Protein AF-0000000078809642 (afdb_homodimer)

Sequence (638 aa):
MITNKLNEGLIEAIKEKIPANSNIANVLMDNLFIGREAVYRRLRGEVPFTLTEAAIISRKLGVSLDKMIGVSFKENAVFDMNVVHHSNPFETYYDIINKYTELLKSIEDDPISELATSSNTIPQTLYLKHDILSKFRLFKWMYQNENIGCKHFDDLEIPAKLQDIQKDFVNAAEQIHSTSFIWDSNIFSHIVNDLEYFSSIQLISDKARQEIKEELLLLLDELENLARKGKFESDNEVNIYISNINFEATYSYVESSNVHLSMIRVYAINSITTQDIEMCKSLKEWIQSLKKFSTLISVSGEMQRIQFFQKQREIIDTLMITNKLNEGLIEAIKEKIPANSNIANVLMDNLFIGREAVYRRLRGEVPFTLTEAAIISRKLGVSLDKMIGVSFKENAVFDMNVVHHSNPFETYYDIINKYTELLKSIEDDPISELATSSNTIPQTLYLKHDILSKFRLFKWMYQNENIGCKHFDDLEIPAKLQDIQKDFVNAAEQIHSTSFIWDSNIFSHIVNDLEYFSSIQLISDKARQEIKEELLLLLDELENLARKGKFESDNEVNIYISNINFEATYSYVESSNVHLSMIRVYAINSITTQDIEMCKSLKEWIQSLKKFSTLISVSGEMQRIQFFQKQREIIDTL

Radius of gyration: 25.79 Å; Cα contacts (8 Å, |Δi|>4): 1119; chains: 2; bounding box: 73×69×57 Å

pLDDT: mean 87.75, std 11.97, range [34.59, 98.25]

Solvent-accessible surface area (backbone atoms only — not comparable to full-atom values): 32731 Å² total; per-residue (Å²): 115,71,53,50,48,41,39,47,34,48,52,50,49,48,55,72,62,40,65,87,88,56,58,64,63,56,54,47,30,70,70,65,70,49,54,71,68,60,46,49,33,37,74,71,52,77,37,70,48,34,36,47,54,48,38,48,44,17,60,75,58,66,42,55,50,35,65,50,52,51,39,45,42,91,46,35,46,66,27,36,46,47,65,63,38,73,90,44,43,68,62,41,40,37,51,52,47,47,51,52,27,53,55,37,54,74,40,35,84,36,84,70,14,35,36,40,35,36,26,57,48,76,52,63,66,69,44,35,60,38,65,62,56,37,48,48,5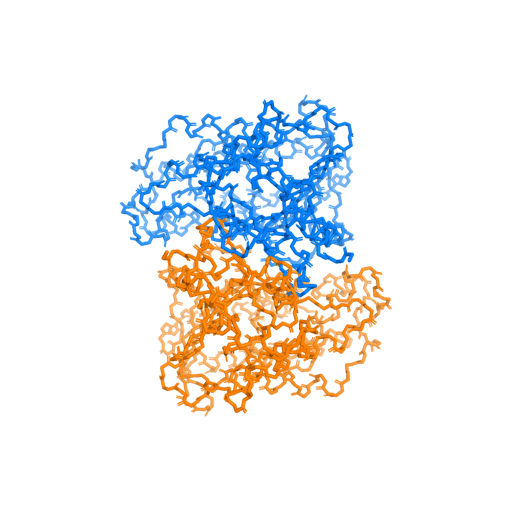6,51,45,54,49,37,48,49,34,82,77,34,88,59,75,39,58,85,73,62,79,77,57,66,69,46,54,50,46,32,34,49,28,24,55,28,57,44,41,28,34,35,34,37,39,35,31,34,81,51,27,61,53,44,55,48,42,36,50,52,46,41,38,72,72,64,31,36,50,71,68,55,50,50,53,41,48,52,50,50,52,50,50,50,52,51,50,51,52,35,27,57,64,22,34,42,98,76,68,21,39,37,43,37,25,41,32,58,47,74,68,58,40,30,40,35,38,40,38,41,98,86,46,50,38,28,37,38,48,38,84,76,90,20,32,37,31,28,59,50,62,69,56,32,50,51,50,50,52,49,51,53,30,50,52,72,50,30,46,60,30,26,70,37,44,64,66,60,35,53,52,50,54,50,52,48,50,54,53,57,67,70,109,116,68,52,49,49,44,42,46,36,49,52,51,50,48,55,71,60,42,66,88,88,56,59,64,64,58,54,46,30,70,69,64,69,48,55,72,69,59,46,50,34,38,76,70,54,76,38,70,47,33,38,48,54,47,38,49,43,19,56,74,58,67,42,55,50,33,61,57,58,54,35,56,41,84,45,43,47,66,28,36,48,48,65,64,39,73,91,44,43,69,62,41,43,38,51,52,48,47,53,51,29,52,55,38,54,73,40,35,84,36,83,71,14,36,36,40,35,36,26,55,48,76,52,63,68,70,45,33,60,38,66,62,57,38,48,47,55,51,44,54,48,38,48,49,35,80,78,34,85,59,76,40,58,85,73,62,78,78,57,65,68,47,53,49,46,33,35,49,29,23,55,29,56,45,40,29,35,36,35,37,40,35,32,34,80,52,27,61,54,43,56,46,42,36,49,52,46,40,38,73,72,65,31,35,51,70,68,54,50,51,52,42,48,52,51,50,50,50,50,50,51,51,50,51,51,36,26,57,64,22,35,42,97,77,68,21,39,38,42,39,26,40,31,58,46,75,71,59,42,29,39,36,39,39,40,41,97,85,44,50,38,25,38,36,48,39,86,76,88,22,33,36,30,30,59,49,63,69,56,33,51,52,52,49,52,49,51,53,30,50,51,72,50,28,45,60,30,26,70,38,44,62,68,61,36,52,52,49,53,50,52,48,49,54,52,56,68,70,108

Nearest PDB structures (foldseek):
  4ia8-assembly1_B  TM=6.775E-01  e=4.189E-01  Enterobacter sp. RFL1396
  3f52-assembly1_A  TM=6.999E-01  e=1.065E+00  Corynebacterium glutamicum
  3clc-assembly1_D  TM=6.562E-01  e=1.181E+00  unclassified
  4i6u-assembly1_A  TM=6.973E-01  e=1.612E+00  Enterobacter sp. RFL1396
  5d50-assembly1_C  TM=5.757E-01  e=1.983E+00  Salmonella phage SPC32H

Structure (mmCIF, N/CA/C/O backbone):
data_AF-0000000078809642-model_v1
#
loop_
_entity.id
_entity.type
_entity.pdbx_description
1 polymer 'Transcription regulator BetR N-terminal domain-containing protein'
#
loop_
_atom_site.group_PDB
_atom_site.id
_atom_site.type_symbol
_atom_site.label_atom_id
_atom_site.label_alt_id
_atom_site.label_comp_id
_atom_site.label_asym_id
_atom_site.label_entity_id
_atom_site.label_seq_id
_atom_site.pdbx_PDB_ins_code
_atom_site.Cartn_x
_atom_site.Cartn_y
_atom_site.Cartn_z
_atom_site.occupancy
_atom_site.B_iso_or_equiv
_atom_site.auth_seq_id
_atom_site.auth_comp_id
_atom_site.auth_asym_id
_atom_site.auth_atom_id
_atom_site.pdbx_PDB_model_num
ATOM 1 N N . MET A 1 1 ? 23.828 26.516 -18.953 1 35.5 1 MET A N 1
ATOM 2 C CA . MET A 1 1 ? 22.375 26.703 -18.875 1 35.5 1 MET A CA 1
ATOM 3 C C . MET A 1 1 ? 21.766 25.75 -17.859 1 35.5 1 MET A C 1
ATOM 5 O O . MET A 1 1 ? 20.797 26.094 -17.188 1 35.5 1 MET A O 1
ATOM 9 N N . ILE A 1 2 ? 22.266 24.547 -17.75 1 42.91 2 ILE A N 1
ATOM 10 C CA . ILE A 1 2 ? 21.766 23.531 -16.844 1 42.91 2 ILE A CA 1
ATOM 11 C C . ILE A 1 2 ? 22.094 23.922 -15.398 1 42.91 2 ILE A C 1
ATOM 13 O O . ILE A 1 2 ? 21.266 23.734 -14.5 1 42.91 2 ILE A O 1
ATOM 17 N N . THR A 1 3 ? 23.281 24.531 -15.203 1 49.72 3 THR A N 1
ATOM 18 C CA . THR A 1 3 ? 23.812 25.016 -13.93 1 49.72 3 THR A CA 1
ATOM 19 C C . THR A 1 3 ? 22.828 25.984 -13.273 1 49.72 3 THR A C 1
ATOM 21 O O . THR A 1 3 ? 22.594 25.922 -12.07 1 49.72 3 THR A O 1
ATOM 24 N N . ASN A 1 4 ? 22.25 26.844 -14.172 1 58.34 4 ASN A N 1
ATOM 25 C CA . ASN A 1 4 ? 21.406 27.922 -13.688 1 58.34 4 ASN A CA 1
ATOM 26 C C . ASN A 1 4 ? 20.031 27.406 -13.266 1 58.34 4 ASN A C 1
ATOM 28 O O . ASN A 1 4 ? 19.453 27.906 -12.305 1 58.34 4 ASN A O 1
ATOM 32 N N . LYS A 1 5 ? 19.734 26.344 -13.797 1 62.53 5 LYS A N 1
ATOM 33 C CA . LYS A 1 5 ? 18.391 25.859 -13.531 1 62.53 5 LYS A CA 1
ATOM 34 C C . LYS A 1 5 ? 18.312 25.203 -12.156 1 62.53 5 LYS A C 1
ATOM 36 O O . LYS A 1 5 ? 17.328 25.375 -11.43 1 62.53 5 LYS A O 1
ATOM 41 N N . LEU A 1 6 ? 19.344 24.516 -11.812 1 74.81 6 LEU A N 1
ATOM 42 C CA . LEU A 1 6 ? 19.359 23.844 -10.516 1 74.81 6 LEU A CA 1
ATOM 43 C C . LEU A 1 6 ? 19.484 24.844 -9.383 1 74.81 6 LEU A C 1
ATOM 45 O O . LEU A 1 6 ? 18.859 24.688 -8.328 1 74.81 6 LEU A O 1
ATOM 49 N N . ASN A 1 7 ? 20.281 25.828 -9.828 1 78.31 7 ASN A N 1
ATOM 50 C CA . ASN A 1 7 ? 20.422 26.891 -8.844 1 78.31 7 ASN A CA 1
ATOM 51 C C . ASN A 1 7 ? 19.094 27.609 -8.594 1 78.31 7 ASN A C 1
ATOM 53 O O . ASN A 1 7 ? 18.703 27.828 -7.441 1 78.31 7 ASN A O 1
ATOM 57 N N . GLU A 1 8 ? 18.547 27.797 -9.656 1 77.38 8 GLU A N 1
ATOM 58 C CA . GLU A 1 8 ? 17.234 28.422 -9.555 1 77.38 8 GLU A CA 1
ATOM 59 C C . GLU A 1 8 ? 16.234 27.5 -8.883 1 77.38 8 GLU A C 1
ATOM 61 O O . GLU A 1 8 ? 15.398 27.953 -8.094 1 77.38 8 GLU A O 1
ATOM 66 N N . GLY A 1 9 ? 16.312 26.266 -9.188 1 76.38 9 GLY A N 1
ATOM 67 C CA . GLY A 1 9 ? 15.43 25.297 -8.57 1 76.38 9 GLY A CA 1
ATOM 68 C C . GLY A 1 9 ? 15.586 25.234 -7.062 1 76.38 9 GLY A C 1
ATOM 69 O O . GLY A 1 9 ? 14.586 25.141 -6.336 1 76.38 9 GLY A O 1
ATOM 70 N N . LEU A 1 10 ? 16.781 25.297 -6.672 1 82.06 10 LEU A N 1
ATOM 71 C CA . LEU A 1 10 ? 17.047 25.266 -5.238 1 82.06 10 LEU A CA 1
ATOM 72 C C . LEU A 1 10 ? 16.484 26.5 -4.555 1 82.06 10 LEU A C 1
ATOM 74 O O . LEU A 1 10 ? 15.859 26.406 -3.492 1 82.06 10 LEU A O 1
ATOM 78 N N . ILE A 1 11 ? 16.703 27.594 -5.25 1 81.75 11 ILE A N 1
ATOM 79 C CA . ILE A 1 11 ? 16.234 28.859 -4.703 1 81.75 11 ILE A CA 1
ATOM 80 C C . ILE A 1 11 ? 14.711 28.828 -4.578 1 81.75 11 ILE A C 1
ATOM 82 O O . ILE A 1 11 ? 14.156 29.234 -3.553 1 81.75 11 ILE A O 1
ATOM 86 N N . GLU A 1 12 ? 14.117 28.25 -5.578 1 79.5 12 GLU A N 1
ATOM 87 C CA . GLU A 1 12 ? 12.664 28.141 -5.559 1 79.5 12 GLU A CA 1
ATOM 88 C C . GLU A 1 12 ? 12.195 27.188 -4.461 1 79.5 12 GLU A C 1
ATOM 90 O O . GLU A 1 12 ? 11.203 27.469 -3.785 1 79.5 12 GLU A O 1
ATOM 95 N N . ALA A 1 13 ? 12.875 26.172 -4.305 1 75.5 13 ALA A N 1
ATOM 96 C CA . ALA A 1 13 ? 12.539 25.203 -3.268 1 75.5 13 ALA A CA 1
ATOM 97 C C . ALA A 1 13 ? 12.664 25.812 -1.878 1 75.5 13 ALA A C 1
ATOM 99 O O . ALA A 1 13 ? 11.852 25.531 -0.994 1 75.5 13 ALA A O 1
ATOM 100 N N . ILE A 1 14 ? 13.609 26.641 -1.695 1 80.12 14 ILE A N 1
ATOM 101 C CA . ILE A 1 14 ? 13.836 27.328 -0.427 1 80.12 14 ILE A CA 1
ATOM 102 C C . ILE A 1 14 ? 12.688 28.297 -0.161 1 80.12 14 ILE A C 1
ATOM 104 O O . ILE A 1 14 ? 12.156 28.359 0.948 1 80.12 14 ILE A O 1
ATOM 108 N N . LYS A 1 15 ? 12.344 28.906 -1.215 1 79.56 15 LYS A N 1
ATOM 109 C CA . LYS A 1 15 ? 11.289 29.906 -1.084 1 79.56 15 LYS A CA 1
ATOM 110 C C . LYS A 1 15 ? 9.977 29.266 -0.645 1 79.56 15 LYS A C 1
ATOM 112 O O . LYS A 1 15 ? 9.195 29.859 0.09 1 79.56 15 LYS A O 1
ATOM 117 N N . GLU A 1 16 ? 9.883 28.047 -1.066 1 72.5 16 GLU A N 1
ATOM 118 C CA . GLU A 1 16 ? 8.672 27.312 -0.725 1 72.5 16 GLU A CA 1
ATOM 119 C C . GLU A 1 16 ? 8.68 26.875 0.74 1 72.5 16 GLU A C 1
ATOM 121 O O . GLU A 1 16 ? 7.621 26.625 1.323 1 72.5 16 GLU A O 1
ATOM 126 N N . LYS A 1 17 ? 9.773 26.828 1.259 1 69 17 LYS A N 1
ATOM 127 C CA . LYS A 1 17 ? 9.914 26.281 2.605 1 69 17 LYS A CA 1
ATOM 128 C C . LYS A 1 17 ? 9.992 27.391 3.646 1 69 17 LYS A C 1
ATOM 130 O O . LYS A 1 17 ? 9.836 27.141 4.844 1 69 17 LYS A O 1
ATOM 135 N N . ILE A 1 18 ? 10.188 28.594 3.176 1 72.38 18 ILE A N 1
ATOM 136 C CA . ILE A 1 18 ? 10.344 29.688 4.129 1 72.38 18 ILE A CA 1
ATOM 137 C C . ILE A 1 18 ? 9.102 30.578 4.094 1 72.38 18 ILE A C 1
ATOM 139 O O . ILE A 1 18 ? 8.398 30.641 3.082 1 72.38 18 ILE A O 1
ATOM 143 N N . PRO A 1 19 ? 8.688 31.141 5.207 1 68.81 19 PRO A N 1
ATOM 144 C CA . PRO A 1 19 ? 7.535 32.062 5.215 1 68.81 19 PRO A CA 1
ATOM 145 C C . PRO A 1 19 ? 7.621 33.125 4.141 1 68.81 19 PRO A C 1
ATOM 147 O O . PRO A 1 19 ? 8.719 33.562 3.779 1 68.81 19 PRO A O 1
ATOM 150 N N . ALA A 1 20 ? 6.52 33.438 3.406 1 66.56 20 ALA A N 1
ATOM 151 C CA . ALA A 1 20 ? 6.422 34.375 2.291 1 66.56 20 ALA A CA 1
ATOM 152 C C . ALA A 1 20 ? 7.121 35.688 2.615 1 66.56 20 ALA A C 1
ATOM 154 O O . ALA A 1 20 ? 7.723 36.312 1.739 1 66.56 20 ALA A O 1
ATOM 155 N N . ASN A 1 21 ? 7.18 36.125 3.842 1 71.69 21 ASN A N 1
ATOM 156 C CA . ASN A 1 21 ? 7.738 37.438 4.184 1 71.69 21 ASN A CA 1
ATOM 157 C C . ASN A 1 21 ? 9.203 37.312 4.594 1 71.69 21 ASN A C 1
ATOM 159 O O . ASN A 1 21 ? 9.812 38.312 5.023 1 71.69 21 ASN A O 1
ATOM 163 N N . SER A 1 22 ? 9.719 36.188 4.359 1 76 22 SER A N 1
ATOM 164 C CA . SER A 1 22 ? 11.109 36 4.766 1 76 22 SER A CA 1
ATOM 165 C C . SER A 1 22 ? 12.062 36.406 3.652 1 76 22 SER A C 1
ATOM 167 O O . SER A 1 22 ? 11.75 36.281 2.469 1 76 22 SER A O 1
ATOM 169 N N . ASN A 1 23 ? 13.078 37.125 4.07 1 84.38 23 ASN A N 1
ATOM 170 C CA . ASN A 1 23 ? 14.164 37.438 3.143 1 84.38 23 ASN A CA 1
ATOM 171 C C . ASN A 1 23 ? 15.055 36.219 2.908 1 84.38 23 ASN A C 1
ATOM 173 O O . ASN A 1 23 ? 15.773 35.781 3.812 1 84.38 23 ASN A O 1
ATOM 177 N N . ILE A 1 24 ? 15.055 35.688 1.751 1 88.44 24 ILE A N 1
ATOM 178 C CA . ILE A 1 24 ? 15.758 34.438 1.4 1 88.44 24 ILE A CA 1
ATOM 179 C C . ILE A 1 24 ? 17.25 34.625 1.646 1 88.44 24 ILE A C 1
ATOM 181 O O . ILE A 1 24 ? 17.938 33.688 2.076 1 88.44 24 ILE A O 1
ATOM 185 N N . ALA A 1 25 ? 17.75 35.875 1.417 1 88.12 25 ALA A N 1
ATOM 186 C CA . ALA A 1 25 ? 19.156 36.125 1.615 1 88.12 25 ALA A CA 1
ATOM 187 C C . ALA A 1 25 ? 19.562 35.969 3.078 1 88.12 25 ALA A C 1
ATOM 189 O O . ALA A 1 25 ? 20.578 35.344 3.381 1 88.12 25 ALA A O 1
ATOM 190 N N . ASN A 1 26 ? 18.719 36.406 3.883 1 87.12 26 ASN A N 1
ATOM 191 C CA . ASN A 1 26 ? 18.969 36.25 5.312 1 87.12 26 ASN A CA 1
ATOM 192 C C . ASN A 1 26 ? 18.922 34.812 5.758 1 87.12 26 ASN A C 1
ATOM 194 O O . ASN A 1 26 ? 19.734 34.375 6.566 1 87.12 26 ASN A O 1
ATOM 198 N N . VAL A 1 27 ? 18 34.125 5.246 1 85.62 27 VAL A N 1
ATOM 199 C CA . VAL A 1 27 ? 17.844 32.719 5.578 1 85.62 27 VAL A CA 1
ATOM 200 C C . VAL A 1 27 ? 19.094 31.953 5.16 1 85.62 27 VAL A C 1
ATOM 202 O O . VAL A 1 27 ? 19.594 31.109 5.914 1 85.62 27 VAL A O 1
ATOM 205 N N . LEU A 1 28 ? 19.578 32.281 4.02 1 88.75 28 LEU A N 1
ATOM 206 C CA . LEU A 1 28 ? 20.75 31.578 3.494 1 88.75 28 LEU A CA 1
ATOM 207 C C . LEU A 1 28 ? 22 31.953 4.273 1 88.75 28 LEU A C 1
ATOM 209 O O . LEU A 1 28 ? 22.844 31.094 4.559 1 88.75 28 LEU A O 1
ATOM 213 N N . MET A 1 29 ? 22.109 33.188 4.625 1 86.44 29 MET A N 1
ATOM 214 C CA . MET A 1 29 ? 23.25 33.656 5.418 1 86.44 29 MET A CA 1
ATOM 215 C C . MET A 1 29 ? 23.297 32.938 6.77 1 86.44 29 MET A C 1
ATOM 217 O O . MET A 1 29 ? 24.344 32.5 7.211 1 86.44 29 MET A O 1
ATOM 221 N N . ASP A 1 30 ? 22.156 32.812 7.293 1 81.62 30 ASP A N 1
ATOM 222 C CA . ASP A 1 30 ? 22.031 32.188 8.617 1 81.62 30 ASP A CA 1
ATOM 223 C C . ASP A 1 30 ? 22.312 30.688 8.555 1 81.62 30 ASP A C 1
ATOM 225 O O . ASP A 1 30 ? 22.859 30.125 9.5 1 81.62 30 ASP A O 1
ATOM 229 N N . ASN A 1 31 ? 21.969 30.094 7.492 1 82.88 31 ASN A N 1
ATOM 230 C CA . ASN A 1 31 ? 22.078 28.641 7.414 1 82.88 31 ASN A CA 1
ATOM 231 C C . ASN A 1 31 ? 23.422 28.203 6.836 1 82.88 31 ASN A C 1
ATOM 233 O O . ASN A 1 31 ? 24 27.203 7.254 1 82.88 31 ASN A O 1
ATOM 237 N N . LEU A 1 32 ? 23.938 28.953 5.945 1 85.5 32 LEU A N 1
ATOM 238 C CA . LEU A 1 32 ? 25.141 28.547 5.238 1 85.5 32 LEU A CA 1
ATOM 239 C C . LEU A 1 32 ? 26.375 29.172 5.867 1 85.5 32 LEU A C 1
ATOM 241 O O . LEU A 1 32 ? 27.516 28.75 5.617 1 85.5 32 LEU A O 1
ATOM 245 N N . PHE A 1 33 ? 26.125 30.281 6.68 1 82.69 33 PHE A N 1
ATOM 246 C CA . PHE A 1 33 ? 27.188 31 7.367 1 82.69 33 PHE A CA 1
ATOM 247 C C . PHE A 1 33 ? 28.188 31.562 6.367 1 82.69 33 PHE A C 1
ATOM 249 O O . PHE A 1 33 ? 29.406 31.406 6.551 1 82.69 33 PHE A O 1
ATOM 256 N N . ILE A 1 34 ? 27.672 32 5.301 1 83.44 34 ILE A N 1
ATOM 257 C CA . ILE A 1 34 ? 28.516 32.688 4.312 1 83.44 34 ILE A CA 1
ATOM 258 C C . ILE A 1 34 ? 28.141 34.156 4.258 1 83.44 34 ILE A C 1
ATOM 260 O O . ILE A 1 34 ? 27.109 34.594 4.777 1 83.44 34 ILE A O 1
ATOM 264 N N . GLY A 1 35 ? 29.062 34.969 3.764 1 83.44 35 GLY A N 1
ATOM 265 C CA . GLY A 1 35 ? 28.875 36.406 3.723 1 83.44 35 GLY A CA 1
ATOM 266 C C . GLY A 1 35 ? 27.734 36.844 2.807 1 83.44 35 GLY A C 1
ATOM 267 O O . GLY A 1 35 ? 27.281 36.062 1.967 1 83.44 35 GLY A O 1
ATOM 268 N N . ARG A 1 36 ? 27.391 38.031 3.008 1 87.69 36 ARG A N 1
ATOM 269 C CA . ARG A 1 36 ? 26.266 38.625 2.275 1 87.69 36 ARG A CA 1
ATOM 270 C C . ARG A 1 36 ? 26.531 38.594 0.772 1 87.69 36 ARG A C 1
ATOM 272 O O . ARG A 1 36 ? 25.656 38.188 -0.006 1 87.69 36 ARG A O 1
ATOM 279 N N . GLU A 1 37 ? 27.656 38.969 0.38 1 87.31 37 GLU A N 1
ATOM 280 C CA . GLU A 1 37 ? 28 39 -1.041 1 87.31 37 GLU A CA 1
ATOM 281 C C . GLU A 1 37 ? 27.969 37.594 -1.649 1 87.31 37 GLU A C 1
ATOM 283 O O . GLU A 1 37 ? 27.5 37.438 -2.773 1 87.31 37 GLU A O 1
ATOM 288 N N . ALA A 1 38 ? 28.391 36.656 -0.92 1 88.12 38 ALA A N 1
ATOM 289 C CA . ALA A 1 38 ? 28.422 35.25 -1.398 1 88.12 38 ALA A CA 1
ATOM 290 C C . ALA A 1 38 ? 27 34.75 -1.622 1 88.12 38 ALA A C 1
ATOM 292 O O . ALA A 1 38 ? 26.734 34.062 -2.611 1 88.12 38 ALA A O 1
ATOM 293 N N . VAL A 1 39 ? 26.125 35.156 -0.749 1 89.81 39 VAL A N 1
ATOM 294 C CA . VAL A 1 39 ? 24.75 34.688 -0.845 1 89.81 39 VAL A CA 1
ATOM 295 C C . VAL A 1 39 ? 24.094 35.312 -2.078 1 89.81 39 VAL A C 1
ATOM 297 O O . VAL A 1 39 ? 23.422 34.625 -2.85 1 89.81 39 VAL A O 1
ATOM 300 N N . TYR A 1 40 ? 24.375 36.562 -2.285 1 88.69 40 TYR A N 1
ATOM 301 C CA . TYR A 1 40 ? 23.734 37.25 -3.41 1 88.69 40 TYR A CA 1
ATOM 302 C C . TYR A 1 40 ? 24.281 36.719 -4.734 1 88.69 40 TYR A C 1
ATOM 304 O O . TYR A 1 40 ? 23.562 36.656 -5.727 1 88.69 40 TYR A O 1
ATOM 312 N N . ARG A 1 41 ? 25.5 36.344 -4.781 1 87.94 41 ARG A N 1
ATOM 313 C CA . ARG A 1 41 ? 26.078 35.75 -5.992 1 87.94 41 ARG A CA 1
ATOM 314 C C . ARG A 1 41 ? 25.406 34.406 -6.32 1 87.94 41 ARG A C 1
ATOM 316 O O . ARG A 1 41 ? 25.25 34.062 -7.492 1 87.94 41 ARG A O 1
ATOM 323 N N . ARG A 1 42 ? 25.047 33.719 -5.324 1 87.19 42 ARG A N 1
ATOM 324 C CA . ARG A 1 42 ? 24.312 32.469 -5.539 1 87.19 42 ARG A CA 1
ATOM 325 C C . ARG A 1 42 ? 22.891 32.719 -5.988 1 87.19 42 ARG A C 1
ATOM 327 O O . ARG A 1 42 ? 22.391 32.062 -6.91 1 87.19 42 ARG A O 1
ATOM 334 N N . LEU A 1 43 ? 22.312 33.75 -5.375 1 87.94 43 LEU A N 1
ATOM 335 C CA . LEU A 1 43 ? 20.922 34.062 -5.672 1 87.94 43 LEU A CA 1
ATOM 336 C C . LEU A 1 43 ? 20.766 34.594 -7.094 1 87.94 43 LEU A C 1
ATOM 338 O O . LEU A 1 43 ? 19.781 34.312 -7.766 1 87.94 43 LEU A O 1
ATOM 342 N N . ARG A 1 44 ? 21.875 35.281 -7.488 1 83.19 44 ARG A N 1
ATOM 343 C CA . ARG A 1 44 ? 21.859 35.844 -8.836 1 83.19 44 ARG A CA 1
ATOM 344 C C . ARG A 1 44 ? 22.344 34.812 -9.852 1 83.19 44 ARG A C 1
ATOM 346 O O . ARG A 1 44 ? 22.328 35.062 -11.062 1 83.19 44 ARG A O 1
ATOM 353 N N . GLY A 1 45 ? 22.766 33.656 -9.359 1 80.5 45 GLY A N 1
ATOM 354 C CA . GLY A 1 45 ? 23.203 32.594 -10.234 1 80.5 45 GLY A CA 1
ATOM 355 C C . GLY A 1 45 ? 24.609 32.781 -10.781 1 80.5 45 GLY A C 1
ATOM 356 O O . GLY A 1 45 ? 25 32.094 -11.734 1 80.5 45 GLY A O 1
ATOM 357 N N . GLU A 1 46 ? 25.359 33.688 -10.266 1 83.62 46 GLU A N 1
ATOM 358 C CA . GLU A 1 46 ? 26.734 33.938 -10.703 1 83.62 46 GLU A CA 1
ATOM 359 C C . GLU A 1 46 ? 27.641 32.781 -10.289 1 83.62 46 GLU A C 1
ATOM 361 O O . GLU A 1 46 ? 28.562 32.406 -11.016 1 83.62 46 GLU A O 1
ATOM 366 N N . VAL A 1 47 ? 27.328 32.312 -9.109 1 83.06 47 VAL A N 1
ATOM 367 C CA . VAL A 1 47 ? 28.047 31.172 -8.562 1 83.06 47 VAL A CA 1
ATOM 368 C C . VAL A 1 47 ? 27.062 30.078 -8.156 1 83.06 47 VAL A C 1
ATOM 370 O O . VAL A 1 47 ? 26.078 30.359 -7.449 1 83.06 47 VAL A O 1
ATOM 373 N N . PRO A 1 48 ? 27.234 28.938 -8.625 1 83.94 48 PRO A N 1
ATOM 374 C CA . PRO A 1 48 ? 26.328 27.859 -8.234 1 83.94 48 PRO A CA 1
ATOM 375 C C . PRO A 1 48 ? 26.5 27.422 -6.781 1 83.94 48 PRO A C 1
ATOM 377 O O . PRO A 1 48 ? 27.594 27.562 -6.223 1 83.94 48 PRO A O 1
ATOM 380 N N . PHE A 1 49 ? 25.406 26.969 -6.184 1 86.38 49 PHE A N 1
ATOM 381 C CA . PHE A 1 49 ? 25.516 26.359 -4.863 1 86.38 49 PHE A CA 1
ATOM 382 C C . PHE A 1 49 ? 26.406 25.125 -4.902 1 86.38 49 PHE A C 1
ATOM 384 O O . PHE A 1 49 ? 26.359 24.359 -5.867 1 86.38 49 PHE A O 1
ATOM 391 N N . THR A 1 50 ? 27.203 25 -3.92 1 82.25 50 THR A N 1
ATOM 392 C CA . THR A 1 50 ? 27.938 23.75 -3.777 1 82.25 50 THR A CA 1
ATOM 393 C C . THR A 1 50 ? 27.031 22.641 -3.248 1 82.25 50 THR A C 1
ATOM 395 O O . THR A 1 50 ? 25.938 22.922 -2.746 1 82.25 50 THR A O 1
ATOM 398 N N . LEU A 1 51 ? 27.406 21.438 -3.371 1 81.12 51 LEU A N 1
ATOM 399 C CA . LEU A 1 51 ? 26.672 20.312 -2.822 1 81.12 51 LEU A CA 1
ATOM 400 C C . LEU A 1 51 ? 26.516 20.438 -1.311 1 81.12 51 LEU A C 1
ATOM 402 O O . LEU A 1 51 ? 25.453 20.156 -0.76 1 81.12 51 LEU A O 1
ATOM 406 N N . THR A 1 52 ? 27.578 20.938 -0.744 1 78.12 52 THR A N 1
ATOM 407 C CA . THR A 1 52 ? 27.562 21.109 0.704 1 78.12 52 THR A CA 1
ATOM 408 C C . THR A 1 52 ? 26.516 22.141 1.109 1 78.12 52 THR A C 1
ATOM 410 O O . THR A 1 52 ? 25.75 21.922 2.059 1 78.12 52 THR A O 1
ATOM 413 N N . GLU A 1 53 ? 26.531 23.172 0.407 1 82.06 53 GLU A N 1
ATOM 414 C CA . GLU A 1 53 ? 25.547 24.203 0.698 1 82.06 53 GLU A CA 1
ATOM 415 C C . GLU A 1 53 ? 24.125 23.703 0.501 1 82.06 53 GLU A C 1
ATOM 417 O O . GLU A 1 53 ? 23.25 23.938 1.337 1 82.06 53 GLU A O 1
ATOM 422 N N . ALA A 1 54 ? 23.969 22.969 -0.604 1 81.56 54 ALA A N 1
ATOM 423 C CA . ALA A 1 54 ? 22.656 22.422 -0.896 1 81.56 54 ALA A CA 1
ATOM 424 C C . ALA A 1 54 ? 22.234 21.406 0.17 1 81.56 54 ALA A C 1
ATOM 426 O O . ALA A 1 54 ? 21.062 21.359 0.556 1 81.56 54 ALA A O 1
ATOM 427 N N . ALA A 1 55 ? 23.172 20.656 0.647 1 77.44 55 ALA A N 1
ATOM 428 C CA . ALA A 1 55 ? 22.906 19.672 1.686 1 77.44 55 ALA A CA 1
ATOM 429 C C . ALA A 1 55 ? 22.469 20.328 2.986 1 77.44 55 ALA A C 1
ATOM 431 O O . ALA A 1 55 ? 21.531 19.875 3.643 1 77.44 55 ALA A O 1
ATOM 432 N N . ILE A 1 56 ? 23.172 21.359 3.299 1 75.38 56 ILE A N 1
ATOM 433 C CA . ILE A 1 56 ? 22.828 22.094 4.508 1 75.38 56 ILE A CA 1
ATOM 434 C C . ILE A 1 56 ? 21.422 22.656 4.398 1 75.38 56 ILE A C 1
ATOM 436 O O . ILE A 1 56 ? 20.625 22.547 5.332 1 75.38 56 ILE A O 1
ATOM 440 N N . ILE A 1 57 ? 21.156 23.188 3.248 1 80.62 57 ILE A N 1
ATOM 441 C CA . ILE A 1 57 ? 19.844 23.734 3.002 1 80.62 57 ILE A CA 1
ATOM 442 C C . ILE A 1 57 ? 18.781 22.641 3.084 1 80.62 57 ILE A C 1
ATOM 444 O O . ILE A 1 57 ? 17.734 22.812 3.699 1 80.62 57 ILE A O 1
ATOM 448 N N . SER A 1 58 ? 19.125 21.609 2.426 1 76.19 58 SER A N 1
ATOM 449 C CA . SER A 1 58 ? 18.219 20.469 2.414 1 76.19 58 SER A CA 1
ATOM 450 C C . SER A 1 58 ? 17.891 20 3.828 1 76.19 58 SER A C 1
ATOM 452 O O . SER A 1 58 ? 16.734 19.781 4.172 1 76.19 58 SER A O 1
ATOM 454 N N . ARG A 1 59 ? 18.844 19.891 4.613 1 69.06 59 ARG A N 1
ATOM 455 C CA . ARG A 1 59 ? 18.703 19.391 5.984 1 69.06 59 ARG A CA 1
ATOM 456 C C . ARG A 1 59 ? 17.969 20.422 6.848 1 69.06 59 ARG A C 1
ATOM 458 O O . ARG A 1 59 ? 17.094 20.047 7.633 1 69.06 59 ARG A O 1
ATOM 465 N N . LYS A 1 60 ? 18.328 21.625 6.66 1 67.06 60 LYS A N 1
ATOM 466 C CA . LYS A 1 60 ? 17.812 22.672 7.539 1 67.06 60 LYS A CA 1
ATOM 467 C C . LYS A 1 60 ? 16.391 23.078 7.129 1 67.06 60 LYS A C 1
ATOM 469 O O . LYS A 1 60 ? 15.562 23.391 7.984 1 67.06 60 LYS A O 1
ATOM 474 N N . LEU A 1 61 ? 16.203 23.062 5.816 1 71 61 LEU A N 1
ATOM 475 C CA . LEU A 1 61 ? 14.938 23.594 5.336 1 71 61 LEU A CA 1
ATOM 476 C C . LEU A 1 61 ? 14.031 22.484 4.824 1 71 61 LEU A C 1
ATOM 478 O O . LEU A 1 61 ? 12.891 22.734 4.434 1 71 61 LEU A O 1
ATOM 482 N N . GLY A 1 62 ? 14.609 21.281 4.781 1 65 62 GLY A N 1
ATOM 483 C CA . GLY A 1 62 ? 13.82 20.141 4.344 1 65 62 GLY A CA 1
ATOM 484 C C . GLY A 1 62 ? 13.594 20.109 2.846 1 65 62 GLY A C 1
ATOM 485 O O . GLY A 1 62 ? 12.5 19.766 2.385 1 65 62 GLY A O 1
ATOM 486 N N . VAL A 1 63 ? 14.539 20.609 2.109 1 67.38 63 VAL A N 1
ATOM 487 C CA . VAL A 1 63 ? 14.477 20.578 0.652 1 67.38 63 VAL A CA 1
ATOM 488 C C . VAL A 1 63 ? 15.086 19.281 0.13 1 67.38 63 VAL A C 1
ATOM 490 O O . VAL A 1 63 ? 16.203 18.906 0.511 1 67.38 63 VAL A O 1
ATOM 493 N N . SER A 1 64 ? 14.305 18.594 -0.602 1 63.12 64 SER A N 1
ATOM 494 C CA . SER A 1 64 ? 14.836 17.391 -1.233 1 63.12 64 SER A CA 1
ATOM 495 C C . SER A 1 64 ? 15.648 17.734 -2.48 1 63.12 64 SER A C 1
ATOM 497 O O . SER A 1 64 ? 15.102 18.266 -3.453 1 63.12 64 SER A O 1
ATOM 499 N N . LEU A 1 65 ? 16.906 17.453 -2.445 1 70.44 65 LEU A N 1
ATOM 500 C CA . LEU A 1 65 ? 17.75 17.734 -3.6 1 70.44 65 LEU A CA 1
ATOM 501 C C . LEU A 1 65 ? 17.391 16.812 -4.77 1 70.44 65 LEU A C 1
ATOM 503 O O . LEU A 1 65 ? 17.453 17.234 -5.926 1 70.44 65 LEU A O 1
ATOM 507 N N . ASP A 1 66 ? 17.062 15.75 -4.371 1 65 66 ASP A N 1
ATOM 508 C CA . ASP A 1 66 ? 16.672 14.82 -5.43 1 65 66 ASP A CA 1
ATOM 509 C C . ASP A 1 66 ? 15.461 15.336 -6.195 1 65 66 ASP A C 1
ATOM 511 O O . ASP A 1 66 ? 15.422 15.281 -7.426 1 65 66 ASP A O 1
ATOM 515 N N . LYS A 1 67 ? 14.555 15.82 -5.473 1 59.91 67 LYS A N 1
ATOM 516 C CA . LYS A 1 67 ? 13.359 16.391 -6.078 1 59.91 67 LYS A CA 1
ATOM 517 C C . LYS A 1 67 ? 13.711 17.578 -6.969 1 59.91 67 LYS A C 1
ATOM 519 O O . LYS A 1 67 ? 13.172 17.719 -8.07 1 59.91 67 LYS A O 1
ATOM 524 N N . MET A 1 68 ? 14.562 18.344 -6.441 1 60.47 68 MET A N 1
ATOM 525 C CA . MET A 1 68 ? 14.914 19.578 -7.125 1 60.47 68 MET A CA 1
ATOM 526 C C . MET A 1 68 ? 15.641 19.297 -8.43 1 60.47 68 MET A C 1
ATOM 528 O O . MET A 1 68 ? 15.469 20.016 -9.414 1 60.47 68 MET A O 1
ATOM 532 N N . ILE A 1 69 ? 16.516 18.406 -8.305 1 56.59 69 ILE A N 1
ATOM 533 C CA . ILE A 1 69 ? 17.312 18.125 -9.492 1 56.59 69 ILE A CA 1
ATOM 534 C C . ILE A 1 69 ? 16.484 17.344 -10.492 1 56.59 69 ILE A C 1
ATOM 536 O O . ILE A 1 69 ? 16.906 17.094 -11.625 1 56.59 69 ILE A O 1
ATOM 540 N N . GLY A 1 70 ? 15.359 17.469 -10.258 1 45.5 70 GLY A N 1
ATOM 541 C CA . GLY A 1 70 ? 14.477 16.766 -11.18 1 45.5 70 GLY A CA 1
ATOM 542 C C . GLY A 1 70 ? 14.836 15.305 -11.352 1 45.5 70 GLY A C 1
ATOM 543 O O . GLY A 1 70 ? 14.578 14.711 -12.406 1 45.5 70 GLY A O 1
ATOM 544 N N . VAL A 1 71 ? 15.914 15.125 -10.891 1 37.91 71 VAL A N 1
ATOM 545 C CA . VAL A 1 71 ? 16.109 13.688 -11.031 1 37.91 71 VAL A CA 1
ATOM 546 C C . VAL A 1 71 ? 14.859 12.945 -10.578 1 37.91 71 VAL A C 1
ATOM 548 O O . VAL A 1 71 ? 14.477 13.023 -9.406 1 37.91 71 VAL A O 1
ATOM 551 N N . SER A 1 72 ? 13.914 13.398 -11.023 1 37.5 72 SER A N 1
ATOM 552 C CA . SER A 1 72 ? 12.82 12.438 -11.117 1 37.5 72 SER A CA 1
ATOM 553 C C . SER A 1 72 ? 13.328 11.062 -11.539 1 37.5 72 SER A C 1
ATOM 555 O O . SER A 1 72 ? 13.836 10.898 -12.648 1 37.5 72 SER A O 1
ATOM 557 N N . PHE A 1 73 ? 14.273 10.664 -11.047 1 34.59 73 PHE A N 1
ATOM 558 C CA . PHE A 1 73 ? 14.477 9.344 -11.633 1 34.59 73 PHE A CA 1
ATOM 559 C C . PHE A 1 73 ? 13.148 8.734 -12.062 1 34.59 73 PHE A C 1
ATOM 561 O O . PHE A 1 73 ? 12.219 8.641 -11.266 1 34.59 73 PHE A O 1
ATOM 568 N N . LYS A 1 74 ? 12.719 9.195 -13.273 1 42.81 74 LYS A N 1
ATOM 569 C CA . LYS A 1 74 ? 11.523 8.602 -13.867 1 42.81 74 LYS A CA 1
ATOM 570 C C . LYS A 1 74 ? 11.086 7.355 -13.102 1 42.81 74 LYS A C 1
ATOM 572 O O . LYS A 1 74 ? 9.891 7.07 -13 1 42.81 74 LYS A O 1
ATOM 577 N N . GLU A 1 75 ? 12.172 6.793 -12.641 1 55.34 75 GLU A N 1
ATOM 578 C CA . GLU A 1 75 ? 11.938 5.48 -12.039 1 55.34 75 GLU A CA 1
ATOM 579 C C . GLU A 1 75 ? 12.016 5.547 -10.523 1 55.34 75 GLU A C 1
ATOM 581 O O . GLU A 1 75 ? 11.992 4.516 -9.844 1 55.34 75 GLU A O 1
ATOM 586 N N . ASN A 1 76 ? 12.203 7 -9.969 1 60.53 76 ASN A N 1
ATOM 587 C CA . ASN A 1 76 ? 12.227 7.113 -8.516 1 60.53 76 ASN A CA 1
ATOM 588 C C . ASN A 1 76 ? 11.305 8.227 -8.031 1 60.53 76 ASN A C 1
ATOM 590 O O . ASN A 1 76 ? 11.055 9.195 -8.75 1 60.53 76 ASN A O 1
ATOM 594 N N . ALA A 1 77 ? 10.594 8.086 -7.012 1 62.97 77 ALA A N 1
ATOM 595 C CA . ALA A 1 77 ? 9.742 9.094 -6.379 1 62.97 77 ALA A CA 1
ATOM 596 C C . ALA A 1 77 ? 10.109 9.266 -4.906 1 62.97 77 ALA A C 1
ATOM 598 O O . ALA A 1 77 ? 10.516 8.312 -4.242 1 62.97 77 ALA A O 1
ATOM 599 N N . VAL A 1 78 ? 10.094 10.5 -4.562 1 67.19 78 VAL A N 1
ATOM 600 C CA . VAL A 1 78 ? 10.328 10.797 -3.154 1 67.19 78 VAL A CA 1
ATOM 601 C C . VAL A 1 78 ? 9 10.812 -2.404 1 67.19 78 VAL A C 1
ATOM 603 O O . VAL A 1 78 ? 8.047 11.469 -2.834 1 67.19 78 VAL A O 1
ATOM 606 N N . PHE A 1 79 ? 9.008 10.086 -1.284 1 78.69 79 PHE A N 1
ATOM 607 C CA . PHE A 1 79 ? 7.805 10.016 -0.47 1 78.69 79 PHE A CA 1
ATOM 608 C C . PHE A 1 79 ? 8.086 10.492 0.951 1 78.69 79 PHE A C 1
ATOM 610 O O . PHE A 1 79 ? 9.148 10.211 1.509 1 78.69 79 PHE A O 1
ATOM 617 N N . ASP A 1 80 ? 7.168 11.25 1.464 1 78.94 80 ASP A N 1
ATOM 618 C CA . ASP A 1 80 ? 7.148 11.523 2.898 1 78.94 80 ASP A CA 1
ATOM 619 C C . ASP A 1 80 ? 6.586 10.336 3.674 1 78.94 80 ASP A C 1
ATOM 621 O O . ASP A 1 80 ? 5.508 9.828 3.354 1 78.94 80 ASP A O 1
ATOM 625 N N . MET A 1 81 ? 7.344 9.969 4.641 1 81.06 81 MET A N 1
ATOM 626 C CA . MET A 1 81 ? 6.863 8.891 5.5 1 81.06 81 MET A CA 1
ATOM 627 C C . MET A 1 81 ? 6.09 9.445 6.688 1 81.06 81 MET A C 1
ATOM 629 O O . MET A 1 81 ? 6.664 10.094 7.562 1 81.06 81 MET A O 1
ATOM 633 N N . ASN A 1 82 ? 4.891 9.227 6.68 1 86.94 82 ASN A N 1
ATOM 634 C CA . ASN A 1 82 ? 4.043 9.617 7.801 1 86.94 82 ASN A CA 1
ATOM 635 C C . ASN A 1 82 ? 3.746 8.438 8.719 1 86.94 82 ASN A C 1
ATOM 637 O O . ASN A 1 82 ? 2.656 7.863 8.664 1 86.94 82 ASN A O 1
ATOM 641 N N . VAL A 1 83 ? 4.758 8.219 9.531 1 82.62 83 VAL A N 1
ATOM 642 C CA . VAL A 1 83 ? 4.699 7.031 10.375 1 82.62 83 VAL A CA 1
ATOM 643 C C . VAL A 1 83 ? 4.703 7.445 11.844 1 82.62 83 VAL A C 1
ATOM 645 O O . VAL A 1 83 ? 5.504 8.289 12.258 1 82.62 83 VAL A O 1
ATOM 648 N N . VAL A 1 84 ? 3.82 6.84 12.57 1 82.56 84 VAL A N 1
ATOM 649 C CA . VAL A 1 84 ? 3.721 7.086 14.008 1 82.56 84 VAL A CA 1
ATOM 650 C C . VAL A 1 84 ? 4.934 6.488 14.719 1 82.56 84 VAL A C 1
ATOM 652 O O . VAL A 1 84 ? 5.316 5.344 14.453 1 82.56 84 VAL A O 1
ATOM 655 N N . HIS A 1 85 ? 5.438 7.281 15.523 1 79.94 85 HIS A N 1
ATOM 656 C CA . HIS A 1 85 ? 6.621 6.82 16.234 1 79.94 85 HIS A CA 1
ATOM 657 C C . HIS A 1 85 ? 6.242 6.082 17.516 1 79.94 85 HIS A C 1
ATOM 659 O O . HIS A 1 85 ? 5.348 6.52 18.25 1 79.94 85 HIS A O 1
ATOM 665 N N . HIS A 1 86 ? 6.992 5.09 17.844 1 78.19 86 HIS A N 1
ATOM 666 C CA . HIS A 1 86 ? 6.66 4.219 18.953 1 78.19 86 HIS A CA 1
ATOM 667 C C . HIS A 1 86 ? 6.934 4.91 20.297 1 78.19 86 HIS A C 1
ATOM 669 O O . HIS A 1 86 ? 6.281 4.609 21.297 1 78.19 86 HIS A O 1
ATOM 675 N N . SER A 1 87 ? 7.836 5.852 20.266 1 79.62 87 SER A N 1
ATOM 676 C CA . SER A 1 87 ? 8.211 6.504 21.516 1 79.62 87 SER A CA 1
ATOM 677 C C . SER A 1 87 ? 7.164 7.531 21.938 1 79.62 87 SER A C 1
ATOM 679 O O . SER A 1 87 ? 6.957 7.758 23.141 1 79.62 87 SER A O 1
ATOM 681 N N . ASN A 1 88 ? 6.523 8.117 21 1 86.25 88 ASN A N 1
ATOM 682 C CA . ASN A 1 88 ? 5.484 9.109 21.266 1 86.25 88 ASN A CA 1
ATOM 683 C C . ASN A 1 88 ? 4.324 8.969 20.281 1 86.25 88 ASN A C 1
ATOM 685 O O . ASN A 1 88 ? 4.07 9.875 19.484 1 86.25 88 ASN A O 1
ATOM 689 N N . PRO A 1 89 ? 3.617 7.938 20.469 1 88.5 89 PRO A N 1
ATOM 690 C CA . PRO A 1 89 ? 2.617 7.605 19.453 1 88.5 89 PRO A CA 1
ATOM 691 C C . PRO A 1 89 ? 1.517 8.656 19.344 1 88.5 89 PRO A C 1
ATOM 693 O O . PRO A 1 89 ? 1.133 9.039 18.234 1 88.5 89 PRO A O 1
ATOM 696 N N . PHE A 1 90 ? 1.069 9.242 20.484 1 92.56 90 PHE A N 1
ATOM 697 C CA . PHE A 1 90 ? -0.041 10.18 20.438 1 92.56 90 PHE A CA 1
ATOM 698 C C . PHE A 1 90 ? 0.397 11.508 19.828 1 92.56 90 PHE A C 1
ATOM 700 O O . PHE A 1 90 ? -0.312 12.078 19 1 92.56 90 PHE A O 1
ATOM 707 N N . GLU A 1 91 ? 1.535 11.906 20.156 1 92.06 91 GLU A N 1
ATOM 708 C CA . GLU A 1 91 ? 2.037 13.188 19.656 1 92.06 91 GLU A CA 1
ATOM 709 C C . GLU A 1 91 ? 2.342 13.125 18.172 1 92.06 91 GLU A C 1
ATOM 711 O O . GLU A 1 91 ? 2.008 14.047 17.422 1 92.06 91 GLU A O 1
ATOM 716 N N . THR A 1 92 ? 2.938 12.094 17.812 1 90.38 92 THR A N 1
ATOM 717 C CA . THR A 1 92 ? 3.307 11.953 16.406 1 90.38 92 THR A CA 1
ATOM 718 C C . THR A 1 92 ? 2.068 11.75 15.547 1 90.38 92 THR A C 1
ATOM 720 O O . THR A 1 92 ? 1.985 12.273 14.43 1 90.38 92 THR A O 1
ATOM 723 N N . TYR A 1 93 ? 1.15 11.008 16.094 1 94.62 93 TYR A N 1
ATOM 724 C CA . TYR A 1 93 ? -0.09 10.812 15.352 1 94.62 93 TYR A CA 1
ATOM 725 C C . TYR A 1 93 ? -0.856 12.125 15.227 1 94.62 93 TYR A C 1
ATOM 727 O O . TYR A 1 93 ? -1.391 12.438 14.156 1 94.62 93 TYR A O 1
ATOM 735 N N . TYR A 1 94 ? -0.869 12.828 16.25 1 95.5 94 TYR A N 1
ATOM 736 C CA . TYR A 1 94 ? -1.474 14.156 16.219 1 95.5 94 TYR A CA 1
ATOM 737 C C . TYR A 1 94 ? -0.842 15.016 15.133 1 95.5 94 TYR A C 1
ATOM 739 O O . TYR A 1 94 ? -1.548 15.672 14.367 1 95.5 94 TYR A O 1
ATOM 747 N N . ASP A 1 95 ? 0.453 15.008 15.07 1 91.19 95 ASP A N 1
ATOM 748 C CA . ASP A 1 95 ? 1.18 15.836 14.109 1 91.19 95 ASP A CA 1
ATOM 749 C C . ASP A 1 95 ? 0.825 15.453 12.672 1 91.19 95 ASP A C 1
ATOM 751 O O . ASP A 1 95 ? 0.661 16.312 11.812 1 91.19 95 ASP A O 1
ATOM 755 N N . ILE A 1 96 ? 0.711 14.219 12.469 1 93.06 96 ILE A N 1
ATOM 756 C CA . ILE A 1 96 ? 0.383 13.719 11.141 1 93.06 96 ILE A CA 1
ATOM 757 C C . ILE A 1 96 ? -1.014 14.188 10.742 1 93.06 96 ILE A C 1
ATOM 759 O O . ILE A 1 96 ? -1.196 14.773 9.672 1 93.06 96 ILE A O 1
ATOM 763 N N . ILE A 1 97 ? -1.968 13.992 11.625 1 96.62 97 ILE A N 1
ATOM 764 C CA . ILE A 1 97 ? -3.35 14.359 11.336 1 96.62 97 ILE A CA 1
ATOM 765 C C . ILE A 1 97 ? -3.461 15.875 11.203 1 96.62 97 ILE A C 1
ATOM 767 O O . ILE A 1 97 ? -4.188 16.375 10.344 1 96.62 97 ILE A O 1
ATOM 771 N N . ASN A 1 98 ? -2.727 16.531 12.016 1 94.5 98 ASN A N 1
ATOM 772 C CA . ASN A 1 98 ? -2.738 17.984 11.961 1 94.5 98 ASN A CA 1
ATOM 773 C C . ASN A 1 98 ? -2.207 18.5 10.625 1 94.5 98 ASN A C 1
ATOM 775 O O . ASN A 1 98 ? -2.77 19.422 10.047 1 94.5 98 ASN A O 1
ATOM 779 N N . LYS A 1 99 ? -1.188 17.922 10.211 1 90.81 99 LYS A N 1
ATOM 780 C CA . LYS A 1 99 ? -0.61 18.281 8.914 1 90.81 99 LYS A CA 1
ATOM 781 C C . LYS A 1 99 ? -1.625 18.094 7.789 1 90.81 99 LYS A C 1
ATOM 783 O O . LYS A 1 99 ? -1.779 18.984 6.941 1 90.81 99 LYS A O 1
ATOM 788 N N . TYR A 1 100 ? -2.322 17.016 7.816 1 94.12 100 TYR A N 1
ATOM 789 C CA . TYR A 1 100 ? -3.332 16.75 6.797 1 94.12 100 TYR A CA 1
ATOM 790 C C . TYR A 1 100 ? -4.5 17.719 6.926 1 94.12 100 TYR A C 1
ATOM 792 O O . TYR A 1 100 ? -5.039 18.188 5.918 1 94.12 100 TYR A O 1
ATOM 800 N N . THR A 1 101 ? -4.855 17.969 8.117 1 96.56 101 THR A N 1
ATOM 801 C CA . THR A 1 101 ? -5.965 18.891 8.367 1 96.56 101 THR A CA 1
ATOM 802 C C . THR A 1 101 ? -5.656 20.281 7.812 1 96.56 101 THR A C 1
ATOM 804 O O . THR A 1 101 ? -6.496 20.875 7.141 1 96.56 101 THR A O 1
ATOM 807 N N . GLU A 1 102 ? -4.473 20.719 8.094 1 92.62 102 GLU A N 1
ATOM 808 C CA . GLU A 1 102 ? -4.059 22.031 7.609 1 92.62 102 GLU A CA 1
ATOM 809 C C . GLU A 1 102 ? -4.047 22.078 6.086 1 92.62 102 GLU A C 1
ATOM 811 O O . GLU A 1 102 ? -4.457 23.078 5.488 1 92.62 102 GLU A O 1
ATOM 816 N N . LEU A 1 103 ? -3.611 21.031 5.531 1 91.31 103 LEU A N 1
ATOM 817 C CA . LEU A 1 103 ? -3.58 20.953 4.074 1 91.31 103 LEU A CA 1
ATOM 818 C C . LEU A 1 103 ? -4.988 21.031 3.494 1 91.31 103 LEU A C 1
ATOM 820 O O . LEU A 1 103 ? -5.242 21.812 2.568 1 91.31 103 LEU A O 1
ATOM 824 N N . LEU A 1 104 ? -5.898 20.328 4.035 1 95.88 104 LEU A N 1
ATOM 825 C CA . LEU A 1 104 ? -7.273 20.297 3.553 1 95.88 104 LEU A CA 1
ATOM 826 C C . LEU A 1 104 ? -7.953 21.641 3.754 1 95.88 104 LEU A C 1
ATOM 828 O O . LEU A 1 104 ? -8.695 22.109 2.883 1 95.88 104 LEU A O 1
ATOM 832 N N . LYS A 1 105 ? -7.66 22.234 4.859 1 94.62 105 LYS A N 1
ATOM 833 C CA . LYS A 1 105 ? -8.242 23.531 5.148 1 94.62 105 LYS A CA 1
ATOM 834 C C . LYS A 1 105 ? -7.746 24.578 4.152 1 94.62 105 LYS A C 1
ATOM 836 O O . LYS A 1 105 ? -8.484 25.516 3.803 1 94.62 105 LYS A O 1
ATOM 841 N N . SER A 1 106 ? -6.613 24.422 3.686 1 91.12 106 SER A N 1
ATOM 842 C CA . SER A 1 106 ? -6.012 25.391 2.781 1 91.12 106 SER A CA 1
ATOM 843 C C . SER A 1 106 ? -6.676 25.359 1.408 1 91.12 106 SER A C 1
ATOM 845 O O . SER A 1 106 ? -6.527 26.297 0.616 1 91.12 106 SER A O 1
ATOM 847 N N . ILE A 1 107 ? -7.469 24.328 1.139 1 91.75 107 ILE A N 1
ATOM 848 C CA . ILE A 1 107 ? -8.031 24.203 -0.205 1 91.75 107 ILE A CA 1
ATOM 849 C C . ILE A 1 107 ? -9.555 24.141 -0.125 1 91.75 107 ILE A C 1
ATOM 851 O O . ILE A 1 107 ? -10.219 23.828 -1.115 1 91.75 107 ILE A O 1
ATOM 855 N N . GLU A 1 108 ? -10.086 24.359 1.004 1 88.94 108 GLU A N 1
ATOM 856 C CA . GLU A 1 108 ? -11.516 24.156 1.247 1 88.94 108 GLU A CA 1
ATOM 857 C C . GLU A 1 108 ? -12.359 25.094 0.394 1 88.94 108 GLU A C 1
ATOM 859 O O . GLU A 1 108 ? -13.477 24.766 0.01 1 88.94 108 GLU A O 1
ATOM 864 N N . ASP A 1 109 ? -11.836 26.266 -0.005 1 87.69 109 ASP A N 1
ATOM 865 C CA . ASP A 1 109 ? -12.594 27.25 -0.751 1 87.69 109 ASP A CA 1
ATOM 866 C C . ASP A 1 109 ? -12.32 27.156 -2.248 1 87.69 109 ASP A C 1
ATOM 868 O O . ASP A 1 109 ? -12.875 27.922 -3.043 1 87.69 109 ASP A O 1
ATOM 872 N N . ASP A 1 110 ? -11.555 26.219 -2.615 1 92.75 110 ASP A N 1
ATOM 873 C CA . ASP A 1 110 ? -11.242 26.047 -4.027 1 92.75 110 ASP A CA 1
ATOM 874 C C . ASP A 1 110 ? -12.32 25.234 -4.734 1 92.75 110 ASP A C 1
ATOM 876 O O . ASP A 1 110 ? -12.523 24.047 -4.426 1 92.75 110 ASP A O 1
ATOM 880 N N . PRO A 1 111 ? -12.984 25.797 -5.703 1 92.25 111 PRO A N 1
ATOM 881 C CA . PRO A 1 111 ? -14.117 25.125 -6.344 1 92.25 111 PRO A CA 1
ATOM 882 C C . PRO A 1 111 ? -13.688 23.922 -7.188 1 92.25 111 PRO A C 1
ATOM 884 O O . PRO A 1 111 ? -14.531 23.109 -7.582 1 92.25 111 PRO A O 1
ATOM 887 N N . ILE A 1 112 ? -12.438 23.797 -7.422 1 93.06 112 ILE A N 1
ATOM 888 C CA . ILE A 1 112 ? -12.016 22.672 -8.258 1 93.06 112 ILE A CA 1
ATOM 889 C C . ILE A 1 112 ? -11.305 21.641 -7.402 1 93.06 112 ILE A C 1
ATOM 891 O O . ILE A 1 112 ? -10.68 20.703 -7.93 1 93.06 112 ILE A O 1
ATOM 895 N N . SER A 1 113 ? -11.344 21.844 -6.074 1 96.12 113 SER A N 1
ATOM 896 C CA . SER A 1 113 ? -10.719 20.875 -5.18 1 96.12 113 SER A CA 1
ATOM 897 C C . SER A 1 113 ? -11.383 19.516 -5.285 1 96.12 113 SER A C 1
ATOM 899 O O . SER A 1 113 ? -12.609 19.422 -5.363 1 96.12 113 SER A O 1
ATOM 901 N N . GLU A 1 114 ? -10.555 18.469 -5.328 1 97.38 114 GLU A N 1
ATOM 902 C CA . GLU A 1 114 ? -11.031 17.094 -5.48 1 97.38 114 GLU A CA 1
ATOM 903 C C . GLU A 1 114 ? -10.289 16.141 -4.539 1 97.38 114 GLU A C 1
ATOM 905 O O . GLU A 1 114 ? -9.078 16.266 -4.355 1 97.38 114 GLU A O 1
ATOM 910 N N . LEU A 1 115 ? -11.039 15.328 -3.883 1 97.94 115 LEU A N 1
ATOM 911 C CA . LEU A 1 115 ? -10.516 14.242 -3.059 1 97.94 115 LEU A CA 1
ATOM 912 C C . LEU A 1 115 ? -11.039 12.891 -3.531 1 97.94 115 LEU A C 1
ATOM 914 O O . LEU A 1 115 ? -12.242 12.734 -3.748 1 97.94 115 LEU A O 1
ATOM 918 N N . ALA A 1 116 ? -10.203 11.969 -3.783 1 98.25 116 ALA A N 1
ATOM 919 C CA . ALA A 1 116 ? -10.617 10.617 -4.156 1 98.25 116 ALA A CA 1
ATOM 920 C C . ALA A 1 116 ? -9.844 9.57 -3.359 1 98.25 116 ALA A C 1
ATOM 922 O O . ALA A 1 116 ? -8.641 9.719 -3.121 1 98.25 116 ALA A O 1
ATOM 923 N N . THR A 1 117 ? -10.555 8.586 -2.891 1 98.19 117 THR A N 1
ATOM 924 C CA . THR A 1 117 ? -9.945 7.512 -2.113 1 98.19 117 THR A CA 1
ATOM 925 C C . THR A 1 117 ? -10.484 6.152 -2.553 1 98.19 117 THR A C 1
ATOM 927 O O . THR A 1 117 ? -11.695 5.934 -2.566 1 98.19 117 THR A O 1
ATOM 930 N N . SER A 1 118 ? -9.648 5.301 -2.973 1 97.38 118 SER A N 1
ATOM 931 C CA . SER A 1 118 ? -9.953 3.879 -3.092 1 97.38 118 SER A CA 1
ATOM 932 C C . SER A 1 118 ? -9.422 3.098 -1.896 1 97.38 118 SER A C 1
ATOM 934 O O . SER A 1 118 ? -8.227 3.125 -1.612 1 97.38 118 SER A O 1
ATOM 936 N N . SER A 1 119 ? -10.32 2.416 -1.248 1 95.5 119 SER A N 1
ATOM 937 C CA . SER A 1 119 ? -9.875 1.891 0.038 1 95.5 119 SER A CA 1
ATOM 938 C C . SER A 1 119 ? -10.406 0.479 0.271 1 95.5 119 SER A C 1
ATOM 940 O O . SER A 1 119 ? -11.547 0.175 -0.066 1 95.5 119 SER A O 1
ATOM 942 N N . ASN A 1 120 ? -9.516 -0.344 0.831 1 92.38 120 ASN A N 1
ATOM 943 C CA . ASN A 1 120 ? -9.922 -1.669 1.292 1 92.38 120 ASN A CA 1
ATOM 944 C C . ASN A 1 120 ? -10.203 -1.678 2.791 1 92.38 120 ASN A C 1
ATOM 946 O O . ASN A 1 120 ? -10.492 -2.729 3.367 1 92.38 120 ASN A O 1
ATOM 950 N N . THR A 1 121 ? -10.102 -0.577 3.414 1 92.44 121 THR A N 1
ATOM 951 C CA . THR A 1 121 ?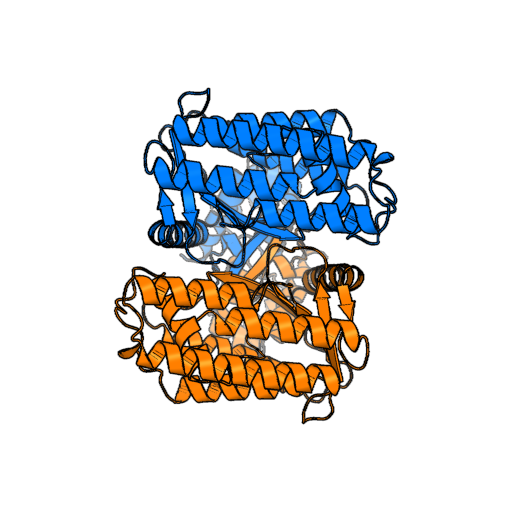 -10.508 -0.308 4.785 1 92.44 121 THR A CA 1
ATOM 952 C C . THR A 1 121 ? -11.344 0.969 4.863 1 92.44 121 THR A C 1
ATOM 954 O O . THR A 1 121 ? -11.336 1.779 3.934 1 92.44 121 THR A O 1
ATOM 957 N N . ILE A 1 122 ? -12.031 1.087 5.953 1 95 122 ILE A N 1
ATOM 958 C CA . ILE A 1 122 ? -12.836 2.293 6.098 1 95 122 ILE A CA 1
ATOM 959 C C . ILE A 1 122 ? -11.93 3.523 6.105 1 95 122 ILE A C 1
ATOM 961 O O . ILE A 1 122 ? -11 3.605 6.902 1 95 122 ILE A O 1
ATOM 965 N N . PRO A 1 123 ? -12.234 4.453 5.258 1 96 123 PRO A N 1
ATOM 966 C CA . PRO A 1 123 ? -11.367 5.629 5.168 1 96 123 PRO A CA 1
ATOM 967 C C . PRO A 1 123 ? -11.336 6.434 6.465 1 96 123 PRO A C 1
ATOM 969 O O . PRO A 1 123 ? -12.359 6.586 7.133 1 96 123 PRO A O 1
ATOM 972 N N . GLN A 1 124 ? -10.203 7.031 6.719 1 96.75 124 GLN A N 1
ATOM 973 C CA . GLN A 1 124 ? -10.016 7.852 7.91 1 96.75 124 GLN A CA 1
ATOM 974 C C . GLN A 1 124 ? -10.906 9.094 7.871 1 96.75 124 GLN A C 1
ATOM 976 O O . GLN A 1 124 ? -11.344 9.586 8.914 1 96.75 124 GLN A O 1
ATOM 981 N N . THR A 1 125 ? -11.172 9.547 6.719 1 97.44 125 THR A N 1
ATOM 982 C CA . THR A 1 125 ? -11.977 10.75 6.539 1 97.44 125 THR A CA 1
ATOM 983 C C . THR A 1 125 ? -13.43 10.484 6.906 1 97.44 125 THR A C 1
ATOM 985 O O . THR A 1 125 ? -14.25 11.406 6.922 1 97.44 125 THR A O 1
ATOM 988 N N . LEU A 1 126 ? -13.742 9.234 7.191 1 97 126 LEU A N 1
ATOM 989 C CA . LEU A 1 126 ? -15.117 8.891 7.52 1 97 126 LEU A CA 1
ATOM 990 C C . LEU A 1 126 ? -15.234 8.461 8.977 1 97 126 LEU A C 1
ATOM 992 O O . LEU A 1 126 ? -16.188 8.852 9.664 1 97 126 LEU A O 1
ATOM 996 N N . TYR A 1 127 ? -14.258 7.746 9.492 1 97.31 127 TYR A N 1
ATOM 997 C CA . TYR A 1 127 ? -14.508 7.105 10.773 1 97.31 127 TYR A CA 1
ATOM 998 C C . TYR A 1 127 ? -13.812 7.859 11.906 1 97.31 127 TYR A C 1
ATOM 1000 O O . TYR A 1 127 ? -14.117 7.645 13.078 1 97.31 127 TYR A O 1
ATOM 1008 N N . LEU A 1 128 ? -12.914 8.766 11.609 1 97.81 128 LEU A N 1
ATOM 1009 C CA . LEU A 1 128 ? -12.078 9.344 12.648 1 97.81 128 LEU A CA 1
ATOM 1010 C C . LEU A 1 128 ? -12.906 10.242 13.57 1 97.81 128 LEU A C 1
ATOM 1012 O O . LEU A 1 128 ? -12.469 10.57 14.68 1 97.81 128 LEU A O 1
ATOM 1016 N N . LYS A 1 129 ? -14.016 10.695 13.172 1 96.81 129 LYS A N 1
ATOM 1017 C CA . LYS A 1 129 ? -14.859 11.531 14.016 1 96.81 129 LYS A CA 1
ATOM 1018 C C . LYS A 1 129 ? -15.547 10.703 15.102 1 96.81 129 LYS A C 1
ATOM 1020 O O . LYS A 1 129 ? -16.125 11.25 16.047 1 96.81 129 LYS A O 1
ATOM 1025 N N . HIS A 1 130 ? -15.547 9.398 14.961 1 97.56 130 HIS A N 1
ATOM 1026 C CA . HIS A 1 130 ? -16.109 8.492 15.953 1 97.56 130 HIS A CA 1
ATOM 1027 C C . HIS A 1 130 ? -15.039 8.055 16.953 1 97.56 130 HIS A C 1
ATOM 1029 O O . HIS A 1 130 ? -14.148 7.277 16.625 1 97.56 130 HIS A O 1
ATOM 1035 N N . ASP A 1 131 ? -15.219 8.344 18.156 1 96.44 131 ASP A N 1
ATOM 1036 C CA . ASP A 1 131 ? -14.164 8.25 19.156 1 96.44 131 ASP A CA 1
ATOM 1037 C C . ASP A 1 131 ? -13.781 6.793 19.406 1 96.44 131 ASP A C 1
ATOM 1039 O O . ASP A 1 131 ? -12.594 6.469 19.484 1 96.44 131 ASP A O 1
ATOM 1043 N N . ILE A 1 132 ? -14.734 5.953 19.516 1 97 132 ILE A N 1
ATOM 1044 C CA . ILE A 1 132 ? -14.453 4.574 19.891 1 97 132 ILE A CA 1
ATOM 1045 C C . ILE A 1 132 ? -13.812 3.832 18.734 1 97 132 ILE A C 1
ATOM 1047 O O . ILE A 1 132 ? -12.883 3.049 18.922 1 97 132 ILE A O 1
ATOM 1051 N N . LEU A 1 133 ? -14.266 4.109 17.531 1 96.75 133 LEU A N 1
ATOM 1052 C CA . LEU A 1 133 ? -13.703 3.473 16.344 1 96.75 133 LEU A CA 1
ATOM 1053 C C . LEU A 1 133 ? -12.273 3.939 16.109 1 96.75 133 LEU A C 1
ATOM 1055 O O . LEU A 1 133 ? -11.391 3.129 15.812 1 96.75 133 LEU A O 1
ATOM 1059 N N . SER A 1 134 ? -12.086 5.227 16.25 1 97.06 134 SER A N 1
ATOM 1060 C CA . SER A 1 134 ? -10.742 5.77 16.109 1 97.06 134 SER A CA 1
ATOM 1061 C C . SER A 1 134 ? -9.797 5.199 17.156 1 97.06 134 SER A C 1
ATOM 1063 O O . SER A 1 134 ? -8.633 4.898 16.859 1 97.06 134 SER A O 1
ATOM 1065 N N . LYS A 1 135 ? -10.273 5.102 18.328 1 96.25 135 LYS A N 1
ATOM 1066 C CA . LYS A 1 135 ? -9.508 4.492 19.422 1 96.25 135 LYS A CA 1
ATOM 1067 C C . LYS A 1 135 ? -9.125 3.055 19.078 1 96.25 135 LYS A C 1
ATOM 1069 O O . LYS A 1 135 ? -7.992 2.637 19.328 1 96.25 135 LYS A O 1
ATOM 1074 N N . PHE A 1 136 ? -10.016 2.326 18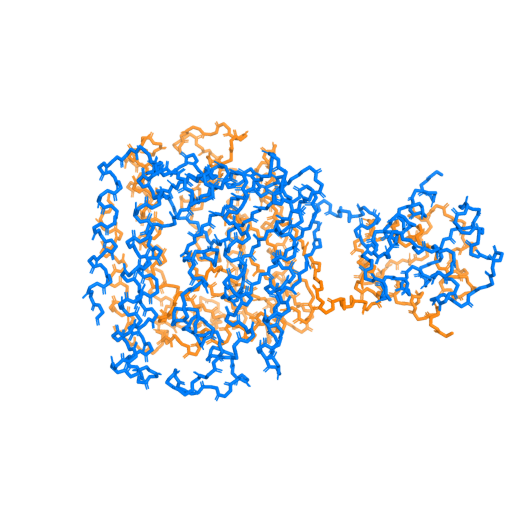.547 1 96.12 136 PHE A N 1
ATOM 1075 C CA . PHE A 1 136 ? -9.758 0.931 18.203 1 96.12 136 PHE A CA 1
ATOM 1076 C C . PHE A 1 136 ? -8.664 0.821 17.156 1 96.12 136 PHE A C 1
ATOM 1078 O O . PHE A 1 136 ? -7.785 -0.035 17.25 1 96.12 136 PHE A O 1
ATOM 1085 N N . ARG A 1 137 ? -8.789 1.646 16.125 1 94.75 137 ARG A N 1
ATOM 1086 C CA . ARG A 1 137 ? -7.789 1.606 15.055 1 94.75 137 ARG A CA 1
ATOM 1087 C C . ARG A 1 137 ? -6.402 1.936 15.586 1 94.75 137 ARG A C 1
ATOM 1089 O O . ARG A 1 137 ? -5.418 1.296 15.211 1 94.75 137 ARG A O 1
ATOM 1096 N N . LEU A 1 138 ? -6.352 2.912 16.422 1 93.81 138 LEU A N 1
ATOM 1097 C CA . LEU A 1 138 ? -5.078 3.277 17.031 1 93.81 138 LEU A CA 1
ATOM 1098 C C . LEU A 1 138 ? -4.574 2.166 17.953 1 93.81 138 LEU A C 1
ATOM 1100 O O . LEU A 1 138 ? -3.381 1.851 17.953 1 93.81 138 LEU A O 1
ATOM 1104 N N . PHE A 1 139 ? -5.434 1.58 18.688 1 93.69 139 PHE A N 1
ATOM 1105 C CA . PHE A 1 139 ? -5.094 0.478 19.578 1 93.69 139 PHE A CA 1
ATOM 1106 C C . PHE A 1 139 ? -4.508 -0.69 18.797 1 93.69 139 PHE A C 1
ATOM 1108 O O . PHE A 1 139 ? -3.486 -1.26 19.188 1 93.69 139 PHE A O 1
ATOM 1115 N N . LYS A 1 140 ? -5.203 -1.05 17.734 1 92 140 LYS A N 1
ATOM 1116 C CA . LYS A 1 140 ? -4.723 -2.137 16.891 1 92 140 LYS A CA 1
ATOM 1117 C C . LYS A 1 140 ? -3.295 -1.876 16.422 1 92 140 LYS A C 1
ATOM 1119 O O . LYS A 1 140 ? -2.445 -2.766 16.484 1 92 140 LYS A O 1
ATOM 1124 N N . TRP A 1 141 ? -3.062 -0.679 16.016 1 91.38 141 TRP A N 1
ATOM 1125 C CA . TRP A 1 141 ? -1.725 -0.316 15.562 1 91.38 141 TRP A CA 1
ATOM 1126 C C . TRP A 1 141 ? -0.717 -0.415 16.703 1 91.38 141 TRP A C 1
ATOM 1128 O O . TRP A 1 141 ? 0.375 -0.962 16.531 1 91.38 141 TRP A O 1
ATOM 1138 N N . MET A 1 142 ? -1.08 0.094 17.844 1 89.25 142 MET A N 1
ATOM 1139 C CA . MET A 1 142 ? -0.19 0.087 19 1 89.25 142 MET A CA 1
ATOM 1140 C C . MET A 1 142 ? 0.13 -1.34 19.438 1 89.25 142 MET A C 1
ATOM 1142 O O . MET A 1 142 ? 1.278 -1.654 19.75 1 89.25 142 MET A O 1
ATOM 1146 N N . TYR A 1 143 ? -0.861 -2.1 19.406 1 86.69 143 TYR A N 1
ATOM 1147 C CA . TYR A 1 143 ? -0.68 -3.482 19.828 1 86.69 143 TYR A CA 1
ATOM 1148 C C . TYR A 1 143 ? 0.238 -4.23 18.875 1 86.69 143 TYR A C 1
ATOM 1150 O O . TYR A 1 143 ? 1.029 -5.078 19.297 1 86.69 143 TYR A O 1
ATOM 1158 N N . GLN A 1 144 ? 0.113 -3.949 17.609 1 83.81 144 GLN A N 1
ATOM 1159 C CA . GLN A 1 144 ? 0.929 -4.605 16.594 1 83.81 144 GLN A CA 1
ATOM 1160 C C . GLN A 1 144 ? 2.385 -4.152 16.688 1 83.81 144 GLN A C 1
ATOM 1162 O O . GLN A 1 144 ? 3.287 -4.859 16.234 1 83.81 144 GLN A O 1
ATOM 1167 N N . ASN A 1 145 ? 2.52 -3.035 17.297 1 79.19 145 ASN A N 1
ATOM 1168 C CA . ASN A 1 145 ? 3.885 -2.545 17.453 1 79.19 145 ASN A CA 1
ATOM 1169 C C . ASN A 1 145 ? 4.48 -2.965 18.797 1 79.19 145 ASN A C 1
ATOM 1171 O O . ASN A 1 145 ? 3.984 -2.566 19.844 1 79.19 145 ASN A O 1
ATOM 1175 N N . GLU A 1 146 ? 5.375 -3.824 18.797 1 66.56 146 GLU A N 1
ATOM 1176 C CA . GLU A 1 146 ? 5.934 -4.5 19.953 1 66.56 146 GLU A CA 1
ATOM 1177 C C . GLU A 1 146 ? 6.488 -3.496 20.969 1 66.56 146 GLU A C 1
ATOM 1179 O O . GLU A 1 146 ? 6.574 -3.789 22.156 1 66.56 146 GLU A O 1
ATOM 1184 N N . ASN A 1 147 ? 6.695 -2.5 20.484 1 65.75 147 ASN A N 1
ATOM 1185 C CA . ASN A 1 147 ? 7.395 -1.559 21.344 1 65.75 147 ASN A CA 1
ATOM 1186 C C . ASN A 1 147 ? 6.422 -0.755 22.203 1 65.75 147 ASN A C 1
ATOM 1188 O O . ASN A 1 147 ? 6.84 0.019 23.062 1 65.75 147 ASN A O 1
ATOM 1192 N N . ILE A 1 148 ? 5.195 -1.075 21.891 1 65.94 148 ILE A N 1
ATOM 1193 C CA . ILE A 1 148 ? 4.223 -0.284 22.641 1 65.94 148 ILE A CA 1
ATOM 1194 C C . ILE A 1 148 ? 3.498 -1.174 23.641 1 65.94 148 ILE A C 1
ATOM 1196 O O . ILE A 1 148 ? 3.021 -2.258 23.297 1 65.94 148 ILE A O 1
ATOM 1200 N N . GLY A 1 149 ? 3.594 -0.964 24.797 1 64.94 149 GLY A N 1
ATOM 1201 C CA . GLY A 1 149 ? 3.094 -1.753 25.906 1 64.94 149 GLY A CA 1
ATOM 1202 C C . GLY A 1 149 ? 1.597 -1.61 26.109 1 64.94 149 GLY A C 1
ATOM 1203 O O . GLY A 1 149 ? 1.131 -1.477 27.25 1 64.94 149 GLY A O 1
ATOM 1204 N N . CYS A 1 150 ? 0.874 -1.445 25.125 1 65.56 150 CYS A N 1
ATOM 1205 C CA . CYS A 1 150 ? -0.562 -1.382 25.375 1 65.56 150 CYS A CA 1
ATOM 1206 C C . CYS A 1 150 ? -1.188 -2.77 25.312 1 65.56 150 CYS A C 1
ATOM 1208 O O . CYS A 1 150 ? -1.205 -3.402 24.25 1 65.56 150 CYS A O 1
ATOM 1210 N N . LYS A 1 151 ? -1.774 -3.072 26.547 1 74.62 151 LYS A N 1
ATOM 1211 C CA . LYS A 1 151 ? -2.17 -4.473 26.641 1 74.62 151 LYS A CA 1
ATOM 1212 C C . LYS A 1 151 ? -3.682 -4.633 26.5 1 74.62 151 LYS A C 1
ATOM 1214 O O . LYS A 1 151 ? -4.16 -5.648 26 1 74.62 151 LYS A O 1
ATOM 1219 N N . HIS A 1 152 ? -4.367 -3.605 26.859 1 88.69 152 HIS A N 1
ATOM 1220 C CA . HIS A 1 152 ? -5.812 -3.775 26.781 1 88.69 152 HIS A CA 1
ATOM 1221 C C . HIS A 1 152 ? -6.488 -2.525 26.234 1 88.69 152 HIS A C 1
ATOM 1223 O O . HIS A 1 152 ? -6.145 -1.406 26.625 1 88.69 152 HIS A O 1
ATOM 1229 N N . PHE A 1 153 ? -7.406 -2.783 25.375 1 94 153 PHE A N 1
ATOM 1230 C CA . PHE A 1 153 ? -8.164 -1.712 24.75 1 94 153 PHE A CA 1
ATOM 1231 C C . PHE A 1 153 ? -8.844 -0.834 25.797 1 94 153 PHE A C 1
ATOM 1233 O O . PHE A 1 153 ? -8.828 0.393 25.688 1 94 153 PHE A O 1
ATOM 1240 N N . ASP A 1 154 ? -9.375 -1.453 26.859 1 92.12 154 ASP A N 1
ATOM 1241 C CA . ASP A 1 154 ? -10.148 -0.762 27.891 1 92.12 154 ASP A CA 1
ATOM 1242 C C . ASP A 1 154 ? -9.273 0.207 28.672 1 92.12 154 ASP A C 1
ATOM 1244 O O . ASP A 1 154 ? -9.773 1.188 29.234 1 92.12 154 ASP A O 1
ATOM 1248 N N . ASP A 1 155 ? -7.996 -0.018 28.625 1 89.81 155 ASP A N 1
ATOM 1249 C CA . ASP A 1 155 ? -7.07 0.783 29.406 1 89.81 155 ASP A CA 1
ATOM 1250 C C . ASP A 1 155 ? -6.52 1.953 28.594 1 89.81 155 ASP A C 1
ATOM 1252 O O . ASP A 1 155 ? -5.902 2.863 29.156 1 89.81 155 ASP A O 1
ATOM 1256 N N . LEU A 1 156 ? -6.758 1.912 27.328 1 91.5 156 LEU A N 1
ATOM 1257 C CA . LEU A 1 156 ? -6.203 2.941 26.453 1 91.5 156 LEU A CA 1
ATOM 1258 C C . LEU A 1 156 ? -7.016 4.227 26.547 1 91.5 156 LEU A C 1
ATOM 1260 O O . LEU A 1 156 ? -8.227 4.219 26.328 1 91.5 156 LEU A O 1
ATOM 1264 N N . GLU A 1 157 ? -6.344 5.27 26.906 1 91.12 157 GLU A N 1
ATOM 1265 C CA . GLU A 1 157 ? -6.973 6.586 26.953 1 91.12 157 GLU A CA 1
ATOM 1266 C C . GLU A 1 157 ? -6.398 7.512 25.875 1 91.12 157 GLU A C 1
ATOM 1268 O O . GLU A 1 157 ? -5.203 7.801 25.875 1 91.12 157 GLU A O 1
ATOM 1273 N N . ILE A 1 158 ? -7.234 7.977 25.062 1 94 158 ILE A N 1
ATOM 1274 C CA . ILE A 1 158 ? -6.816 8.859 23.984 1 94 158 ILE A CA 1
ATOM 1275 C C . ILE A 1 158 ? -6.871 10.312 24.453 1 94 158 ILE A C 1
ATOM 1277 O O . ILE A 1 158 ? -7.895 10.766 24.969 1 94 158 ILE A O 1
ATOM 1281 N N . PRO A 1 159 ? -5.82 11.039 24.281 1 95.44 159 PRO A N 1
ATOM 1282 C CA . PRO A 1 159 ? -5.84 12.453 24.656 1 95.44 159 PRO A CA 1
ATOM 1283 C C . PRO A 1 159 ? -6.914 13.25 23.922 1 95.44 159 PRO A C 1
ATOM 1285 O O . PRO A 1 159 ? -7.16 13.008 22.734 1 95.44 159 PRO A O 1
ATOM 1288 N N . ALA A 1 160 ? -7.484 14.172 24.609 1 95.88 160 ALA A N 1
ATOM 1289 C CA . ALA A 1 160 ? -8.562 14.992 24.047 1 95.88 160 ALA A CA 1
ATOM 1290 C C . ALA A 1 160 ? -8.086 15.742 22.812 1 95.88 160 ALA A C 1
ATOM 1292 O O . ALA A 1 160 ? -8.828 15.883 21.828 1 95.88 160 ALA A O 1
ATOM 1293 N N . LYS A 1 161 ? -6.918 16.203 22.875 1 96.31 161 LYS A N 1
ATOM 1294 C CA . LYS A 1 161 ? -6.359 16.969 21.766 1 96.31 161 LYS A CA 1
ATOM 1295 C C . LYS A 1 161 ? -6.352 16.141 20.484 1 96.31 161 LYS A C 1
ATOM 1297 O O . LYS A 1 161 ? -6.602 16.656 19.391 1 96.31 161 LYS A O 1
ATOM 1302 N N . LEU A 1 162 ? -6.082 14.898 20.625 1 97.19 162 LEU A N 1
ATOM 1303 C CA . LEU A 1 162 ? -6.074 13.992 19.484 1 97.19 162 LEU A CA 1
ATOM 1304 C C . LEU A 1 162 ? -7.488 13.742 18.969 1 97.19 162 LEU A C 1
ATOM 1306 O O . LEU A 1 162 ? -7.727 13.727 17.766 1 97.19 162 LEU A O 1
ATOM 1310 N N . GLN A 1 163 ? -8.391 13.578 19.859 1 97 163 GLN A N 1
ATOM 1311 C CA . GLN A 1 163 ? -9.789 13.406 19.469 1 97 163 GLN A CA 1
ATOM 1312 C C . GLN A 1 163 ? -10.297 14.625 18.688 1 97 163 GLN A C 1
ATOM 1314 O O . GLN A 1 163 ? -10.977 14.484 17.672 1 97 163 GLN A O 1
ATOM 1319 N N . ASP A 1 164 ? -9.922 15.734 19.141 1 97.62 164 ASP A N 1
ATOM 1320 C CA . ASP A 1 164 ? -10.383 16.984 18.547 1 97.62 164 ASP A CA 1
ATOM 1321 C C . ASP A 1 164 ? -9.836 17.141 17.125 1 97.62 164 ASP A C 1
ATOM 1323 O O . ASP A 1 164 ? -10.57 17.484 16.203 1 97.62 164 ASP A O 1
ATOM 1327 N N . ILE A 1 165 ? -8.562 16.875 17 1 97.88 165 ILE A N 1
ATOM 1328 C CA . ILE A 1 165 ? -7.949 17.078 15.688 1 97.88 165 ILE A CA 1
ATOM 1329 C C . ILE A 1 165 ? -8.508 16.078 14.688 1 97.88 165 ILE A C 1
ATOM 1331 O O . ILE A 1 165 ? -8.617 16.375 13.5 1 97.88 165 ILE A O 1
ATOM 1335 N N . GLN A 1 166 ? -8.836 14.906 15.156 1 98.06 166 GLN A N 1
ATOM 1336 C CA . GLN A 1 166 ? -9.445 13.906 14.289 1 98.06 166 GLN A CA 1
ATOM 1337 C C . GLN A 1 166 ? -10.797 14.367 13.773 1 98.06 166 GLN A C 1
ATOM 1339 O O . GLN A 1 166 ? -11.109 14.195 12.586 1 98.06 166 GLN A O 1
ATOM 1344 N N . LYS A 1 167 ? -11.562 14.945 14.609 1 97.94 167 LYS A N 1
ATOM 1345 C CA . LYS A 1 167 ? -12.852 15.5 14.195 1 97.94 167 LYS A CA 1
ATOM 1346 C C . LYS A 1 167 ? -12.656 16.656 13.219 1 97.94 167 LYS A C 1
ATOM 1348 O O . LYS A 1 167 ? -13.391 16.766 12.227 1 97.94 167 LYS A O 1
ATOM 1353 N N . ASP A 1 168 ? -11.656 17.469 13.492 1 97.81 168 ASP A N 1
ATOM 1354 C CA . ASP A 1 168 ? -11.336 18.578 12.602 1 97.81 168 ASP A CA 1
ATOM 1355 C C . ASP A 1 168 ? -10.938 18.078 11.211 1 97.81 168 ASP A C 1
ATOM 1357 O O . ASP A 1 168 ? -11.297 18.672 10.203 1 97.81 168 ASP A O 1
ATOM 1361 N N . PHE A 1 169 ? -10.219 17.062 11.273 1 98.19 169 PHE A N 1
ATOM 1362 C CA . PHE A 1 169 ? -9.758 16.438 10.039 1 98.19 169 PHE A CA 1
ATOM 1363 C C . PHE A 1 169 ? -10.938 15.992 9.18 1 98.19 169 PHE A C 1
ATOM 1365 O O . PHE A 1 169 ? -10.992 16.297 7.984 1 98.19 169 PHE A O 1
ATOM 1372 N N . VAL A 1 170 ? -11.875 15.281 9.766 1 98.06 170 VAL A N 1
ATOM 1373 C CA . VAL A 1 170 ? -13.055 14.797 9.055 1 98.06 170 VAL A CA 1
ATOM 1374 C C . VAL A 1 170 ? -13.875 15.977 8.547 1 98.06 170 VAL A C 1
ATOM 1376 O O . VAL A 1 170 ? -14.305 15.984 7.387 1 98.06 170 VAL A O 1
ATOM 1379 N N . ASN A 1 171 ? -14.023 16.953 9.328 1 97.06 171 ASN A N 1
ATOM 1380 C CA . ASN A 1 171 ? -14.758 18.141 8.93 1 97.06 171 ASN A CA 1
ATOM 1381 C C . ASN A 1 171 ? -14.094 18.859 7.75 1 97.06 171 ASN A C 1
ATOM 1383 O O . ASN A 1 171 ? -14.781 19.312 6.832 1 97.06 171 ASN A O 1
ATOM 1387 N N . ALA A 1 172 ? -12.805 18.938 7.848 1 97.19 172 ALA A N 1
ATOM 1388 C CA . ALA A 1 172 ? -12.062 19.578 6.762 1 97.19 172 ALA A CA 1
ATOM 1389 C C . ALA A 1 172 ? -12.227 18.797 5.457 1 97.19 172 ALA A C 1
ATOM 1391 O O . ALA A 1 172 ? -12.383 19.391 4.387 1 97.19 172 ALA A O 1
ATOM 1392 N N . ALA A 1 173 ? -12.195 17.516 5.551 1 97.31 173 ALA A N 1
ATOM 1393 C CA . ALA A 1 173 ? -12.336 16.656 4.375 1 97.31 173 ALA A CA 1
ATOM 1394 C C . ALA A 1 173 ? -13.703 16.844 3.729 1 97.31 173 ALA A C 1
ATOM 1396 O O . ALA A 1 173 ? -13.828 16.797 2.502 1 97.31 173 ALA A O 1
ATOM 1397 N N . GLU A 1 174 ? -14.719 17.109 4.457 1 96.81 174 GLU A N 1
ATOM 1398 C CA . GLU A 1 174 ? -16.078 17.25 3.973 1 96.81 174 GLU A CA 1
ATOM 1399 C C . GLU A 1 174 ? -16.281 18.578 3.252 1 96.81 174 GLU A C 1
ATOM 1401 O O . GLU A 1 174 ? -17.281 18.781 2.564 1 96.81 174 GLU A O 1
ATOM 1406 N N . GLN A 1 175 ? -15.281 19.469 3.375 1 96.56 175 GLN A N 1
ATOM 1407 C CA . GLN A 1 175 ? -15.391 20.781 2.742 1 96.56 175 GLN A CA 1
ATOM 1408 C C . GLN A 1 175 ? -14.836 20.75 1.32 1 96.56 175 GLN A C 1
ATOM 1410 O O . GLN A 1 175 ? -14.984 21.719 0.572 1 96.56 175 GLN A O 1
ATOM 1415 N N . ILE A 1 176 ? -14.219 19.656 0.97 1 97 176 ILE A N 1
ATOM 1416 C CA . ILE A 1 176 ? -13.688 19.531 -0.385 1 97 176 ILE A CA 1
ATOM 1417 C C . ILE A 1 176 ? -14.844 19.5 -1.386 1 97 176 ILE A C 1
ATOM 1419 O O . ILE A 1 176 ? -15.852 18.828 -1.151 1 97 176 ILE A O 1
ATOM 1423 N N . HIS A 1 177 ? -14.719 20.141 -2.461 1 96.62 177 HIS A N 1
ATOM 1424 C CA . HIS A 1 177 ? -15.812 20.375 -3.395 1 96.62 177 HIS A CA 1
ATOM 1425 C C . HIS A 1 177 ? -16.328 19.062 -3.979 1 96.62 177 HIS A C 1
ATOM 1427 O O . HIS A 1 177 ? -17.547 18.844 -4.078 1 96.62 177 HIS A O 1
ATOM 1433 N N . SER A 1 178 ? -15.445 18.219 -4.41 1 96.88 178 SER A N 1
ATOM 1434 C CA . SER A 1 178 ? -15.828 16.938 -4.984 1 96.88 178 SER A CA 1
ATOM 1435 C C . SER A 1 178 ? -15.047 15.789 -4.344 1 96.88 178 SER A C 1
ATOM 1437 O O . SER A 1 178 ? -13.812 15.789 -4.352 1 96.88 178 SER A O 1
ATOM 1439 N N . THR A 1 179 ? -15.797 14.875 -3.797 1 97.94 179 THR A N 1
ATOM 1440 C CA . THR A 1 179 ? -15.172 13.719 -3.152 1 97.94 179 THR A CA 1
ATOM 1441 C C . THR A 1 179 ? -15.688 12.422 -3.758 1 97.94 179 THR A C 1
ATOM 1443 O O . THR A 1 179 ? -16.891 12.273 -4.012 1 97.94 179 THR A O 1
ATOM 1446 N N . SER A 1 180 ? -14.781 11.508 -4.047 1 98.06 180 SER A N 1
ATOM 1447 C CA . SER A 1 180 ? -15.141 10.18 -4.527 1 98.06 180 SER A CA 1
ATOM 1448 C C . SER A 1 180 ? -14.547 9.094 -3.648 1 98.06 180 SER A C 1
ATOM 1450 O O . SER A 1 180 ? -13.359 9.148 -3.301 1 98.06 180 SER A O 1
ATOM 1452 N N . PHE A 1 181 ? -15.383 8.164 -3.285 1 98.19 181 PHE A N 1
ATOM 1453 C CA . PHE A 1 181 ? -14.938 6.977 -2.572 1 98.19 181 PHE A CA 1
ATOM 1454 C C . PHE A 1 181 ? -15.156 5.727 -3.418 1 98.19 181 PHE A C 1
ATOM 1456 O O . PHE A 1 181 ? -16.219 5.539 -3.998 1 98.19 181 PHE A O 1
ATOM 1463 N N . ILE A 1 182 ? -14.18 4.93 -3.533 1 97.88 182 ILE A N 1
ATOM 1464 C CA . ILE A 1 182 ? -14.297 3.574 -4.059 1 97.88 182 ILE A CA 1
ATOM 1465 C C . ILE A 1 182 ? -14.023 2.564 -2.945 1 97.88 182 ILE A C 1
ATOM 1467 O O . ILE A 1 182 ? -12.883 2.416 -2.502 1 97.88 182 ILE A O 1
ATOM 1471 N N . TRP A 1 183 ? -15.062 1.87 -2.59 1 96.69 183 TRP A N 1
ATOM 1472 C CA . TRP A 1 183 ? -14.938 0.963 -1.453 1 96.69 183 TRP A CA 1
ATOM 1473 C C . TRP A 1 183 ? -14.805 -0.482 -1.922 1 96.69 183 TRP A C 1
ATOM 1475 O O . TRP A 1 183 ? -15.5 -0.909 -2.848 1 96.69 183 TRP A O 1
ATOM 1485 N N . ASP A 1 184 ? -13.867 -1.099 -1.275 1 92.81 184 ASP A N 1
ATOM 1486 C CA . ASP A 1 184 ? -13.906 -2.555 -1.367 1 92.81 184 ASP A CA 1
ATOM 1487 C C . ASP A 1 184 ? -15.203 -3.107 -0.788 1 92.81 184 ASP A C 1
ATOM 1489 O O . ASP A 1 184 ? -15.711 -2.594 0.211 1 92.81 184 ASP A O 1
ATOM 1493 N N . SER A 1 185 ? -15.656 -4.188 -1.325 1 88.62 185 SER A N 1
ATOM 1494 C CA . SER A 1 185 ? -16.938 -4.746 -0.904 1 88.62 185 SER A CA 1
ATOM 1495 C C . SER A 1 185 ? -16.859 -5.328 0.502 1 88.62 185 SER A C 1
ATOM 1497 O O . SER A 1 185 ? -17.875 -5.508 1.169 1 88.62 185 SER A O 1
ATOM 1499 N N . ASN A 1 186 ? -15.656 -5.531 0.962 1 86.94 186 ASN A N 1
ATOM 1500 C CA . ASN A 1 186 ? -15.461 -6.184 2.254 1 86.94 186 ASN A CA 1
ATOM 1501 C C . ASN A 1 186 ? -14.961 -5.199 3.307 1 86.94 186 ASN A C 1
ATOM 1503 O O . ASN A 1 186 ? -14.359 -5.602 4.301 1 86.94 186 ASN A O 1
ATOM 1507 N N . ILE A 1 187 ? -15.18 -4.004 3.172 1 90.31 187 ILE A N 1
ATOM 1508 C CA . ILE A 1 187 ? -14.555 -2.977 3.994 1 90.31 187 ILE A CA 1
ATOM 1509 C C . ILE A 1 187 ? -14.969 -3.152 5.453 1 90.31 187 ILE A C 1
ATOM 1511 O O . ILE A 1 187 ? -14.164 -2.947 6.363 1 90.31 187 ILE A O 1
ATOM 1515 N N . PHE A 1 188 ? -16.219 -3.604 5.777 1 93.75 188 PHE A N 1
ATOM 1516 C CA . PHE A 1 188 ? -16.672 -3.768 7.156 1 93.75 188 PHE A CA 1
ATOM 1517 C C . PHE A 1 188 ? -16.297 -5.145 7.684 1 93.75 188 PHE A C 1
ATOM 1519 O O . PHE A 1 188 ? -16.062 -5.316 8.883 1 93.75 188 PHE A O 1
ATOM 1526 N N . SER A 1 189 ? -16.188 -6.09 6.781 1 92.12 189 SER A N 1
ATOM 1527 C CA . SER A 1 189 ? -15.789 -7.43 7.195 1 92.12 189 SER A CA 1
ATOM 1528 C C . SER A 1 189 ? -14.391 -7.418 7.812 1 92.12 189 SER A C 1
ATOM 1530 O O . SER A 1 189 ? -14.125 -8.156 8.758 1 92.12 189 SER A O 1
ATOM 1532 N N . HIS A 1 190 ? -13.609 -6.578 7.32 1 91.38 190 HIS A N 1
ATOM 1533 C CA . HIS A 1 190 ? -12.234 -6.504 7.797 1 91.38 190 HIS A CA 1
ATOM 1534 C C . HIS A 1 190 ? -12.18 -6.035 9.242 1 91.38 190 HIS A C 1
ATOM 1536 O O . HIS A 1 190 ? -11.469 -6.617 10.07 1 91.38 190 HIS A O 1
ATOM 1542 N N . ILE A 1 191 ? -12.898 -5.016 9.555 1 94.12 191 ILE A N 1
ATOM 1543 C CA . ILE A 1 191 ? -12.859 -4.484 10.914 1 94.12 191 ILE A CA 1
ATOM 1544 C C . ILE A 1 191 ? -13.562 -5.453 11.867 1 94.12 191 ILE A C 1
ATOM 1546 O O . ILE A 1 191 ? -13.141 -5.617 13.016 1 94.12 191 ILE A O 1
ATOM 1550 N N . VAL A 1 192 ? -14.602 -6.059 11.391 1 95.62 192 VAL A N 1
ATOM 1551 C CA . VAL A 1 192 ? -15.312 -7.027 12.219 1 95.62 192 VAL A CA 1
ATOM 1552 C C . VAL A 1 192 ? -14.406 -8.211 12.531 1 95.62 192 VAL A C 1
ATOM 1554 O O . VAL A 1 192 ? -14.352 -8.68 13.672 1 95.62 192 VAL A O 1
ATOM 1557 N N . ASN A 1 193 ? -13.672 -8.625 11.547 1 93.31 193 ASN A N 1
ATOM 1558 C CA . ASN A 1 193 ? -12.711 -9.703 11.75 1 93.31 193 ASN A CA 1
ATOM 1559 C C . ASN A 1 193 ? -11.648 -9.328 12.773 1 93.31 193 ASN A C 1
ATOM 1561 O O . ASN A 1 193 ? -11.281 -10.141 13.625 1 93.31 193 ASN A O 1
ATOM 1565 N N . ASP A 1 194 ? -11.18 -8.148 12.688 1 93.31 194 ASP A N 1
ATOM 1566 C CA . ASP A 1 194 ? -10.203 -7.668 13.656 1 93.31 194 ASP A CA 1
ATOM 1567 C C . ASP A 1 194 ? -10.781 -7.676 15.07 1 93.31 194 ASP A C 1
ATOM 1569 O O . ASP A 1 194 ? -10.125 -8.133 16.016 1 93.31 194 ASP A O 1
ATOM 1573 N N . LEU A 1 195 ? -11.984 -7.215 15.172 1 95 195 LEU A N 1
ATOM 1574 C CA . LEU A 1 195 ? -12.648 -7.133 16.469 1 95 195 LEU A CA 1
ATOM 1575 C C . LEU A 1 195 ? -12.859 -8.523 17.062 1 95 195 LEU A C 1
ATOM 1577 O O . LEU A 1 195 ? -12.648 -8.727 18.25 1 95 195 LEU A O 1
ATOM 1581 N N . GLU A 1 196 ? -13.266 -9.422 16.203 1 94.25 196 GLU A N 1
ATOM 1582 C CA . GLU A 1 196 ? -13.461 -10.797 16.641 1 94.25 196 GLU A CA 1
ATOM 1583 C C . GLU A 1 196 ? -12.156 -11.398 17.156 1 94.25 196 GLU A C 1
ATOM 1585 O O . GLU A 1 196 ? -12.141 -12.062 18.203 1 94.25 196 GLU A O 1
ATOM 1590 N N . TYR A 1 197 ? -11.133 -11.148 16.562 1 92.56 197 TYR A N 1
ATOM 1591 C CA . TYR A 1 197 ? -9.836 -11.68 16.969 1 92.56 197 TYR A CA 1
ATOM 1592 C C . TYR A 1 197 ? -9.391 -11.094 18.297 1 92.56 197 TYR A C 1
ATOM 1594 O O . TYR A 1 197 ? -9.07 -11.828 19.234 1 92.56 197 TYR A O 1
ATOM 1602 N N . PHE A 1 198 ? -9.438 -9.789 18.406 1 92.75 198 PHE A N 1
ATOM 1603 C CA . PHE A 1 198 ? -8.969 -9.125 19.625 1 92.75 198 PHE A CA 1
ATOM 1604 C C . PHE A 1 198 ? -9.859 -9.477 20.812 1 92.75 198 PHE A C 1
ATOM 1606 O O . PHE A 1 198 ? -9.383 -9.57 21.938 1 92.75 198 PHE A O 1
ATOM 1613 N N . SER A 1 199 ? -11.07 -9.656 20.484 1 93.06 199 SER A N 1
ATOM 1614 C CA . SER A 1 199 ? -11.984 -10.094 21.531 1 93.06 199 SER A CA 1
ATOM 1615 C C . SER A 1 199 ? -11.695 -11.531 21.953 1 93.06 199 SER A C 1
ATOM 1617 O O . SER A 1 199 ? -11.742 -11.852 23.156 1 93.06 199 SER A O 1
ATOM 1619 N N . SER A 1 200 ? -11.375 -12.359 21.031 1 92.06 200 SER A N 1
ATOM 1620 C CA . SER A 1 200 ? -11.133 -13.773 21.281 1 92.06 200 SER A CA 1
ATOM 1621 C C . SER A 1 200 ? -9.898 -13.977 22.156 1 92.06 200 SER A C 1
ATOM 1623 O O . SER A 1 200 ? -9.82 -14.953 22.906 1 92.06 200 SER A O 1
ATOM 1625 N N . ILE A 1 201 ? -9.016 -13.102 22.109 1 89.69 201 ILE A N 1
ATOM 1626 C CA . ILE A 1 201 ? -7.812 -13.227 22.938 1 89.69 201 ILE A CA 1
ATOM 1627 C C . ILE A 1 201 ? -7.918 -12.312 24.156 1 89.69 201 ILE A C 1
ATOM 1629 O O . ILE A 1 201 ? -6.91 -11.984 24.781 1 89.69 201 ILE A O 1
ATOM 1633 N N . GLN A 1 202 ? -9.078 -11.672 24.375 1 90.69 202 GLN A N 1
ATOM 1634 C CA . GLN A 1 202 ? -9.477 -10.984 25.594 1 90.69 202 GLN A CA 1
ATOM 1635 C C . GLN A 1 202 ? -8.766 -9.641 25.734 1 90.69 202 GLN A C 1
ATOM 1637 O O . GLN A 1 202 ? -8.422 -9.227 26.844 1 90.69 202 GLN A O 1
ATOM 1642 N N . LEU A 1 203 ? -8.508 -9.062 24.625 1 91.88 203 LEU A N 1
ATOM 1643 C CA . LEU A 1 203 ? -7.906 -7.734 24.641 1 91.88 203 LEU A CA 1
ATOM 1644 C C . LEU A 1 203 ? -8.977 -6.648 24.641 1 91.88 203 LEU A C 1
ATOM 1646 O O . LEU A 1 203 ? -8.688 -5.48 24.891 1 91.88 203 LEU A O 1
ATOM 1650 N N . ILE A 1 204 ? -10.164 -7.055 24.344 1 94.81 204 ILE A N 1
ATOM 1651 C CA . ILE A 1 204 ? -11.328 -6.176 24.328 1 94.81 204 ILE A CA 1
ATOM 1652 C C . ILE A 1 204 ? -12.43 -6.773 25.203 1 94.81 204 ILE A C 1
ATOM 1654 O O . ILE A 1 204 ? -12.797 -7.938 25.031 1 94.81 204 ILE A O 1
ATOM 1658 N N . SER A 1 205 ? -12.891 -6.031 26.125 1 94.38 205 SER A N 1
ATOM 1659 C CA . SER A 1 205 ? -13.977 -6.512 26.984 1 94.38 205 SER A CA 1
ATOM 1660 C C . SER A 1 205 ? -15.281 -6.621 26.203 1 94.38 205 SER A C 1
ATOM 1662 O O . SER A 1 205 ? -15.438 -6.02 25.141 1 94.38 205 SER A O 1
ATOM 1664 N N . ASP A 1 206 ? -16.188 -7.336 26.781 1 94.44 206 ASP A N 1
ATOM 1665 C CA . ASP A 1 206 ? -17.5 -7.48 26.156 1 94.44 206 ASP A CA 1
ATOM 1666 C C . ASP A 1 206 ? -18.219 -6.133 26.078 1 94.44 206 ASP A C 1
ATOM 1668 O O . ASP A 1 206 ? -18.906 -5.855 25.094 1 94.44 206 ASP A O 1
ATOM 1672 N N . LYS A 1 207 ? -18.062 -5.41 27.078 1 95.25 207 LYS A N 1
ATOM 1673 C CA . LYS A 1 207 ? -18.672 -4.086 27.094 1 95.25 207 LYS A CA 1
ATOM 1674 C C . LYS A 1 207 ? -18.109 -3.217 25.969 1 95.25 207 LYS A C 1
ATOM 1676 O O . LYS A 1 207 ? -18.859 -2.582 25.234 1 95.25 207 LYS A O 1
ATOM 1681 N N . ALA A 1 208 ? -16.797 -3.209 25.844 1 95.31 208 ALA A N 1
ATOM 1682 C CA . ALA A 1 208 ? -16.141 -2.428 24.797 1 95.31 208 ALA A CA 1
ATOM 1683 C C . ALA A 1 208 ? -16.531 -2.926 23.406 1 95.31 208 ALA A C 1
ATOM 1685 O O . ALA A 1 208 ? -16.734 -2.127 22.5 1 95.31 208 ALA A O 1
ATOM 1686 N N . ARG A 1 209 ? -16.578 -4.207 23.297 1 96.25 209 ARG A N 1
ATOM 1687 C CA . ARG A 1 209 ? -16.984 -4.82 22.031 1 96.25 209 ARG A CA 1
ATOM 1688 C C . ARG A 1 209 ? -18.375 -4.328 21.609 1 96.25 209 ARG A C 1
ATOM 1690 O O . ARG A 1 209 ? -18.578 -3.99 20.438 1 96.25 209 ARG A O 1
ATOM 1697 N N . GLN A 1 210 ? -19.234 -4.266 22.547 1 96.62 210 GLN A N 1
ATOM 1698 C CA . GLN A 1 210 ? -20.594 -3.805 22.266 1 96.62 210 GLN A CA 1
ATOM 1699 C C . GLN A 1 210 ? -20.609 -2.324 21.891 1 96.62 210 GLN A C 1
ATOM 1701 O O . GLN A 1 210 ? -21.359 -1.904 21.016 1 96.62 210 GLN A O 1
ATOM 1706 N N . GLU A 1 211 ? -19.859 -1.573 22.531 1 97.06 211 GLU A N 1
ATOM 1707 C CA . GLU A 1 211 ? -19.766 -0.148 22.234 1 97.06 211 GLU A CA 1
ATOM 1708 C C . GLU A 1 211 ? -19.219 0.087 20.828 1 97.06 211 GLU A C 1
ATOM 1710 O O . GLU A 1 211 ? -19.703 0.968 20.109 1 97.06 211 GLU A O 1
ATOM 1715 N N . ILE A 1 212 ? -18.203 -0.673 20.453 1 97.62 212 ILE A N 1
ATOM 1716 C CA . ILE A 1 212 ? -17.625 -0.564 19.125 1 97.62 212 ILE A CA 1
ATOM 1717 C C . ILE A 1 212 ? -18.656 -0.953 18.078 1 97.62 212 ILE A C 1
ATOM 1719 O O . ILE A 1 212 ? -18.797 -0.281 17.062 1 97.62 212 ILE A O 1
ATOM 1723 N N . LYS A 1 213 ? -19.375 -2.016 18.391 1 97.5 213 LYS A N 1
ATOM 1724 C CA . LYS A 1 213 ? -20.438 -2.463 17.484 1 97.5 213 LYS A CA 1
ATOM 1725 C C . LYS A 1 213 ? -21.469 -1.361 17.266 1 97.5 213 LYS A C 1
ATOM 1727 O O . LYS A 1 213 ? -21.875 -1.104 16.125 1 97.5 213 LYS A O 1
ATOM 1732 N N . GLU A 1 214 ? -21.859 -0.761 18.297 1 97.44 214 GLU A N 1
ATOM 1733 C CA . GLU A 1 214 ? -22.859 0.304 18.219 1 97.44 214 GLU A CA 1
ATOM 1734 C C . GLU A 1 214 ? -22.344 1.472 17.375 1 97.44 214 GLU A C 1
ATOM 1736 O O . GLU A 1 214 ? -23.078 2.033 16.562 1 97.44 214 GLU A O 1
ATOM 1741 N N . GLU A 1 215 ? -21.172 1.812 17.547 1 97.69 215 GLU A N 1
ATOM 1742 C CA . GLU A 1 215 ? -20.594 2.912 16.781 1 97.69 215 GLU A CA 1
ATOM 1743 C C . GLU A 1 215 ? -20.422 2.529 15.32 1 97.69 215 GLU A C 1
ATOM 1745 O O . GLU A 1 215 ? -20.547 3.373 14.43 1 97.69 215 GLU A O 1
ATOM 1750 N N . LEU A 1 216 ? -20.078 1.264 15.094 1 97.75 216 LEU A N 1
ATOM 1751 C CA . LEU A 1 216 ? -19.984 0.768 13.727 1 97.75 216 LEU A CA 1
ATOM 1752 C C . LEU A 1 216 ? -21.344 0.878 13.023 1 97.75 216 LEU A C 1
ATOM 1754 O O . LEU A 1 216 ? -21.406 1.279 11.859 1 97.75 216 LEU A O 1
ATOM 1758 N N . LEU A 1 217 ? -22.344 0.544 13.758 1 97.94 217 LEU A N 1
ATOM 1759 C CA . LEU A 1 217 ? -23.688 0.64 13.203 1 97.94 217 LEU A CA 1
ATOM 1760 C C . LEU A 1 217 ? -24.078 2.096 12.953 1 97.94 217 LEU A C 1
ATOM 1762 O O . LEU A 1 217 ? -24.719 2.408 11.945 1 97.94 217 LEU A O 1
ATOM 1766 N N . LEU A 1 218 ? -23.688 2.932 13.852 1 98.06 218 LEU A N 1
ATOM 1767 C CA . LEU A 1 218 ? -23.922 4.359 13.664 1 98.06 218 LEU A CA 1
ATOM 1768 C C . LEU A 1 218 ? -23.219 4.863 12.414 1 98.06 218 LEU A C 1
ATOM 1770 O O . LEU A 1 218 ? -23.797 5.594 11.609 1 98.06 218 LEU A O 1
ATOM 1774 N N . LEU A 1 219 ? -21.969 4.465 12.297 1 98 219 LEU A N 1
ATOM 1775 C CA . LEU A 1 219 ? -21.203 4.848 11.109 1 98 219 LEU A CA 1
ATOM 1776 C C . LEU A 1 219 ? -21.875 4.316 9.844 1 98 219 LEU A C 1
ATOM 1778 O O . LEU A 1 219 ? -21.984 5.035 8.844 1 98 219 LEU A O 1
ATOM 1782 N N . LEU A 1 220 ? -22.297 3.111 9.891 1 97.81 220 LEU A N 1
ATOM 1783 C CA . LEU A 1 220 ? -22.969 2.496 8.75 1 97.81 220 LEU A CA 1
ATOM 1784 C C . LEU A 1 220 ? -24.203 3.289 8.352 1 97.81 220 LEU A C 1
ATOM 1786 O O . LEU A 1 220 ? -24.438 3.527 7.16 1 97.81 220 LEU A O 1
ATOM 1790 N N . ASP A 1 221 ? -24.969 3.711 9.273 1 97.56 221 ASP A N 1
ATOM 1791 C CA . ASP A 1 221 ? -26.156 4.516 9.008 1 97.56 221 ASP A CA 1
ATOM 1792 C C . ASP A 1 221 ? -25.781 5.859 8.383 1 97.56 221 ASP A C 1
ATOM 1794 O O . ASP A 1 221 ? -26.453 6.324 7.461 1 97.56 221 ASP A O 1
ATOM 1798 N N . GLU A 1 222 ? -24.797 6.395 8.914 1 97.56 222 GLU A N 1
ATOM 1799 C CA . GLU A 1 222 ? -24.328 7.668 8.375 1 97.56 222 GLU A CA 1
ATOM 1800 C C . GLU A 1 222 ? -23.875 7.523 6.926 1 97.56 222 GLU A C 1
ATOM 1802 O O . GLU A 1 222 ? -24.172 8.383 6.09 1 97.56 222 GLU A O 1
ATOM 1807 N N . LEU A 1 223 ? -23.188 6.48 6.648 1 97.31 223 LEU A N 1
ATOM 1808 C CA . LEU A 1 223 ? -22.688 6.25 5.301 1 97.31 223 LEU A CA 1
ATOM 1809 C C . LEU A 1 223 ? -23.828 5.957 4.336 1 97.31 223 LEU A C 1
ATOM 1811 O O . LEU A 1 223 ? -23.781 6.375 3.176 1 97.31 223 LEU A O 1
ATOM 1815 N N . GLU A 1 224 ? -24.766 5.207 4.789 1 96.75 224 GLU A N 1
ATOM 1816 C CA . GLU A 1 224 ? -25.938 4.941 3.957 1 96.75 224 GLU A CA 1
ATOM 1817 C C . GLU A 1 224 ? -26.672 6.23 3.615 1 96.75 224 GLU A C 1
ATOM 1819 O O . GLU A 1 224 ? -27.062 6.441 2.465 1 96.75 224 GLU A O 1
ATOM 1824 N N . ASN A 1 225 ? -26.859 7.043 4.621 1 96.5 225 ASN A N 1
ATOM 1825 C CA . A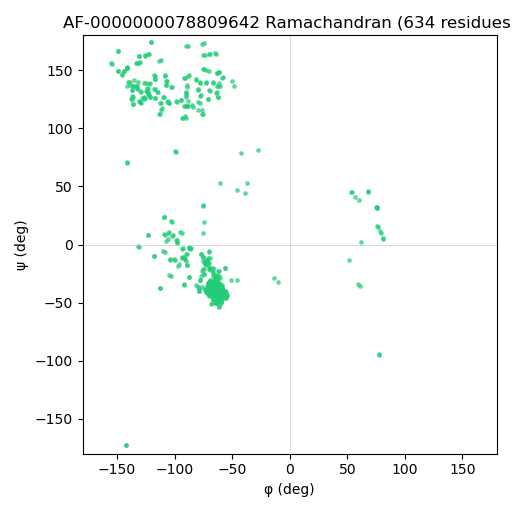SN A 1 225 ? -27.5 8.336 4.395 1 96.5 225 ASN A CA 1
ATOM 1826 C C . ASN A 1 225 ? -26.688 9.195 3.43 1 96.5 225 ASN A C 1
ATOM 1828 O O . ASN A 1 225 ? -27.266 9.883 2.574 1 96.5 225 ASN A O 1
ATOM 1832 N N . LEU A 1 226 ? -25.422 9.172 3.609 1 97 226 LEU A N 1
ATOM 1833 C CA . LEU A 1 226 ? -24.531 9.914 2.727 1 97 226 LEU A CA 1
ATOM 1834 C C . LEU A 1 226 ? -24.656 9.43 1.287 1 97 226 LEU A C 1
ATOM 1836 O O . LEU A 1 226 ? -24.734 10.242 0.359 1 97 226 LEU A O 1
ATOM 1840 N N . ALA A 1 227 ? -24.672 8.117 1.123 1 96.75 227 ALA A N 1
ATOM 1841 C CA . ALA A 1 227 ? -24.812 7.527 -0.205 1 96.75 227 ALA A CA 1
ATOM 1842 C C . ALA A 1 227 ? -26.141 7.898 -0.835 1 96.75 227 ALA A C 1
ATOM 1844 O O . ALA A 1 227 ? -26.219 8.156 -2.041 1 96.75 227 ALA A O 1
ATOM 1845 N N . ARG A 1 228 ? -27.156 7.938 -0.049 1 95.88 228 ARG A N 1
ATOM 1846 C CA . ARG A 1 228 ? -28.484 8.281 -0.537 1 95.88 228 ARG A CA 1
ATOM 1847 C C . ARG A 1 228 ? -28.531 9.734 -1.002 1 95.88 228 ARG A C 1
ATOM 1849 O O . ARG A 1 228 ? -29.078 10.031 -2.072 1 95.88 228 ARG A O 1
ATOM 1856 N N . LYS A 1 229 ? -27.984 10.602 -0.252 1 95.56 229 LYS A N 1
ATOM 1857 C CA . LYS A 1 229 ? -28.047 12.031 -0.534 1 95.56 229 LYS A CA 1
ATOM 1858 C C . LYS A 1 229 ? -27.047 12.414 -1.618 1 95.56 229 LYS A C 1
ATOM 1860 O O . LYS A 1 229 ? -27.312 13.312 -2.428 1 95.56 229 LYS A O 1
ATOM 1865 N N . GLY A 1 230 ? -25.906 11.844 -1.546 1 96.12 230 GLY A N 1
ATOM 1866 C CA . GLY A 1 230 ? -24.844 12.156 -2.482 1 96.12 230 GLY A CA 1
ATOM 1867 C C . GLY A 1 230 ? -24.156 13.477 -2.188 1 96.12 230 GLY A C 1
ATOM 1868 O O . GLY A 1 230 ? -23.516 14.055 -3.064 1 96.12 230 GLY A O 1
ATOM 1869 N N . LYS A 1 231 ? -24.391 13.984 -1 1 96.75 231 LYS A N 1
ATOM 1870 C CA . LYS A 1 231 ? -23.797 15.25 -0.563 1 96.75 231 LYS A CA 1
ATOM 1871 C C . LYS A 1 231 ? -23.5 15.227 0.932 1 96.75 231 LYS A C 1
ATOM 1873 O O . LYS A 1 231 ? -24.219 14.578 1.706 1 96.75 231 LYS A O 1
ATOM 1878 N N . PHE A 1 232 ? -22.438 15.898 1.243 1 96.06 232 PHE A N 1
ATOM 1879 C CA . PHE A 1 232 ? -22.172 16.125 2.658 1 96.06 232 PHE A CA 1
ATOM 1880 C C . PHE A 1 232 ? -23.109 17.188 3.221 1 96.06 232 PHE A C 1
ATOM 1882 O O . PHE A 1 232 ? -23.875 17.812 2.48 1 96.06 232 PHE A O 1
ATOM 1889 N N . GLU A 1 233 ? -23.016 17.359 4.551 1 91.5 233 GLU A N 1
ATOM 1890 C CA . GLU A 1 233 ? -23.812 18.422 5.176 1 91.5 233 GLU A CA 1
ATOM 1891 C C . GLU A 1 233 ? -23.406 19.797 4.648 1 91.5 233 GLU A C 1
ATOM 1893 O O . GLU A 1 233 ? -24.219 20.719 4.609 1 91.5 233 GLU A O 1
ATOM 1898 N N . SER A 1 234 ? -22.203 19.922 4.141 1 91.31 234 SER A N 1
ATOM 1899 C CA . SER A 1 234 ? -21.672 21.156 3.562 1 91.31 234 SER A CA 1
ATOM 1900 C C . SER A 1 234 ? -22.234 21.406 2.166 1 91.31 234 SER A C 1
ATOM 1902 O O . SER A 1 234 ? -21.984 22.438 1.556 1 91.31 234 SER A O 1
ATOM 1904 N N . ASP A 1 235 ? -22.969 20.453 1.577 1 92.81 235 ASP A N 1
ATOM 1905 C CA . ASP A 1 235 ? -23.594 20.484 0.258 1 92.81 235 ASP A CA 1
ATOM 1906 C C . ASP A 1 235 ? -22.578 20.156 -0.836 1 92.81 235 ASP A C 1
ATOM 1908 O O . ASP A 1 235 ? -22.906 20.234 -2.025 1 92.81 235 ASP A O 1
ATOM 1912 N N . ASN A 1 236 ? -21.406 19.812 -0.377 1 95.56 236 ASN A N 1
ATOM 1913 C CA . ASN A 1 236 ? -20.406 19.359 -1.343 1 95.56 236 ASN A CA 1
ATOM 1914 C C . ASN A 1 236 ? -20.703 17.953 -1.825 1 95.56 236 ASN A C 1
ATOM 1916 O O . ASN A 1 236 ? -21.234 17.125 -1.07 1 95.56 236 ASN A O 1
ATOM 1920 N N . GLU A 1 237 ? -20.312 17.656 -2.99 1 95.88 237 GLU A N 1
ATOM 1921 C CA . GLU A 1 237 ? -20.703 16.422 -3.658 1 95.88 237 GLU A CA 1
ATOM 1922 C C . GLU A 1 237 ? -19.844 15.25 -3.199 1 95.88 237 GLU A C 1
ATOM 1924 O O . GLU A 1 237 ? -18.641 15.398 -3.004 1 95.88 237 GLU A O 1
ATOM 1929 N N . VAL A 1 238 ? -20.531 14.141 -3.08 1 97.12 238 VAL A N 1
ATOM 1930 C CA . VAL A 1 238 ? -19.812 12.906 -2.76 1 97.12 238 VAL A CA 1
ATOM 1931 C C . VAL A 1 238 ? -20.344 11.766 -3.631 1 97.12 238 VAL A C 1
ATOM 1933 O O . VAL A 1 238 ? -21.547 11.586 -3.766 1 97.12 238 VAL A O 1
ATOM 1936 N N . ASN A 1 239 ? -19.453 11.094 -4.297 1 97.5 239 ASN A N 1
ATOM 1937 C CA . ASN A 1 239 ? -19.75 9.883 -5.059 1 97.5 239 ASN A CA 1
ATOM 1938 C C . ASN A 1 239 ? -19.156 8.648 -4.398 1 97.5 239 ASN A C 1
ATOM 1940 O O . ASN A 1 239 ? -17.969 8.617 -4.082 1 97.5 239 ASN A O 1
ATOM 1944 N N . ILE A 1 240 ? -20 7.691 -4.191 1 97.56 240 ILE A N 1
ATOM 1945 C CA . ILE A 1 240 ? -19.547 6.457 -3.547 1 97.56 240 ILE A CA 1
ATOM 1946 C C . ILE A 1 240 ? -19.719 5.285 -4.512 1 97.56 240 ILE A C 1
ATOM 1948 O O . ILE A 1 240 ? -20.797 5.059 -5.047 1 97.56 240 ILE A O 1
ATOM 1952 N N . TYR A 1 241 ? -18.641 4.574 -4.715 1 97.62 241 TYR A N 1
ATOM 1953 C CA . TYR A 1 241 ? -18.609 3.408 -5.594 1 97.62 241 TYR A CA 1
ATOM 1954 C C . TYR A 1 241 ? -18.266 2.145 -4.812 1 97.62 241 TYR A C 1
ATOM 1956 O O . TYR A 1 241 ? -17.5 2.197 -3.84 1 97.62 241 TYR A O 1
ATOM 1964 N N . ILE A 1 242 ? -18.859 1.027 -5.234 1 96.25 242 ILE A N 1
ATOM 1965 C CA . ILE A 1 242 ? -18.453 -0.281 -4.73 1 96.25 242 ILE A CA 1
ATOM 1966 C C . ILE A 1 242 ? -17.641 -1.019 -5.793 1 96.25 242 ILE A C 1
ATOM 1968 O O . ILE A 1 242 ? -18.125 -1.234 -6.91 1 96.25 242 ILE A O 1
ATOM 1972 N N . SER A 1 243 ? -16.453 -1.347 -5.398 1 95.25 243 SER A N 1
ATOM 1973 C CA . SER A 1 243 ? -15.57 -2 -6.359 1 95.25 243 SER A CA 1
ATOM 1974 C C . SER A 1 243 ? -16 -3.438 -6.625 1 95.25 243 SER A C 1
ATOM 1976 O O . SER A 1 243 ? -16.344 -4.168 -5.695 1 95.25 243 SER A O 1
ATOM 1978 N N . ASN A 1 244 ? -15.938 -3.822 -7.832 1 92.62 244 ASN A N 1
ATOM 1979 C CA . ASN A 1 244 ? -16.25 -5.195 -8.219 1 92.62 244 ASN A CA 1
ATOM 1980 C C . ASN A 1 244 ? -15 -6.074 -8.219 1 92.62 244 ASN A C 1
ATOM 1982 O O . ASN A 1 244 ? -15.102 -7.301 -8.297 1 92.62 244 ASN A O 1
ATOM 1986 N N . ILE A 1 245 ? -13.914 -5.402 -8.109 1 89.56 245 ILE A N 1
ATOM 1987 C CA . ILE A 1 245 ? -12.648 -6.117 -8.102 1 89.56 245 ILE A CA 1
ATOM 1988 C C . ILE A 1 245 ? -11.852 -5.734 -6.855 1 89.56 245 ILE A C 1
ATOM 1990 O O . ILE A 1 245 ? -12.125 -4.707 -6.227 1 89.56 245 ILE A O 1
ATOM 1994 N N . ASN A 1 246 ? -10.938 -6.559 -6.641 1 86.5 246 ASN A N 1
ATOM 1995 C CA . ASN A 1 246 ? -10.109 -6.305 -5.465 1 86.5 246 ASN A CA 1
ATOM 1996 C C . ASN A 1 246 ? -8.883 -5.465 -5.812 1 86.5 246 ASN A C 1
ATOM 1998 O O . ASN A 1 246 ? -8.359 -5.562 -6.922 1 86.5 246 ASN A O 1
ATOM 2002 N N . PHE A 1 247 ? -8.57 -4.629 -4.883 1 85.75 247 PHE A N 1
ATOM 2003 C CA . PHE A 1 247 ? -7.305 -3.924 -5.035 1 85.75 247 PHE A CA 1
ATOM 2004 C C . PHE A 1 247 ? -6.484 -4.008 -3.752 1 85.75 247 PHE A C 1
ATOM 2006 O O . PHE A 1 247 ? -7.023 -4.273 -2.678 1 85.75 247 PHE A O 1
ATOM 2013 N N . GLU A 1 248 ? -5.211 -3.852 -3.879 1 85.25 248 GLU A N 1
ATOM 2014 C CA . GLU A 1 248 ? -4.23 -4.332 -2.91 1 85.25 248 GLU A CA 1
ATOM 2015 C C . GLU A 1 248 ? -3.951 -3.279 -1.84 1 85.25 248 GLU A C 1
ATOM 2017 O O . GLU A 1 248 ? -3.406 -3.594 -0.78 1 85.25 248 GLU A O 1
ATOM 2022 N N . ALA A 1 249 ? -4.301 -2.09 -2.131 1 91.19 249 ALA A N 1
ATOM 2023 C CA . ALA A 1 249 ? -3.932 -1.043 -1.182 1 91.19 249 ALA A CA 1
ATOM 2024 C C . ALA A 1 249 ? -4.953 0.089 -1.189 1 91.19 249 ALA A C 1
ATOM 2026 O O . ALA A 1 249 ? -5.852 0.117 -2.033 1 91.19 249 ALA A O 1
ATOM 2027 N N . THR A 1 250 ? -4.828 0.896 -0.201 1 95.62 250 THR A N 1
ATOM 2028 C CA . THR A 1 250 ? -5.645 2.104 -0.144 1 95.62 250 THR A CA 1
ATOM 2029 C C . THR A 1 250 ? -4.891 3.293 -0.731 1 95.62 250 THR A C 1
ATOM 2031 O O . THR A 1 250 ? -3.764 3.58 -0.328 1 95.62 250 THR A O 1
ATOM 2034 N N . TYR A 1 251 ? -5.535 3.893 -1.699 1 96.81 251 TYR A N 1
ATOM 2035 C CA . TYR A 1 251 ? -4.965 5.043 -2.393 1 96.81 251 TYR A CA 1
ATOM 2036 C C . TYR A 1 251 ? -5.824 6.285 -2.186 1 96.81 251 TYR A C 1
ATOM 2038 O O . TYR A 1 251 ? -7.055 6.203 -2.184 1 96.81 251 TYR A O 1
ATOM 2046 N N . SER A 1 252 ? -5.156 7.395 -2.049 1 97.5 252 SER A N 1
ATOM 2047 C CA . SER A 1 252 ? -5.871 8.664 -1.992 1 97.5 252 SER A CA 1
ATOM 2048 C C . SER A 1 252 ? -5.086 9.773 -2.688 1 97.5 252 SER A C 1
ATOM 2050 O O . SER A 1 252 ? -3.855 9.734 -2.73 1 97.5 252 SER A O 1
ATOM 2052 N N . TYR A 1 253 ? -5.844 10.695 -3.236 1 96.94 253 TYR A N 1
ATOM 2053 C CA . TYR A 1 253 ? -5.203 11.922 -3.693 1 96.94 253 TYR A CA 1
ATOM 2054 C C . TYR A 1 253 ? -6.082 13.133 -3.404 1 96.94 253 TYR A C 1
ATOM 2056 O O . TYR A 1 253 ? -7.297 13 -3.238 1 96.94 253 TYR A O 1
ATOM 2064 N N . VAL A 1 254 ? -5.445 14.219 -3.225 1 96.5 254 VAL A N 1
ATOM 2065 C CA . VAL A 1 254 ? -6.078 15.531 -3.145 1 96.5 254 VAL A CA 1
ATOM 2066 C C . VAL A 1 254 ? -5.496 16.453 -4.215 1 96.5 254 VAL A C 1
ATOM 2068 O O . VAL A 1 254 ? -4.277 16.516 -4.395 1 96.5 254 VAL A O 1
ATOM 2071 N N . GLU A 1 255 ? -6.375 17.016 -4.918 1 95.06 255 GLU A N 1
ATOM 2072 C CA . GLU A 1 255 ? -5.934 17.922 -5.973 1 95.06 255 GLU A CA 1
ATOM 2073 C C . GLU A 1 255 ? -6.711 19.234 -5.93 1 95.06 255 GLU A C 1
ATOM 2075 O O . GLU A 1 255 ? -7.922 19.25 -5.691 1 95.06 255 GLU A O 1
ATOM 2080 N N . SER A 1 256 ? -6.051 20.266 -6.023 1 93.5 256 SER A N 1
ATOM 2081 C CA . SER A 1 256 ? -6.605 21.609 -6.164 1 93.5 256 SER A CA 1
ATOM 2082 C C . SER A 1 256 ? -5.762 22.453 -7.109 1 93.5 256 SER A C 1
ATOM 2084 O O . SER A 1 256 ? -4.883 21.938 -7.801 1 93.5 256 SER A O 1
ATOM 2086 N N . SER A 1 257 ? -6.062 23.719 -7.211 1 87.69 257 SER A N 1
ATOM 2087 C CA . SER A 1 257 ? -5.332 24.625 -8.094 1 87.69 257 SER A CA 1
ATOM 2088 C C . SER A 1 257 ? -3.861 24.719 -7.695 1 87.69 257 SER A C 1
ATOM 2090 O O . SER A 1 257 ? -2.984 24.812 -8.555 1 87.69 257 SER A O 1
ATOM 2092 N N . ASN A 1 258 ? -3.613 24.484 -6.406 1 82.25 258 ASN A N 1
ATOM 2093 C CA . ASN A 1 258 ? -2.254 24.766 -5.957 1 82.25 258 ASN A CA 1
ATOM 2094 C C . ASN A 1 258 ? -1.685 23.609 -5.145 1 82.25 258 ASN A C 1
ATOM 2096 O O . ASN A 1 258 ? -0.554 23.688 -4.656 1 82.25 258 ASN A O 1
ATOM 2100 N N . VAL A 1 259 ? -2.498 22.641 -4.984 1 85 259 VAL A N 1
ATOM 2101 C CA . VAL A 1 259 ? -2.055 21.547 -4.117 1 85 259 VAL A CA 1
ATOM 2102 C C . VAL A 1 259 ? -2.252 20.203 -4.824 1 85 259 VAL A C 1
ATOM 2104 O O . VAL A 1 259 ? -3.273 19.984 -5.48 1 85 259 VAL A O 1
ATOM 2107 N N . HIS A 1 260 ? -1.215 19.422 -4.773 1 86.75 260 HIS A N 1
ATOM 2108 C CA . HIS A 1 260 ? -1.273 18.031 -5.188 1 86.75 260 HIS A CA 1
ATOM 2109 C C . HIS A 1 260 ? -0.655 17.109 -4.137 1 86.75 260 HIS A C 1
ATOM 2111 O O . HIS A 1 260 ? 0.484 17.328 -3.715 1 86.75 260 HIS A O 1
ATOM 2117 N N . LEU A 1 261 ? -1.464 16.172 -3.705 1 91.5 261 LEU A N 1
ATOM 2118 C CA . LEU A 1 261 ? -0.96 15.219 -2.727 1 91.5 261 LEU A CA 1
ATOM 2119 C C . LEU A 1 261 ? -1.431 13.805 -3.055 1 91.5 261 LEU A C 1
ATOM 2121 O O . LEU A 1 261 ? -2.623 13.578 -3.273 1 91.5 261 LEU A O 1
ATOM 2125 N N . SER A 1 262 ? -0.522 12.93 -3.166 1 93.31 262 SER A N 1
ATOM 2126 C CA . SER A 1 262 ? -0.81 11.508 -3.305 1 93.31 262 SER A CA 1
ATOM 2127 C C . SER A 1 262 ? -0.475 10.75 -2.025 1 93.31 262 SER A C 1
ATOM 2129 O O . SER A 1 262 ? 0.533 11.031 -1.374 1 93.31 262 SER A O 1
ATOM 2131 N N . MET A 1 263 ? -1.349 9.828 -1.744 1 95.19 263 MET A N 1
ATOM 2132 C CA . MET A 1 263 ? -1.172 9.086 -0.499 1 95.19 263 MET A CA 1
ATOM 2133 C C . MET A 1 263 ? -1.403 7.594 -0.716 1 95.19 263 MET A C 1
ATOM 2135 O O . MET A 1 263 ? -2.336 7.199 -1.42 1 95.19 263 MET A O 1
ATOM 2139 N N . ILE A 1 264 ? -0.559 6.805 -0.15 1 94.12 264 ILE A N 1
ATOM 2140 C CA . ILE A 1 264 ? -0.726 5.359 -0.065 1 94.12 264 ILE A CA 1
ATOM 2141 C C . ILE A 1 264 ? -0.684 4.918 1.397 1 94.12 264 ILE A C 1
ATOM 2143 O O . ILE A 1 264 ? 0.25 5.258 2.127 1 94.12 264 ILE A O 1
ATOM 2147 N N . ARG A 1 265 ? -1.645 4.16 1.743 1 94.88 265 ARG A N 1
ATOM 2148 C CA . ARG A 1 265 ? -1.702 3.689 3.123 1 94.88 265 ARG A CA 1
ATOM 2149 C C . ARG A 1 265 ? -0.746 2.523 3.344 1 94.88 265 ARG A C 1
ATOM 2151 O O . ARG A 1 265 ? -0.677 1.605 2.523 1 94.88 265 ARG A O 1
ATOM 2158 N N . VAL A 1 266 ? -0.039 2.719 4.492 1 91.75 266 VAL A N 1
ATOM 2159 C CA . VAL A 1 266 ? 0.903 1.667 4.863 1 91.75 266 VAL A CA 1
ATOM 2160 C C . VAL A 1 266 ? 0.889 1.472 6.379 1 91.75 266 VAL A C 1
ATOM 2162 O O . VAL A 1 266 ? 0.551 2.393 7.125 1 91.75 266 VAL A O 1
ATOM 2165 N N . TYR A 1 267 ? 1.198 0.317 6.875 1 90.12 267 TYR A N 1
ATOM 2166 C CA . TYR A 1 267 ? 1.366 0.033 8.297 1 90.12 267 TYR A CA 1
ATOM 2167 C C . TYR A 1 267 ? 0.143 0.475 9.086 1 90.12 267 TYR A C 1
ATOM 2169 O O . TYR A 1 267 ? 0.266 1.201 10.078 1 90.12 267 TYR A O 1
ATOM 2177 N N . ALA A 1 268 ? -0.992 0.132 8.539 1 90.19 268 ALA A N 1
ATOM 2178 C CA . ALA A 1 268 ? -2.26 0.369 9.227 1 90.19 268 ALA A CA 1
ATOM 2179 C C . ALA A 1 268 ? -2.672 1.835 9.125 1 90.19 268 ALA A C 1
ATOM 2181 O O . ALA A 1 268 ? -3.252 2.256 8.125 1 90.19 268 ALA A O 1
ATOM 2182 N N . ILE A 1 269 ? -2.342 2.65 10.148 1 91.44 269 ILE A N 1
ATOM 2183 C CA . ILE A 1 269 ? -2.863 4.012 10.195 1 91.44 269 ILE A CA 1
ATOM 2184 C C . ILE A 1 269 ? -1.874 4.965 9.531 1 91.44 269 ILE A C 1
ATOM 2186 O O . ILE A 1 269 ? -2.172 6.148 9.344 1 91.44 269 ILE A O 1
ATOM 2190 N N . ASN A 1 270 ? -0.722 4.461 9.086 1 91.69 270 ASN A N 1
ATOM 2191 C CA . ASN A 1 270 ? 0.339 5.277 8.508 1 91.69 270 ASN A CA 1
ATOM 2192 C C . ASN A 1 270 ? 0.17 5.418 6.996 1 91.69 270 ASN A C 1
ATOM 2194 O O . ASN A 1 270 ? -0.728 4.812 6.406 1 91.69 270 ASN A O 1
ATOM 2198 N N . SER A 1 271 ? 0.999 6.301 6.445 1 93.12 271 SER A N 1
ATOM 2199 C CA . SER A 1 271 ? 0.914 6.531 5.008 1 93.12 271 SER A CA 1
ATOM 2200 C C . SER A 1 271 ? 2.236 7.051 4.449 1 93.12 271 SER A C 1
ATOM 2202 O O . SER A 1 271 ? 3.07 7.566 5.195 1 93.12 271 SER A O 1
ATOM 2204 N N . ILE A 1 272 ? 2.412 6.836 3.227 1 89.25 272 ILE A N 1
ATOM 2205 C CA . ILE A 1 272 ? 3.424 7.547 2.453 1 89.25 272 ILE A CA 1
ATOM 2206 C C . ILE A 1 272 ? 2.752 8.555 1.524 1 89.25 272 ILE A C 1
ATOM 2208 O O . ILE A 1 272 ? 1.703 8.266 0.942 1 89.25 272 ILE A O 1
ATOM 2212 N N . THR A 1 273 ? 3.332 9.711 1.461 1 89.81 273 THR A N 1
ATOM 2213 C CA . THR A 1 273 ? 2.725 10.758 0.644 1 89.81 273 THR A CA 1
ATOM 2214 C C . THR A 1 273 ? 3.771 11.438 -0.235 1 89.81 273 THR A C 1
ATOM 2216 O O . THR A 1 273 ? 4.969 11.367 0.05 1 89.81 273 THR A O 1
ATOM 2219 N N . THR A 1 274 ? 3.322 12.008 -1.303 1 83.75 274 THR A N 1
ATOM 2220 C CA . THR A 1 274 ? 4.176 12.805 -2.178 1 83.75 274 THR A CA 1
ATOM 2221 C C . THR A 1 274 ? 3.379 13.922 -2.848 1 83.75 274 THR A C 1
ATOM 2223 O O . THR A 1 274 ? 2.172 13.781 -3.059 1 83.75 274 THR A O 1
ATOM 2226 N N . GLN A 1 275 ? 4.031 14.961 -3.096 1 78.31 275 GLN A N 1
ATOM 2227 C CA . GLN A 1 275 ? 3.418 16.078 -3.797 1 78.31 275 GLN A CA 1
ATOM 2228 C C . GLN A 1 275 ? 3.898 16.156 -5.246 1 78.31 275 GLN A C 1
ATOM 2230 O O . GLN A 1 275 ? 3.641 17.141 -5.941 1 78.31 275 GLN A O 1
ATOM 2235 N N . ASP A 1 276 ? 4.562 15.078 -5.578 1 74.25 276 ASP A N 1
ATOM 2236 C CA . ASP A 1 276 ? 5.023 15.008 -6.961 1 74.25 276 ASP A CA 1
ATOM 2237 C C . ASP A 1 276 ? 3.844 14.961 -7.934 1 74.25 276 ASP A C 1
ATOM 2239 O O . ASP A 1 276 ? 2.965 14.109 -7.812 1 74.25 276 ASP A O 1
ATOM 2243 N N . ILE A 1 277 ? 3.873 15.812 -8.938 1 77.94 277 ILE A N 1
ATOM 2244 C CA . ILE A 1 277 ? 2.736 16 -9.828 1 77.94 277 ILE A CA 1
ATOM 2245 C C . ILE A 1 277 ? 2.561 14.773 -10.719 1 77.94 277 ILE A C 1
ATOM 2247 O O . ILE A 1 277 ? 1.435 14.359 -11 1 77.94 277 ILE A O 1
ATOM 2251 N N . GLU A 1 278 ? 3.664 14.211 -11.141 1 77.5 278 GLU A N 1
ATOM 2252 C CA . GLU A 1 278 ? 3.57 13.047 -12.016 1 77.5 278 GLU A CA 1
ATOM 2253 C C . GLU A 1 278 ? 2.994 11.844 -11.273 1 77.5 278 GLU A C 1
ATOM 2255 O O . GLU A 1 278 ? 2.203 11.086 -11.836 1 77.5 278 GLU A O 1
ATOM 2260 N N . MET A 1 279 ? 3.354 11.75 -10.039 1 82.44 279 MET A N 1
ATOM 2261 C CA . MET A 1 279 ? 2.799 10.68 -9.211 1 82.44 279 MET A CA 1
ATOM 2262 C C . MET A 1 279 ? 1.311 10.898 -8.969 1 82.44 279 MET A C 1
ATOM 2264 O O . MET A 1 279 ? 0.531 9.945 -8.961 1 82.44 279 MET A O 1
ATOM 2268 N N . CYS A 1 280 ? 1.049 12.102 -8.789 1 87.75 280 CYS A N 1
ATOM 2269 C CA . CYS A 1 280 ? -0.354 12.422 -8.555 1 87.75 280 CYS A CA 1
ATOM 2270 C C . CYS A 1 280 ? -1.201 12.086 -9.773 1 87.75 280 CYS A C 1
ATOM 2272 O O . CYS A 1 280 ? -2.293 11.531 -9.648 1 87.75 280 CYS A O 1
ATOM 2274 N N . LYS A 1 281 ? -0.665 12.391 -10.883 1 87.75 281 LYS A N 1
ATOM 2275 C CA . LYS A 1 281 ? -1.374 12.07 -12.117 1 87.75 281 LYS A CA 1
ATOM 2276 C C . LYS A 1 281 ? -1.542 10.562 -12.281 1 87.75 281 LYS A C 1
ATOM 2278 O O . LYS A 1 281 ? -2.623 10.086 -12.641 1 87.75 281 LYS A O 1
ATOM 2283 N N . SER A 1 282 ? -0.535 9.891 -12.008 1 87.12 282 SER A N 1
ATOM 2284 C CA . SER A 1 282 ? -0.563 8.438 -12.133 1 87.12 282 SER A CA 1
ATOM 2285 C C . SER A 1 282 ? -1.558 7.82 -11.156 1 87.12 282 SER A C 1
ATOM 2287 O O . SER A 1 282 ? -2.314 6.918 -11.523 1 87.12 282 SER A O 1
ATOM 2289 N N . LEU A 1 283 ? -1.508 8.273 -9.977 1 92.62 283 LEU A N 1
ATOM 2290 C CA . LEU A 1 283 ? -2.412 7.754 -8.953 1 92.62 283 LEU A CA 1
ATOM 2291 C C . LEU A 1 283 ? -3.861 8.094 -9.289 1 92.62 283 LEU A C 1
ATOM 2293 O O . LEU A 1 283 ? -4.754 7.262 -9.117 1 92.62 283 LEU A O 1
ATOM 2297 N N . LYS A 1 284 ? -4.027 9.289 -9.742 1 94.12 284 LYS A N 1
ATOM 2298 C CA . LYS A 1 284 ? -5.363 9.703 -10.164 1 94.12 284 LYS A CA 1
ATOM 2299 C C . LYS A 1 284 ? -5.883 8.797 -11.281 1 94.12 284 LYS A C 1
ATOM 2301 O O . LYS A 1 284 ? -7.027 8.344 -11.234 1 94.12 284 LYS A O 1
ATOM 2306 N N . GLU A 1 285 ? -5.098 8.547 -12.211 1 91.38 285 GLU A N 1
ATOM 2307 C CA . GLU A 1 285 ? -5.484 7.66 -13.305 1 91.38 285 GLU A CA 1
ATOM 2308 C C . GLU A 1 285 ? -5.82 6.262 -12.789 1 91.38 285 GLU A C 1
ATOM 2310 O O . GLU A 1 285 ? -6.766 5.629 -13.266 1 91.38 285 GLU A O 1
ATOM 2315 N N . TRP A 1 286 ? -5.078 5.828 -11.875 1 92.19 286 TRP A N 1
ATOM 2316 C CA . TRP A 1 286 ? -5.312 4.508 -11.297 1 92.19 286 TRP A CA 1
ATOM 2317 C C . TRP A 1 286 ? -6.66 4.465 -10.586 1 92.19 286 TRP A C 1
ATOM 2319 O O . TRP A 1 286 ? -7.461 3.555 -10.812 1 92.19 286 TRP A O 1
ATOM 2329 N N . ILE A 1 287 ? -6.91 5.43 -9.789 1 95.31 287 ILE A N 1
ATOM 2330 C CA . ILE A 1 287 ? -8.164 5.469 -9.039 1 95.31 287 ILE A CA 1
ATOM 2331 C C . ILE A 1 287 ? -9.336 5.582 -10.008 1 95.31 287 ILE A C 1
ATOM 2333 O O . ILE A 1 287 ? -10.375 4.934 -9.82 1 95.31 287 ILE A O 1
ATOM 2337 N N . GLN A 1 288 ? -9.164 6.348 -11.031 1 92.88 288 GLN A N 1
ATOM 2338 C CA . GLN A 1 288 ? -10.203 6.477 -12.039 1 92.88 288 GLN A CA 1
ATOM 2339 C C . GLN A 1 288 ? -10.461 5.145 -12.742 1 92.88 288 GLN A C 1
ATOM 2341 O O . GLN A 1 288 ? -11.602 4.816 -13.07 1 92.88 288 GLN A O 1
ATOM 2346 N N . SER A 1 289 ? -9.438 4.457 -12.945 1 90.12 289 SER A N 1
ATOM 2347 C CA . SER A 1 289 ? -9.586 3.139 -13.555 1 90.12 289 SER A CA 1
ATOM 2348 C C . SER A 1 289 ? -10.375 2.199 -12.641 1 90.12 289 SER A C 1
ATOM 2350 O O . SER A 1 289 ? -11.188 1.405 -13.117 1 90.12 289 SER A O 1
ATOM 2352 N N . LEU A 1 290 ? -10.086 2.256 -11.375 1 93 290 LEU A N 1
ATOM 2353 C CA . LEU A 1 290 ? -10.82 1.44 -10.414 1 93 290 LEU A CA 1
ATOM 2354 C C . LEU A 1 290 ? -12.305 1.818 -10.398 1 93 290 LEU A C 1
ATOM 2356 O O . LEU A 1 290 ? -13.164 0.951 -10.258 1 93 290 LEU A O 1
ATOM 2360 N N . LYS A 1 291 ? -12.5 3.082 -10.57 1 93.06 291 LYS A N 1
ATOM 2361 C CA . LYS A 1 291 ? -13.867 3.59 -10.625 1 93.06 291 LYS A CA 1
ATOM 2362 C C . LYS A 1 291 ? -14.648 2.959 -11.773 1 93.06 291 LYS A C 1
ATOM 2364 O O . LYS A 1 291 ? -15.828 2.627 -11.625 1 93.06 291 LYS A O 1
ATOM 2369 N N . LYS A 1 292 ? -14.008 2.73 -12.812 1 88.56 292 LYS A N 1
ATOM 2370 C CA . LYS A 1 292 ? -14.633 2.162 -14 1 88.56 292 LYS A CA 1
ATOM 2371 C C . LYS A 1 292 ? -15.102 0.731 -13.75 1 88.56 292 LYS A C 1
ATOM 2373 O O . LYS A 1 292 ? -16.047 0.255 -14.383 1 88.56 292 LYS A O 1
ATOM 2378 N N . PHE A 1 293 ? -14.508 0.101 -12.828 1 89.12 293 PHE A N 1
ATOM 2379 C CA . PHE A 1 293 ? -14.844 -1.279 -12.5 1 89.12 293 PHE A CA 1
ATOM 2380 C C . PHE A 1 293 ? -15.703 -1.346 -11.242 1 89.12 293 PHE A C 1
ATOM 2382 O O . PHE A 1 293 ? -15.711 -2.361 -10.547 1 89.12 293 PHE A O 1
ATOM 2389 N N . SER A 1 294 ? -16.266 -0.253 -10.969 1 94.12 294 SER A N 1
ATOM 2390 C CA . SER A 1 294 ? -17.062 -0.17 -9.75 1 94.12 294 SER A CA 1
ATOM 2391 C C . SER A 1 294 ? -18.5 0.241 -10.055 1 94.12 294 SER A C 1
ATOM 2393 O O . SER A 1 294 ? -18.812 0.644 -11.18 1 94.12 294 SER A O 1
ATOM 2395 N N . THR A 1 295 ? -19.344 0.039 -9.133 1 95.31 295 THR A N 1
ATOM 2396 C CA . THR A 1 295 ? -20.75 0.424 -9.258 1 95.31 295 THR A CA 1
ATOM 2397 C C . THR A 1 295 ? -21.047 1.655 -8.406 1 95.31 295 THR A C 1
ATOM 2399 O O . THR A 1 295 ? -20.781 1.659 -7.195 1 95.31 295 THR A O 1
ATOM 2402 N N . LEU A 1 296 ? -21.547 2.674 -9.07 1 96.38 296 LEU A N 1
ATOM 2403 C CA . LEU A 1 296 ? -21.953 3.877 -8.352 1 96.38 296 LEU A CA 1
ATOM 2404 C C . LEU A 1 296 ? -23.219 3.619 -7.535 1 96.38 296 LEU A C 1
ATOM 2406 O O . LEU A 1 296 ? -24.234 3.186 -8.078 1 96.38 296 LEU A O 1
ATOM 2410 N N . ILE A 1 297 ? -23.109 3.916 -6.227 1 96 297 ILE A N 1
ATOM 2411 C CA . ILE A 1 297 ? -24.266 3.615 -5.391 1 96 297 ILE A CA 1
ATOM 2412 C C . ILE A 1 297 ? -24.812 4.906 -4.781 1 96 297 ILE A C 1
ATOM 2414 O O . ILE A 1 297 ? -25.844 4.891 -4.105 1 96 297 ILE A O 1
ATOM 2418 N N . SER A 1 298 ? -24.094 5.992 -4.918 1 94.5 298 SER A N 1
ATOM 2419 C CA . SER A 1 298 ? -24.625 7.266 -4.445 1 94.5 298 SER A CA 1
ATOM 2420 C C . SER A 1 298 ? -25.641 7.836 -5.426 1 94.5 298 SER A C 1
ATOM 2422 O O . SER A 1 298 ? -25.438 7.785 -6.641 1 94.5 298 SER A O 1
ATOM 2424 N N . VAL A 1 299 ? -26.766 8.406 -4.906 1 87.38 299 VAL A N 1
ATOM 2425 C CA . VAL A 1 299 ? -27.844 9.055 -5.633 1 87.38 299 VAL A CA 1
ATOM 2426 C C . VAL A 1 299 ? -28.5 8.055 -6.586 1 87.38 299 VAL A C 1
ATOM 2428 O O . VAL A 1 299 ? -29.719 8.031 -6.727 1 87.38 299 VAL A O 1
ATOM 2431 N N . SER A 1 300 ? -27.656 7.152 -7.148 1 86.56 300 SER A N 1
ATOM 2432 C CA . SER A 1 300 ? -28.156 6.129 -8.062 1 86.56 300 SER A CA 1
ATOM 2433 C C . SER A 1 300 ? -27.859 4.73 -7.535 1 86.56 300 SER A C 1
ATOM 2435 O O . SER A 1 300 ? -27.297 4.574 -6.449 1 86.56 300 SER A O 1
ATOM 2437 N N . GLY A 1 301 ? -28.391 3.695 -8.25 1 86.5 301 GLY A N 1
ATOM 2438 C CA . GLY A 1 301 ? -28.141 2.322 -7.84 1 86.5 301 GLY A CA 1
ATOM 2439 C C . GLY A 1 301 ? -28.812 1.954 -6.531 1 86.5 301 GLY A C 1
ATOM 2440 O O . GLY A 1 301 ? -28.172 1.42 -5.625 1 86.5 301 GLY A O 1
ATOM 2441 N N . GLU A 1 302 ? -30.016 2.332 -6.43 1 86.94 302 GLU A N 1
ATOM 2442 C CA . GLU A 1 302 ? -30.75 2.166 -5.18 1 86.94 302 GLU A CA 1
ATOM 2443 C C . GLU A 1 302 ? -30.75 0.707 -4.73 1 86.94 302 GLU A C 1
ATOM 2445 O O . GLU A 1 302 ? -30.516 0.411 -3.559 1 86.94 302 GLU A O 1
ATOM 2450 N N . MET A 1 303 ? -30.953 -0.104 -5.613 1 90.19 303 MET A N 1
ATOM 2451 C CA . MET A 1 303 ? -30.984 -1.521 -5.262 1 90.19 303 MET A CA 1
ATOM 2452 C C . MET A 1 303 ? -29.625 -1.989 -4.754 1 90.19 303 MET A C 1
ATOM 2454 O O . MET A 1 303 ? -29.547 -2.662 -3.727 1 90.19 303 MET A O 1
ATOM 2458 N N . GLN A 1 304 ? -28.578 -1.694 -5.496 1 91.88 304 GLN A N 1
ATOM 2459 C CA . GLN A 1 304 ? -27.219 -2.055 -5.102 1 91.88 304 GLN A CA 1
ATOM 2460 C C . GLN A 1 304 ? -26.859 -1.438 -3.756 1 91.88 304 GLN A C 1
ATOM 2462 O O . GLN A 1 304 ? -26.203 -2.076 -2.934 1 91.88 304 GLN A O 1
ATOM 2467 N N . ARG A 1 305 ? -27.312 -0.23 -3.578 1 94.75 305 ARG A N 1
ATOM 2468 C CA . ARG A 1 305 ? -27.047 0.462 -2.32 1 94.75 305 ARG A CA 1
ATOM 2469 C C . ARG A 1 305 ? -27.688 -0.276 -1.146 1 94.75 305 ARG A C 1
ATOM 2471 O O . ARG A 1 305 ? -27.016 -0.551 -0.147 1 94.75 305 ARG A O 1
ATOM 2478 N N . ILE A 1 306 ? -28.922 -0.621 -1.266 1 94.44 306 ILE A N 1
ATOM 2479 C CA . ILE A 1 306 ? -29.656 -1.303 -0.206 1 94.44 306 ILE A CA 1
ATOM 2480 C C . ILE A 1 306 ? -29.016 -2.656 0.08 1 94.44 306 ILE A C 1
ATOM 2482 O O . ILE A 1 306 ? -28.781 -3.01 1.24 1 94.44 306 ILE A O 1
ATOM 2486 N N . GLN A 1 307 ? -28.688 -3.34 -0.969 1 94.44 307 GLN A N 1
ATOM 2487 C CA . GLN A 1 307 ? -28.078 -4.66 -0.82 1 94.44 307 GLN A CA 1
ATOM 2488 C C . GLN A 1 307 ? -26.734 -4.566 -0.116 1 94.44 307 GLN A C 1
ATOM 2490 O O . GLN A 1 307 ? -26.422 -5.383 0.754 1 94.44 307 GLN A O 1
ATOM 2495 N N . PHE A 1 308 ? -26 -3.621 -0.524 1 95.62 308 PHE A N 1
ATOM 2496 C CA . PHE A 1 308 ? -24.688 -3.447 0.075 1 95.62 308 PHE A CA 1
ATOM 2497 C C . PHE A 1 308 ? -24.812 -3.168 1.568 1 95.62 308 PHE A C 1
ATOM 2499 O O . PHE A 1 308 ? -24.188 -3.857 2.385 1 95.62 308 PHE A O 1
ATOM 2506 N N . PHE A 1 309 ? -25.578 -2.199 1.934 1 96.62 309 PHE A N 1
ATOM 2507 C CA . PHE A 1 309 ? -25.641 -1.786 3.33 1 96.62 309 PHE A CA 1
ATOM 2508 C C . PHE A 1 309 ? -26.328 -2.854 4.176 1 96.62 309 PHE A C 1
ATOM 2510 O O . PHE A 1 309 ? -25.984 -3.037 5.348 1 96.62 309 PHE A O 1
ATOM 2517 N N . GLN A 1 310 ? -27.25 -3.566 3.564 1 96.19 310 GLN A N 1
ATOM 2518 C CA . GLN A 1 310 ? -27.859 -4.691 4.277 1 96.19 310 GLN A CA 1
ATOM 2519 C C . GLN A 1 310 ? -26.812 -5.766 4.578 1 96.19 310 GLN A C 1
ATOM 2521 O O . GLN A 1 310 ? -26.766 -6.289 5.695 1 96.19 310 GLN A O 1
ATOM 2526 N N . LYS A 1 311 ? -26.047 -6.066 3.629 1 95.94 311 LYS A N 1
ATOM 2527 C CA . LYS A 1 311 ? -24.984 -7.059 3.811 1 95.94 311 LYS A CA 1
ATOM 2528 C C . LYS A 1 311 ? -24 -6.621 4.883 1 95.94 311 LYS A C 1
ATOM 2530 O O . LYS A 1 311 ? -23.562 -7.426 5.711 1 95.94 311 LYS A O 1
ATOM 2535 N N . GLN A 1 312 ? -23.609 -5.367 4.785 1 96 312 GLN A N 1
ATOM 2536 C CA . GLN A 1 312 ? -22.688 -4.852 5.785 1 96 312 GLN A CA 1
ATOM 2537 C C . GLN A 1 312 ? -23.297 -4.91 7.184 1 96 312 GLN A C 1
ATOM 2539 O O . GLN A 1 312 ? -22.594 -5.219 8.156 1 96 312 GLN A O 1
ATOM 2544 N N . ARG A 1 313 ? -24.578 -4.602 7.285 1 96.75 313 ARG A N 1
ATOM 2545 C CA . ARG A 1 313 ? -25.266 -4.664 8.57 1 96.75 313 ARG A CA 1
ATOM 2546 C C . ARG A 1 313 ? -25.266 -6.086 9.125 1 96.75 313 ARG A C 1
ATOM 2548 O O . ARG A 1 313 ? -25.047 -6.285 10.32 1 96.75 313 ARG A O 1
ATOM 2555 N N . GLU A 1 314 ? -25.469 -7.027 8.297 1 96.56 314 GLU A N 1
ATOM 2556 C CA . GLU A 1 314 ? -25.438 -8.43 8.703 1 96.56 314 GLU A CA 1
ATOM 2557 C C . GLU A 1 314 ? -24.062 -8.828 9.211 1 96.56 314 GLU A C 1
ATOM 2559 O O . GLU A 1 314 ? -23.938 -9.578 10.188 1 96.56 314 GLU A O 1
ATOM 2564 N N . ILE A 1 315 ? -23.094 -8.352 8.57 1 95.94 315 ILE A N 1
ATOM 2565 C CA . ILE A 1 315 ? -21.719 -8.648 8.961 1 95.94 315 ILE A CA 1
ATOM 2566 C C . ILE A 1 315 ? -21.438 -8.078 10.352 1 95.94 315 ILE A C 1
ATOM 2568 O O . ILE A 1 315 ? -20.891 -8.773 11.211 1 95.94 315 ILE A O 1
ATOM 2572 N N . ILE A 1 316 ? -21.844 -6.859 10.57 1 96.5 316 ILE A N 1
ATOM 2573 C CA . ILE A 1 316 ? -21.625 -6.211 11.859 1 96.5 316 ILE A CA 1
ATOM 2574 C C . ILE A 1 316 ? -22.406 -6.945 12.945 1 96.5 316 ILE A C 1
ATOM 2576 O O . ILE A 1 316 ? -21.922 -7.109 14.062 1 96.5 316 ILE A O 1
ATOM 2580 N N . ASP A 1 317 ? -23.516 -7.492 12.578 1 94.56 317 ASP A N 1
ATOM 2581 C CA . ASP A 1 317 ? -24.406 -8.141 13.539 1 94.56 317 ASP A CA 1
ATOM 2582 C C . ASP A 1 317 ? -23.828 -9.469 14.016 1 94.56 317 ASP A C 1
ATOM 2584 O O . ASP A 1 317 ? -24.297 -10.031 15.016 1 94.56 317 ASP A O 1
ATOM 2588 N N . THR A 1 318 ? -22.859 -9.922 13.312 1 91.44 318 THR A N 1
ATOM 2589 C CA . THR A 1 318 ? -22.234 -11.164 13.742 1 91.44 318 THR A CA 1
ATOM 2590 C C . THR A 1 318 ? -21.359 -10.922 14.977 1 91.44 318 THR A C 1
ATOM 2592 O O . THR A 1 318 ? -20.969 -11.867 15.656 1 91.44 318 THR A O 1
ATOM 2595 N N . LEU A 1 319 ? -21.031 -9.742 15.258 1 90.81 319 LEU A N 1
ATOM 2596 C CA . LEU A 1 319 ? -20.203 -9.391 16.422 1 90.81 319 LEU A CA 1
ATOM 2597 C C . LEU A 1 319 ? -20.969 -9.656 17.719 1 90.81 319 LEU A C 1
ATOM 2599 O O . LEU A 1 319 ? -20.359 -9.883 18.75 1 90.81 319 LEU A O 1
ATOM 2603 N N . MET B 1 1 ? 34.906 21.422 7.508 1 36.25 1 MET B N 1
ATOM 2604 C CA . MET B 1 1 ? 34.938 19.984 7.789 1 36.25 1 MET B CA 1
ATOM 2605 C C . MET B 1 1 ? 33.688 19.312 7.23 1 36.25 1 MET B C 1
ATOM 2607 O O . MET B 1 1 ? 33.719 18.156 6.812 1 36.25 1 MET B O 1
ATOM 2611 N N . ILE B 1 2 ? 32.562 19.953 7.211 1 44.72 2 ILE B N 1
ATOM 2612 C CA . ILE B 1 2 ? 31.281 19.438 6.727 1 44.72 2 ILE B CA 1
ATOM 2613 C C . ILE B 1 2 ? 31.328 19.297 5.207 1 44.72 2 ILE B C 1
ATOM 2615 O O . ILE B 1 2 ? 30.844 18.297 4.656 1 44.72 2 ILE B O 1
ATOM 2619 N N . THR B 1 3 ? 32.031 20.234 4.605 1 51.31 3 THR B N 1
ATOM 2620 C CA . THR B 1 3 ? 32.219 20.328 3.162 1 51.31 3 THR B CA 1
ATOM 2621 C C . THR B 1 3 ? 32.844 19.062 2.607 1 51.31 3 THR B C 1
ATOM 2623 O O . THR B 1 3 ? 32.438 18.547 1.574 1 51.31 3 THR B O 1
ATOM 2626 N N . ASN B 1 4 ? 33.812 18.562 3.412 1 60.38 4 ASN B N 1
ATOM 2627 C CA . ASN B 1 4 ? 34.625 17.438 2.951 1 60.38 4 ASN B CA 1
ATOM 2628 C C . ASN B 1 4 ? 33.844 16.125 3.066 1 60.38 4 ASN B C 1
ATOM 2630 O O . ASN B 1 4 ? 34 15.242 2.221 1 60.38 4 ASN B O 1
ATOM 2634 N N . LYS B 1 5 ? 33 16.172 3.941 1 64.62 5 LYS B N 1
ATOM 2635 C CA . LYS B 1 5 ? 32.312 14.906 4.195 1 64.62 5 LYS B CA 1
ATOM 2636 C C . LYS B 1 5 ? 31.297 14.609 3.113 1 64.62 5 LYS B C 1
ATOM 2638 O O . LYS B 1 5 ? 31.156 13.461 2.672 1 64.62 5 LYS B O 1
ATOM 2643 N N . LEU B 1 6 ? 30.656 15.648 2.648 1 75.5 6 LEU B N 1
ATOM 2644 C CA . LEU B 1 6 ? 29.641 15.438 1.617 1 75.5 6 LEU B CA 1
ATOM 2645 C C . LEU B 1 6 ? 30.297 15.086 0.282 1 75.5 6 LEU B C 1
ATOM 2647 O O . LEU B 1 6 ? 29.781 14.25 -0.465 1 75.5 6 LEU B O 1
ATOM 2651 N N . ASN B 1 7 ? 31.453 15.789 0.173 1 79.31 7 ASN B N 1
ATOM 2652 C CA . ASN B 1 7 ? 32.219 15.477 -1.034 1 79.31 7 ASN B CA 1
ATOM 2653 C C . ASN B 1 7 ? 32.656 14.016 -1.047 1 79.31 7 ASN B C 1
ATOM 2655 O O . ASN B 1 7 ? 32.5 13.32 -2.053 1 79.31 7 ASN B O 1
ATOM 2659 N N . GLU B 1 8 ? 33.094 13.758 0.058 1 78.5 8 GLU B N 1
ATOM 2660 C CA . GLU B 1 8 ? 33.5 12.367 0.203 1 78.5 8 GLU B CA 1
ATOM 2661 C C . GLU B 1 8 ? 32.312 11.414 0.103 1 78.5 8 GLU B C 1
ATOM 2663 O O . GLU B 1 8 ? 32.438 10.336 -0.49 1 78.5 8 GLU B O 1
ATOM 2668 N N . GLY B 1 9 ? 31.25 11.797 0.668 1 78.06 9 GLY B N 1
ATOM 2669 C CA . GLY B 1 9 ? 30.047 10.977 0.597 1 78.06 9 GLY B CA 1
ATOM 2670 C C . GLY B 1 9 ? 29.562 10.742 -0.823 1 78.06 9 GLY B C 1
ATOM 2671 O O . GLY B 1 9 ? 29.156 9.633 -1.173 1 78.06 9 GLY B O 1
ATOM 2672 N N . LEU B 1 10 ? 29.672 11.758 -1.539 1 83 10 LEU B N 1
ATOM 2673 C CA . LEU B 1 10 ? 29.25 11.648 -2.934 1 83 10 LEU B CA 1
ATOM 2674 C C . LEU B 1 10 ? 30.172 10.711 -3.703 1 83 10 LEU B C 1
ATOM 2676 O O . LEU B 1 10 ? 29.703 9.867 -4.477 1 83 10 LEU B O 1
ATOM 2680 N N . ILE B 1 11 ? 31.438 10.914 -3.4 1 82.62 11 ILE B N 1
ATOM 2681 C CA . ILE B 1 11 ? 32.438 10.086 -4.07 1 82.62 11 ILE B CA 1
ATOM 2682 C C . ILE B 1 11 ? 32.188 8.617 -3.721 1 82.62 11 ILE B C 1
ATOM 2684 O O . ILE B 1 11 ? 32.219 7.75 -4.598 1 82.62 11 ILE B O 1
ATOM 2688 N N . GLU B 1 12 ? 31.859 8.43 -2.484 1 80.5 12 GLU B N 1
ATOM 2689 C CA . GLU B 1 12 ? 31.594 7.066 -2.037 1 80.5 12 GLU B CA 1
ATOM 2690 C C . GLU B 1 12 ? 30.328 6.516 -2.678 1 80.5 12 GLU B C 1
ATOM 2692 O O . GLU B 1 12 ? 30.281 5.348 -3.064 1 80.5 12 GLU B O 1
ATOM 2697 N N . ALA B 1 13 ? 29.375 7.309 -2.758 1 76.88 13 ALA B N 1
ATOM 2698 C CA . ALA B 1 13 ? 28.109 6.902 -3.373 1 76.88 13 ALA B CA 1
ATOM 2699 C C . ALA B 1 13 ? 28.312 6.547 -4.844 1 76.88 13 ALA B C 1
ATOM 2701 O O . ALA B 1 13 ? 27.703 5.598 -5.344 1 76.88 13 ALA B O 1
ATOM 2702 N N . ILE B 1 14 ? 29.172 7.254 -5.5 1 80.88 14 ILE B N 1
ATOM 2703 C CA . ILE B 1 14 ? 29.484 7.004 -6.902 1 80.88 14 ILE B CA 1
ATOM 2704 C C . ILE B 1 14 ? 30.203 5.664 -7.039 1 80.88 14 ILE B C 1
ATOM 2706 O O . ILE B 1 14 ? 29.875 4.859 -7.914 1 80.88 14 ILE B O 1
ATOM 2710 N N . LYS B 1 15 ? 31.047 5.504 -6.113 1 80.38 15 LYS B N 1
ATOM 2711 C CA . LYS B 1 15 ? 31.844 4.277 -6.156 1 80.38 15 LYS B CA 1
ATOM 2712 C C . LYS B 1 15 ? 30.953 3.043 -6.016 1 80.38 15 LYS B C 1
ATOM 2714 O O . LYS B 1 15 ? 31.234 1.996 -6.602 1 80.38 15 LYS B O 1
ATOM 2719 N N . GLU B 1 16 ? 29.891 3.295 -5.305 1 74 16 GLU B N 1
ATOM 2720 C CA . GLU B 1 16 ? 28.953 2.195 -5.078 1 74 16 GLU B CA 1
ATOM 2721 C C . GLU B 1 16 ? 28.141 1.9 -6.328 1 74 16 GLU B C 1
ATOM 2723 O O . GLU B 1 16 ? 27.609 0.797 -6.488 1 74 16 GLU B O 1
ATOM 2728 N N . LYS B 1 17 ? 28.094 2.834 -7.141 1 70.5 17 LYS B N 1
ATOM 2729 C CA . LYS B 1 17 ? 27.188 2.721 -8.289 1 70.5 17 LYS B CA 1
ATOM 2730 C C . LYS B 1 17 ? 27.969 2.322 -9.547 1 70.5 17 LYS B C 1
ATOM 2732 O O . LYS B 1 17 ? 27.359 1.915 -10.547 1 70.5 17 LYS B O 1
ATOM 2737 N N . ILE B 1 18 ? 29.266 2.395 -9.469 1 73.19 18 ILE B N 1
ATOM 2738 C CA . ILE B 1 18 ? 30.062 2.086 -10.656 1 73.19 18 ILE B CA 1
ATOM 2739 C C . ILE B 1 18 ? 30.781 0.75 -10.469 1 73.19 18 ILE B C 1
ATOM 2741 O O . ILE B 1 18 ? 31.031 0.333 -9.336 1 73.19 18 ILE B O 1
ATOM 2745 N N . PRO B 1 19 ? 30.938 0.01 -11.539 1 68.94 19 PRO B N 1
ATOM 2746 C CA . PRO B 1 19 ? 31.672 -1.25 -11.414 1 68.94 19 PRO B CA 1
ATOM 2747 C C . PRO B 1 19 ? 33 -1.083 -10.703 1 68.94 19 PRO B C 1
ATOM 2749 O O . PRO B 1 19 ? 33.625 -0.026 -10.805 1 68.94 19 PRO B O 1
ATOM 2752 N N . ALA B 1 20 ? 33.438 -2.023 -9.812 1 67.44 20 ALA B N 1
ATOM 2753 C CA . ALA B 1 20 ? 34.625 -1.992 -8.977 1 67.44 20 ALA B CA 1
ATOM 2754 C C . ALA B 1 20 ? 35.875 -1.662 -9.812 1 67.44 20 ALA B C 1
ATOM 2756 O O . ALA B 1 20 ? 36.781 -0.972 -9.344 1 67.44 20 ALA B O 1
ATOM 2757 N N . ASN B 1 21 ? 35.938 -2.02 -11.039 1 73.81 21 ASN B N 1
ATOM 2758 C CA . ASN B 1 21 ? 37.125 -1.822 -11.852 1 73.81 21 ASN B CA 1
ATOM 2759 C C . ASN B 1 21 ? 37.062 -0.515 -12.633 1 73.81 21 ASN B C 1
ATOM 2761 O O . ASN B 1 21 ? 37.938 -0.232 -13.453 1 73.81 21 ASN B O 1
ATOM 2765 N N . SER B 1 22 ? 36.094 0.268 -12.297 1 76.5 22 SER B N 1
ATOM 2766 C CA . SER B 1 22 ? 35.969 1.518 -13.031 1 76.5 22 SER B CA 1
ATOM 2767 C C . SER B 1 22 ? 36.781 2.633 -12.383 1 76.5 22 SER B C 1
ATOM 2769 O O . SER B 1 22 ? 36.938 2.666 -11.164 1 76.5 22 SER B O 1
ATOM 2771 N N . ASN B 1 23 ? 37.438 3.367 -13.266 1 84.56 23 ASN B N 1
ATOM 2772 C CA . ASN B 1 23 ? 38.125 4.578 -12.805 1 84.56 23 ASN B CA 1
ATOM 2773 C C . ASN B 1 23 ? 37.125 5.711 -12.562 1 84.56 23 ASN B C 1
ATOM 2775 O O . ASN B 1 23 ? 36.531 6.234 -13.5 1 84.56 23 ASN B O 1
ATOM 2779 N N . ILE B 1 24 ? 36.938 6.102 -11.375 1 88.5 24 ILE B N 1
ATOM 2780 C CA . ILE B 1 24 ? 35.969 7.086 -10.961 1 88.5 24 ILE B CA 1
ATOM 2781 C C . ILE B 1 24 ? 36.219 8.414 -11.672 1 88.5 24 ILE B C 1
ATOM 2783 O O . ILE B 1 24 ? 35.281 9.117 -12.047 1 88.5 24 ILE B O 1
ATOM 2787 N N . ALA B 1 25 ? 37.5 8.688 -11.898 1 88.25 25 ALA B N 1
ATOM 2788 C CA . ALA B 1 25 ? 37.875 9.938 -12.562 1 88.25 25 ALA B CA 1
ATOM 2789 C C . ALA B 1 25 ? 37.312 9.969 -13.992 1 88.25 25 ALA B C 1
ATOM 2791 O O . ALA B 1 25 ? 36.781 10.984 -14.43 1 88.25 25 ALA B O 1
ATOM 2792 N N . ASN B 1 26 ? 37.438 8.883 -14.602 1 87.62 26 ASN B N 1
ATOM 2793 C CA . ASN B 1 26 ? 36.938 8.789 -15.969 1 87.62 26 ASN B CA 1
ATOM 2794 C C . ASN B 1 26 ? 35.406 8.891 -16.016 1 87.62 26 ASN B C 1
ATOM 2796 O O . ASN B 1 26 ? 34.844 9.539 -16.906 1 87.62 26 ASN B O 1
ATOM 2800 N N . VAL B 1 27 ? 34.844 8.273 -15.094 1 85.75 27 VAL B N 1
ATOM 2801 C CA . VAL B 1 27 ? 33.406 8.297 -15.016 1 85.75 27 VAL B CA 1
ATOM 2802 C C . VAL B 1 27 ? 32.906 9.734 -14.812 1 85.75 27 VAL B C 1
ATOM 2804 O O . VAL B 1 27 ? 31.953 10.172 -15.461 1 85.75 27 VAL B O 1
ATOM 2807 N N . LEU B 1 28 ? 33.594 10.438 -13.984 1 88.75 28 LEU B N 1
ATOM 2808 C CA . LEU B 1 28 ? 33.188 11.812 -13.672 1 88.75 28 LEU B CA 1
ATOM 2809 C C . LEU B 1 28 ? 33.469 12.734 -14.852 1 88.75 28 LEU B C 1
ATOM 2811 O O . LEU B 1 28 ? 32.656 13.617 -15.156 1 88.75 28 LEU B O 1
ATOM 2815 N N . MET B 1 29 ? 34.594 12.516 -15.516 1 86.81 29 MET B N 1
ATOM 2816 C CA . MET B 1 29 ? 34.906 13.312 -16.703 1 86.81 29 MET B CA 1
ATOM 2817 C C . MET B 1 29 ? 33.844 13.141 -17.781 1 86.81 29 MET B C 1
ATOM 2819 O O . MET B 1 29 ? 33.406 14.117 -18.391 1 86.81 29 MET B O 1
ATOM 2823 N N . ASP B 1 30 ? 33.438 11.977 -17.922 1 80.81 30 ASP B N 1
ATOM 2824 C CA . ASP B 1 30 ? 32.469 11.641 -18.969 1 80.81 30 ASP B CA 1
ATOM 2825 C C . ASP B 1 30 ? 31.094 12.195 -18.641 1 80.81 30 ASP B C 1
ATOM 2827 O O . ASP B 1 30 ? 30.344 12.578 -19.531 1 80.81 30 ASP B O 1
ATOM 2831 N N . ASN B 1 31 ? 30.797 12.242 -17.391 1 81.81 31 ASN B N 1
ATOM 2832 C CA . ASN B 1 31 ? 29.453 12.633 -17 1 81.81 31 ASN B CA 1
ATOM 2833 C C . ASN B 1 31 ? 29.359 14.141 -16.75 1 81.81 31 ASN B C 1
ATOM 2835 O O . ASN B 1 31 ? 28.344 14.766 -17.062 1 81.81 31 ASN B O 1
ATOM 2839 N N . LEU B 1 32 ? 30.359 14.719 -16.25 1 84.94 32 LEU B N 1
ATOM 2840 C CA . LEU B 1 32 ? 30.312 16.125 -15.859 1 84.94 32 LEU B CA 1
ATOM 2841 C C . LEU B 1 32 ? 30.875 17.016 -16.969 1 84.94 32 LEU B C 1
ATOM 2843 O O . LEU B 1 32 ? 30.656 18.234 -16.953 1 84.94 32 LEU B O 1
ATOM 2847 N N . PHE B 1 33 ? 31.625 16.359 -17.922 1 81.81 33 PHE B N 1
ATOM 2848 C CA . PHE B 1 33 ? 32.25 17.062 -19.047 1 81.81 33 PHE B CA 1
ATOM 2849 C C . PHE B 1 33 ? 33.156 18.172 -18.562 1 81.81 33 PHE B C 1
ATOM 2851 O O . PHE B 1 33 ? 33.094 19.297 -19.047 1 81.81 33 PHE B O 1
ATOM 2858 N N . ILE B 1 34 ? 33.844 17.891 -17.562 1 83.19 34 ILE B N 1
ATOM 2859 C CA . ILE B 1 34 ? 34.844 18.812 -17.062 1 83.19 34 ILE B CA 1
ATOM 2860 C C . ILE B 1 34 ? 36.25 18.203 -17.25 1 83.19 34 ILE B C 1
ATOM 2862 O O . ILE B 1 34 ? 36.375 17 -17.516 1 83.19 34 ILE B O 1
ATOM 2866 N N . 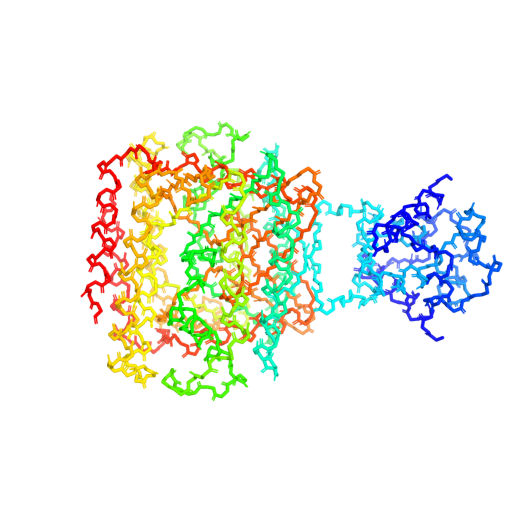GLY B 1 35 ? 37.219 19.047 -17.266 1 82.69 35 GLY B N 1
ATOM 2867 C CA . GLY B 1 35 ? 38.594 18.625 -17.516 1 82.69 35 GLY B CA 1
ATOM 2868 C C . GLY B 1 35 ? 39.125 17.703 -16.438 1 82.69 35 GLY B C 1
ATOM 2869 O O . GLY B 1 35 ? 38.562 17.625 -15.344 1 82.69 35 GLY B O 1
ATOM 2870 N N . ARG B 1 36 ? 40.188 17.078 -16.812 1 87.38 36 ARG B N 1
ATOM 2871 C CA . ARG B 1 36 ? 40.812 16.094 -15.945 1 87.38 36 ARG B CA 1
ATOM 2872 C C . ARG B 1 36 ? 41.25 16.719 -14.633 1 87.38 36 ARG B C 1
ATOM 2874 O O . ARG B 1 36 ? 41 16.172 -13.555 1 87.38 36 ARG B O 1
ATOM 2881 N N . GLU B 1 37 ? 41.844 17.828 -14.695 1 87.06 37 GLU B N 1
ATOM 2882 C CA . GLU B 1 37 ? 42.312 18.5 -13.492 1 87.06 37 GLU B CA 1
ATOM 2883 C C . GLU B 1 37 ? 41.156 18.891 -12.578 1 87.06 37 GLU B C 1
ATOM 2885 O O . GLU B 1 37 ? 41.25 18.781 -11.352 1 87.06 37 GLU B O 1
ATOM 2890 N N . ALA B 1 38 ? 40.094 19.297 -13.148 1 88.12 38 ALA B N 1
ATOM 2891 C CA . ALA B 1 38 ? 38.906 19.688 -12.375 1 88.12 38 ALA B CA 1
ATOM 2892 C C . ALA B 1 38 ? 38.344 18.5 -11.625 1 88.12 38 ALA B C 1
ATOM 2894 O O . ALA B 1 38 ? 37.938 18.625 -10.461 1 88.12 38 ALA B O 1
ATOM 2895 N N . VAL B 1 39 ? 38.375 17.359 -12.242 1 89.94 39 VAL B N 1
ATOM 2896 C CA . VAL B 1 39 ? 37.812 16.156 -11.633 1 89.94 39 VAL B CA 1
ATOM 2897 C C . VAL B 1 39 ? 38.688 15.727 -10.453 1 89.94 39 VAL B C 1
ATOM 2899 O O . VAL B 1 39 ? 38.156 15.43 -9.375 1 89.94 39 VAL B O 1
ATOM 2902 N N . TYR B 1 40 ? 39.969 15.82 -10.633 1 88.62 40 TYR B N 1
ATOM 2903 C CA . TYR B 1 40 ? 40.875 15.375 -9.57 1 88.62 40 TYR B CA 1
ATOM 2904 C C . TYR B 1 40 ? 40.812 16.328 -8.383 1 88.62 40 TYR B C 1
ATOM 2906 O O . TYR B 1 40 ? 40.938 15.906 -7.234 1 88.62 40 TYR B O 1
ATOM 2914 N N . ARG B 1 41 ? 40.594 17.562 -8.609 1 88.06 41 ARG B N 1
ATOM 2915 C CA . ARG B 1 41 ? 40.438 18.531 -7.523 1 88.06 41 ARG B CA 1
ATOM 2916 C C . ARG B 1 41 ? 39.188 18.234 -6.695 1 88.06 41 ARG B C 1
ATOM 2918 O O . ARG B 1 41 ? 39.188 18.453 -5.48 1 88.06 41 ARG B O 1
ATOM 2925 N N . ARG B 1 42 ? 38.188 17.75 -7.332 1 87.56 42 ARG B N 1
ATOM 2926 C CA . ARG B 1 42 ? 36.969 17.344 -6.617 1 87.56 42 ARG B CA 1
ATOM 2927 C C . ARG B 1 42 ? 37.219 16.047 -5.84 1 87.56 42 ARG B C 1
ATOM 2929 O O . ARG B 1 42 ? 36.812 15.938 -4.684 1 87.56 42 ARG B O 1
ATOM 2936 N N . LEU B 1 43 ? 37.938 15.148 -6.461 1 88.12 43 LEU B N 1
ATOM 2937 C CA . LEU B 1 43 ? 38.156 13.844 -5.855 1 88.12 43 LEU B CA 1
ATOM 2938 C C . LEU B 1 43 ? 39.062 13.969 -4.633 1 88.12 43 LEU B C 1
ATOM 2940 O O . LEU B 1 43 ? 38.906 13.242 -3.652 1 88.12 43 LEU B O 1
ATOM 2944 N N . ARG B 1 44 ? 39.969 14.984 -4.762 1 83.88 44 ARG B N 1
ATOM 2945 C CA . ARG B 1 44 ? 40.875 15.211 -3.645 1 83.88 44 ARG B CA 1
ATOM 2946 C C . ARG B 1 44 ? 40.25 16.125 -2.598 1 83.88 44 ARG B C 1
ATOM 2948 O O . ARG B 1 44 ? 40.844 16.375 -1.548 1 83.88 44 ARG B O 1
ATOM 2955 N N . GLY B 1 45 ? 39.062 16.609 -2.879 1 80.75 45 GLY B N 1
ATOM 2956 C CA . GLY B 1 45 ? 38.344 17.438 -1.933 1 80.75 45 GLY B CA 1
ATOM 2957 C C . GLY B 1 45 ? 38.812 18.875 -1.892 1 80.75 45 GLY B C 1
ATOM 2958 O O . GLY B 1 45 ? 38.5 19.625 -0.966 1 80.75 45 GLY B O 1
ATOM 2959 N N . GLU B 1 46 ? 39.656 19.281 -2.832 1 84.06 46 GLU B N 1
ATOM 2960 C CA . GLU B 1 46 ? 40.125 20.656 -2.885 1 84.06 46 GLU B CA 1
ATOM 2961 C C . GLU B 1 46 ? 39.031 21.625 -3.26 1 84.06 46 GLU B C 1
ATOM 2963 O O . GLU B 1 46 ? 38.969 22.75 -2.766 1 84.06 46 GLU B O 1
ATOM 2968 N N . VAL B 1 47 ? 38.219 21.094 -4.145 1 83.38 47 VAL B N 1
ATOM 2969 C CA . VAL B 1 47 ? 37.062 21.859 -4.59 1 83.38 47 VAL B CA 1
ATOM 2970 C C . VAL B 1 47 ? 35.781 21.016 -4.406 1 83.38 47 VAL B C 1
ATOM 2972 O O . VAL B 1 47 ? 35.75 19.859 -4.84 1 83.38 47 VAL B O 1
ATOM 2975 N N . PRO B 1 48 ? 34.844 21.531 -3.762 1 84.81 48 PRO B N 1
ATOM 2976 C CA . PRO B 1 48 ? 33.625 20.75 -3.588 1 84.81 48 PRO B CA 1
ATOM 2977 C C . PRO B 1 48 ? 32.812 20.641 -4.875 1 84.81 48 PRO B C 1
ATOM 2979 O O . PRO B 1 48 ? 32.906 21.5 -5.754 1 84.81 48 PRO B O 1
ATOM 2982 N N . PHE B 1 49 ? 32.094 19.531 -4.988 1 86.56 49 PHE B N 1
ATOM 2983 C CA . PHE B 1 49 ? 31.125 19.406 -6.09 1 86.56 49 PHE B CA 1
ATOM 2984 C C . PHE B 1 49 ? 30.062 20.5 -6.012 1 86.56 49 PHE B C 1
ATOM 2986 O O . PHE B 1 49 ? 29.609 20.844 -4.922 1 86.56 49 PHE B O 1
ATOM 2993 N N . THR B 1 50 ? 29.781 21.047 -7.121 1 82.12 50 THR B N 1
ATOM 2994 C CA . THR B 1 50 ? 28.625 21.938 -7.168 1 82.12 50 THR B CA 1
ATOM 2995 C C . THR B 1 50 ? 27.328 21.156 -7.117 1 82.12 50 THR B C 1
ATOM 2997 O O . THR B 1 50 ? 27.312 19.938 -7.336 1 82.12 50 THR B O 1
ATOM 3000 N N . LEU B 1 51 ? 26.25 21.766 -6.82 1 81 51 LEU B N 1
ATOM 3001 C CA . LEU B 1 51 ? 24.938 21.141 -6.836 1 81 51 LEU B CA 1
ATOM 3002 C C . LEU B 1 51 ? 24.609 20.594 -8.227 1 81 51 LEU B C 1
ATOM 3004 O O . LEU B 1 51 ? 24.047 19.5 -8.352 1 81 51 LEU B O 1
ATOM 3008 N N . THR B 1 52 ? 25.062 21.359 -9.172 1 78.19 52 THR B N 1
ATOM 3009 C CA . THR B 1 52 ? 24.812 20.953 -10.547 1 78.19 52 THR B CA 1
ATOM 3010 C C . THR B 1 52 ? 25.562 19.656 -10.867 1 78.19 52 THR B C 1
ATOM 3012 O O . THR B 1 52 ? 25 18.734 -11.469 1 78.19 52 THR B O 1
ATOM 3015 N N . GLU B 1 53 ? 26.75 19.672 -10.484 1 81.75 53 GLU B N 1
ATOM 3016 C CA . GLU B 1 53 ? 27.531 18.469 -10.719 1 81.75 53 GLU B CA 1
ATOM 3017 C C . GLU B 1 53 ? 26.938 17.266 -9.992 1 81.75 53 GLU B C 1
ATOM 3019 O O . GLU B 1 53 ? 26.844 16.188 -10.57 1 81.75 53 GLU B O 1
ATOM 3024 N N . ALA B 1 54 ? 26.547 17.531 -8.766 1 81.62 54 ALA B N 1
ATOM 3025 C CA . ALA B 1 54 ? 25.953 16.453 -7.973 1 81.62 54 ALA B CA 1
ATOM 3026 C C . ALA B 1 54 ? 24.641 15.969 -8.594 1 81.62 54 ALA B C 1
ATOM 3028 O O . ALA B 1 54 ? 24.359 14.773 -8.594 1 81.62 54 ALA B O 1
ATOM 3029 N N . ALA B 1 55 ? 23.906 16.891 -9.125 1 77.25 55 ALA B N 1
ATOM 3030 C CA . ALA B 1 55 ? 22.641 16.547 -9.773 1 77.25 55 ALA B CA 1
ATOM 3031 C C . ALA B 1 55 ? 22.859 15.688 -11.008 1 77.25 55 ALA B C 1
ATOM 3033 O O . ALA B 1 55 ? 22.141 14.719 -11.227 1 77.25 55 ALA B O 1
ATOM 3034 N N . ILE B 1 56 ? 23.844 16.062 -11.727 1 75.38 56 ILE B N 1
ATOM 3035 C CA . ILE B 1 56 ? 24.188 15.297 -12.922 1 75.38 56 ILE B CA 1
ATOM 3036 C C . ILE B 1 56 ? 24.578 13.875 -12.531 1 75.38 56 ILE B C 1
ATOM 3038 O O . ILE B 1 56 ? 24.125 12.906 -13.141 1 75.38 56 ILE B O 1
ATOM 3042 N N . ILE B 1 57 ? 25.344 13.852 -11.531 1 80.88 57 ILE B N 1
ATOM 3043 C CA . ILE B 1 57 ? 25.797 12.547 -11.047 1 80.88 57 ILE B CA 1
ATOM 3044 C C . ILE B 1 57 ? 24.609 11.742 -10.547 1 80.88 57 ILE B C 1
ATOM 3046 O O . ILE B 1 57 ? 24.484 10.547 -10.852 1 80.88 57 ILE B O 1
ATOM 3050 N N . SER B 1 58 ? 23.859 12.406 -9.789 1 76.19 58 SER B N 1
ATOM 3051 C CA . SER B 1 58 ? 22.656 11.766 -9.234 1 76.19 58 SER B CA 1
ATOM 3052 C C . SER B 1 58 ? 21.781 11.188 -10.344 1 76.19 58 SER B C 1
ATOM 3054 O O . SER B 1 58 ? 21.359 10.031 -10.266 1 76.19 58 SER B O 1
ATOM 3056 N N . ARG B 1 59 ? 21.609 11.891 -11.336 1 69.38 59 ARG B N 1
ATOM 3057 C CA . ARG B 1 59 ? 20.75 11.492 -12.445 1 69.38 59 ARG B CA 1
ATOM 3058 C C . ARG B 1 59 ? 21.391 10.375 -13.266 1 69.38 59 ARG B C 1
ATOM 3060 O O . ARG B 1 59 ? 20.719 9.414 -13.648 1 69.38 59 ARG B O 1
ATOM 3067 N N . LYS B 1 60 ? 22.609 10.555 -13.453 1 66.94 60 LYS B N 1
ATOM 3068 C CA . LYS B 1 60 ? 23.297 9.641 -14.367 1 66.94 60 LYS B CA 1
ATOM 3069 C C . LYS B 1 60 ? 23.656 8.336 -13.664 1 66.94 60 LYS B C 1
ATOM 3071 O O . LYS B 1 60 ? 23.625 7.262 -14.281 1 66.94 60 LYS B O 1
ATOM 3076 N N . LEU B 1 61 ? 23.969 8.5 -12.391 1 70.44 61 LEU B N 1
ATOM 3077 C CA . LEU B 1 61 ? 24.484 7.316 -11.703 1 70.44 61 LEU B CA 1
ATOM 3078 C C . LEU B 1 61 ? 23.469 6.797 -10.688 1 70.44 61 LEU B C 1
ATOM 3080 O O . LEU B 1 61 ? 23.703 5.766 -10.055 1 70.44 61 LEU B O 1
ATOM 3084 N N . GLY B 1 62 ? 22.391 7.559 -10.531 1 64.75 62 GLY B N 1
ATOM 3085 C CA . GLY B 1 62 ? 21.344 7.125 -9.617 1 64.75 62 GLY B CA 1
ATOM 3086 C C . GLY B 1 62 ? 21.719 7.316 -8.156 1 64.75 62 GLY B C 1
ATOM 3087 O O . GLY B 1 62 ? 21.391 6.473 -7.316 1 64.75 62 GLY B O 1
ATOM 3088 N N . VAL B 1 63 ? 22.5 8.312 -7.887 1 67.75 63 VAL B N 1
ATOM 3089 C CA . VAL B 1 63 ? 22.875 8.633 -6.516 1 67.75 63 VAL B CA 1
ATOM 3090 C C . VAL B 1 63 ? 21.859 9.594 -5.91 1 67.75 63 VAL B C 1
ATOM 3092 O O . VAL B 1 63 ? 21.547 10.633 -6.496 1 67.75 63 VAL B O 1
ATOM 3095 N N . SER B 1 64 ? 21.25 9.156 -4.879 1 63.56 64 SER B N 1
ATOM 3096 C CA . SER B 1 64 ? 20.328 10.047 -4.172 1 63.56 64 SER B CA 1
ATOM 3097 C C . SER B 1 64 ? 21.094 11.062 -3.326 1 63.56 64 SER B C 1
ATOM 3099 O O . SER B 1 64 ? 21.812 10.688 -2.393 1 63.56 64 SER B O 1
ATOM 3101 N N . LEU B 1 65 ? 20.969 12.281 -3.654 1 71.06 65 LEU B N 1
ATOM 3102 C CA . LEU B 1 65 ? 21.641 13.328 -2.895 1 71.06 65 LEU B CA 1
ATOM 3103 C C . LEU B 1 65 ? 21.062 13.438 -1.49 1 71.06 65 LEU B C 1
ATOM 3105 O O . LEU B 1 65 ? 21.797 13.695 -0.53 1 71.06 65 LEU B O 1
ATOM 3109 N N . ASP B 1 66 ? 19.859 13.227 -1.468 1 64.12 66 ASP B N 1
ATOM 3110 C CA . ASP B 1 66 ? 19.219 13.289 -0.155 1 64.12 66 ASP B CA 1
ATOM 3111 C C . ASP B 1 66 ? 19.781 12.219 0.777 1 64.12 66 ASP B C 1
ATOM 3113 O O . ASP B 1 66 ? 20.062 12.484 1.948 1 64.12 66 ASP B O 1
ATOM 3117 N N . LYS B 1 67 ? 19.875 11.078 0.28 1 61.03 67 LYS B N 1
ATOM 3118 C CA . LYS B 1 67 ? 20.453 9.977 1.05 1 61.03 67 LYS B CA 1
ATOM 3119 C C . LYS B 1 67 ? 21.875 10.305 1.497 1 61.03 67 LYS B C 1
ATOM 3121 O O . LYS B 1 67 ? 22.25 10.023 2.637 1 61.03 67 LYS B O 1
ATOM 3126 N N . MET B 1 68 ? 22.562 10.797 0.577 1 60.81 68 MET B N 1
ATOM 3127 C CA . MET B 1 68 ? 23.969 11.062 0.829 1 60.81 68 MET B CA 1
ATOM 3128 C C . MET B 1 68 ? 24.141 12.117 1.913 1 60.81 68 MET B C 1
ATOM 3130 O O . MET B 1 68 ? 25.062 12.047 2.725 1 60.81 68 MET B O 1
ATOM 3134 N N . ILE B 1 69 ? 23.344 13.07 1.75 1 57.31 69 ILE B N 1
ATOM 3135 C CA . ILE B 1 69 ? 23.484 14.172 2.701 1 57.31 69 ILE B CA 1
ATOM 3136 C C . ILE B 1 69 ? 22.891 13.766 4.047 1 57.31 69 ILE B C 1
ATOM 3138 O O . ILE B 1 69 ? 23.078 14.461 5.051 1 57.31 69 ILE B O 1
ATOM 3142 N N . GLY B 1 70 ? 22.625 12.539 4.074 1 46.47 70 GLY B N 1
ATOM 3143 C CA . GLY B 1 70 ? 22.062 12.031 5.324 1 46.47 70 GLY B CA 1
ATOM 3144 C C . GLY B 1 70 ? 20.734 12.664 5.684 1 46.47 70 GLY B C 1
ATOM 3145 O O . GLY B 1 70 ? 20.422 12.828 6.863 1 46.47 70 GLY B O 1
ATOM 3146 N N . VAL B 1 71 ? 20.422 13.414 4.852 1 39.12 71 VAL B N 1
ATOM 3147 C CA . VAL B 1 71 ? 19.094 13.891 5.223 1 39.12 71 VAL B CA 1
ATOM 3148 C C . VAL B 1 71 ? 18.125 12.719 5.27 1 39.12 71 VAL B C 1
ATOM 3150 O O . VAL B 1 71 ? 17.906 12.039 4.266 1 39.12 71 VAL B O 1
ATOM 3153 N N . SER B 1 72 ? 18.469 11.82 5.934 1 37.88 72 SER B N 1
ATOM 3154 C CA . SER B 1 72 ? 17.359 10.977 6.332 1 37.88 72 SER B CA 1
ATOM 3155 C C . SER B 1 72 ? 16.109 11.812 6.609 1 37.88 72 SER B C 1
ATOM 3157 O O . SER B 1 72 ? 16.109 12.648 7.52 1 37.88 72 SER B O 1
ATOM 3159 N N . PHE B 1 73 ? 15.797 12.539 5.738 1 36.75 73 PHE B N 1
ATOM 3160 C CA . PHE B 1 73 ? 14.562 13.109 6.262 1 36.75 73 PHE B CA 1
ATOM 3161 C C . PHE B 1 73 ? 13.703 12.031 6.91 1 36.75 73 PHE B C 1
ATOM 3163 O O . PHE B 1 73 ? 13.344 11.047 6.262 1 36.75 73 PHE B O 1
ATOM 3170 N N . LYS B 1 74 ? 14.188 11.797 8.047 1 44.5 74 LYS B N 1
ATOM 3171 C CA . LYS B 1 74 ? 13.414 10.906 8.906 1 44.5 74 LYS B CA 1
ATOM 3172 C C . LYS B 1 74 ? 12 10.711 8.359 1 44.5 74 LYS B C 1
ATOM 3174 O O . LYS B 1 74 ? 11.422 9.625 8.492 1 44.5 74 LYS B O 1
ATOM 3179 N N . GLU B 1 75 ? 11.734 11.812 7.707 1 56.25 75 GLU B N 1
ATOM 3180 C CA . GLU B 1 75 ?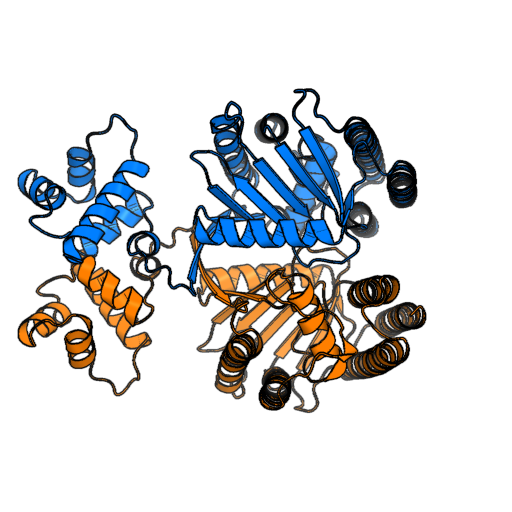 10.312 11.867 7.367 1 56.25 75 GLU B CA 1
ATOM 3181 C C . GLU B 1 75 ? 10.094 11.641 5.875 1 56.25 75 GLU B C 1
ATOM 3183 O O . GLU B 1 75 ? 8.969 11.742 5.387 1 56.25 75 GLU B O 1
ATOM 3188 N N . ASN B 1 76 ? 11.438 11.328 5.055 1 61.31 76 ASN B N 1
ATOM 3189 C CA . ASN B 1 76 ? 11.234 11.07 3.635 1 61.31 76 ASN B CA 1
ATOM 3190 C C . ASN B 1 76 ? 12.031 9.859 3.162 1 61.31 76 ASN B C 1
ATOM 3192 O O . ASN B 1 76 ? 13.078 9.539 3.73 1 61.31 76 ASN B O 1
ATOM 3196 N N . ALA B 1 77 ? 11.562 9.055 2.338 1 63.72 77 ALA B N 1
ATOM 3197 C CA . ALA B 1 77 ? 12.227 7.91 1.729 1 63.72 77 ALA B CA 1
ATOM 3198 C C . ALA B 1 77 ? 12.133 7.961 0.208 1 63.72 77 ALA B C 1
ATOM 3200 O O . ALA B 1 77 ? 11.148 8.461 -0.343 1 63.72 77 ALA B O 1
ATOM 3201 N N . VAL B 1 78 ? 13.227 7.605 -0.344 1 67.19 78 VAL B N 1
ATOM 3202 C CA . VAL B 1 78 ? 13.234 7.504 -1.799 1 67.19 78 VAL B CA 1
ATOM 3203 C C . VAL B 1 78 ? 12.844 6.09 -2.223 1 67.19 78 VAL B C 1
ATOM 3205 O O . VAL B 1 78 ? 13.398 5.109 -1.72 1 67.19 78 VAL B O 1
ATOM 3208 N N . PHE B 1 79 ? 11.891 6.055 -3.148 1 78.62 79 PHE B N 1
ATOM 3209 C CA . PHE B 1 79 ? 11.43 4.766 -3.65 1 78.62 79 PHE B CA 1
ATOM 3210 C C . PHE B 1 79 ? 11.617 4.672 -5.16 1 78.62 79 PHE B C 1
ATOM 3212 O O . PHE B 1 79 ? 11.414 5.656 -5.879 1 78.62 79 PHE B O 1
ATOM 3219 N N . ASP B 1 80 ? 12.055 3.525 -5.586 1 78.75 80 ASP B N 1
ATOM 3220 C CA . ASP B 1 80 ? 11.992 3.191 -7.008 1 78.75 80 ASP B CA 1
ATOM 3221 C C . ASP B 1 80 ? 10.578 2.781 -7.41 1 78.75 80 ASP B C 1
ATOM 3223 O O . ASP B 1 80 ? 9.977 1.906 -6.781 1 78.75 80 ASP B O 1
ATOM 3227 N N . MET B 1 81 ? 10.156 3.445 -8.414 1 80.69 81 MET B N 1
ATOM 3228 C CA . MET B 1 81 ? 8.844 3.072 -8.938 1 80.69 81 MET B CA 1
ATOM 3229 C C . MET B 1 81 ? 8.969 1.996 -10.008 1 80.69 81 MET B C 1
ATOM 3231 O O . MET B 1 81 ? 9.484 2.258 -11.102 1 80.69 81 MET B O 1
ATOM 3235 N N . ASN B 1 82 ? 8.57 0.883 -9.695 1 86.69 82 ASN B N 1
ATOM 3236 C CA . ASN B 1 82 ? 8.547 -0.217 -10.656 1 86.69 82 ASN B CA 1
ATOM 3237 C C . ASN B 1 82 ? 7.152 -0.406 -11.258 1 86.69 82 ASN B C 1
ATOM 3239 O O . ASN B 1 82 ? 6.422 -1.319 -10.867 1 86.69 82 ASN B O 1
ATOM 3243 N N . VAL B 1 83 ? 6.945 0.482 -12.211 1 82.19 83 VAL B N 1
ATOM 3244 C CA . VAL B 1 83 ? 5.613 0.53 -12.805 1 82.19 83 VAL B CA 1
ATOM 3245 C C . VAL B 1 83 ? 5.688 0.173 -14.289 1 82.19 83 VAL B C 1
ATOM 3247 O O . VAL B 1 83 ? 6.551 0.679 -15.008 1 82.19 83 VAL B O 1
ATOM 3250 N N . VAL B 1 84 ? 4.793 -0.678 -14.672 1 82.12 84 VAL B N 1
ATOM 3251 C CA . VAL B 1 84 ? 4.695 -1.086 -16.078 1 82.12 84 VAL B CA 1
ATOM 3252 C C . VAL B 1 84 ? 4.188 0.079 -16.922 1 82.12 84 VAL B C 1
ATOM 3254 O O . VAL B 1 84 ? 3.217 0.745 -16.547 1 82.12 84 VAL B O 1
ATOM 3257 N N . HIS B 1 85 ? 4.863 0.263 -17.938 1 80 85 HIS B N 1
ATOM 3258 C CA . HIS B 1 85 ? 4.48 1.374 -18.797 1 80 85 HIS B CA 1
ATOM 3259 C C . HIS B 1 85 ? 3.424 0.945 -19.812 1 80 85 HIS B C 1
ATOM 3261 O O . HIS B 1 85 ? 3.516 -0.141 -20.391 1 80 85 HIS B O 1
ATOM 3267 N N . HIS B 1 86 ? 2.551 1.822 -20.125 1 78 86 HIS B N 1
ATOM 3268 C CA . HIS B 1 86 ? 1.41 1.503 -20.984 1 78 86 HIS B CA 1
ATOM 3269 C C . HIS B 1 86 ? 1.832 1.372 -22.438 1 78 86 HIS B C 1
ATOM 3271 O O . HIS B 1 86 ? 1.206 0.639 -23.203 1 78 86 HIS B O 1
ATOM 3277 N N . SER B 1 87 ? 2.906 2.035 -22.766 1 79.94 87 SER B N 1
ATOM 3278 C CA . SER B 1 87 ? 3.322 2.025 -24.172 1 79.94 87 SER B CA 1
ATOM 3279 C C . SER B 1 87 ? 4.016 0.715 -24.531 1 79.94 87 SER B C 1
ATOM 3281 O O . SER B 1 87 ? 3.92 0.251 -25.672 1 79.94 87 SER B O 1
ATOM 3283 N N . ASN B 1 88 ? 4.668 0.124 -23.609 1 86.31 88 ASN B N 1
ATOM 3284 C CA . ASN B 1 88 ? 5.359 -1.146 -23.797 1 86.31 88 ASN B CA 1
ATOM 3285 C C . ASN B 1 88 ? 5.23 -2.051 -22.578 1 86.31 88 ASN B C 1
ATOM 3287 O O . ASN B 1 88 ? 6.23 -2.363 -21.922 1 86.31 88 ASN B O 1
ATOM 3291 N N . PRO B 1 89 ? 4.07 -2.516 -22.406 1 88.69 89 PRO B N 1
ATOM 3292 C CA . PRO B 1 89 ? 3.797 -3.213 -21.156 1 88.69 89 PRO B CA 1
ATOM 3293 C C . PRO B 1 89 ? 4.625 -4.484 -20.984 1 88.69 89 PRO B C 1
ATOM 3295 O O . PRO B 1 89 ? 5.164 -4.742 -19.906 1 88.69 89 PRO B O 1
ATOM 3298 N N . PHE B 1 90 ? 4.855 -5.25 -22.094 1 92.69 90 PHE B N 1
ATOM 3299 C CA . PHE B 1 90 ? 5.562 -6.52 -21.984 1 92.69 90 PHE B CA 1
ATOM 3300 C C . PHE B 1 90 ? 7.051 -6.285 -21.719 1 92.69 90 PHE B C 1
ATOM 3302 O O . PHE B 1 90 ? 7.648 -6.945 -20.875 1 92.69 90 PHE B O 1
ATOM 3309 N N . GLU B 1 91 ? 7.566 -5.348 -22.359 1 92.12 91 GLU B N 1
ATOM 3310 C CA . GLU B 1 91 ? 8.992 -5.066 -22.219 1 92.12 91 GLU B CA 1
ATOM 3311 C C . GLU B 1 91 ? 9.312 -4.496 -20.844 1 92.12 91 GLU B C 1
ATOM 3313 O O . GLU B 1 91 ? 10.305 -4.887 -20.219 1 92.12 91 GLU B O 1
ATOM 3318 N N . THR B 1 92 ? 8.523 -3.621 -20.453 1 90.5 92 THR B N 1
ATOM 3319 C CA . THR B 1 92 ? 8.773 -2.986 -19.172 1 90.5 92 THR B CA 1
ATOM 3320 C C . THR B 1 92 ? 8.539 -3.973 -18.031 1 90.5 92 THR B C 1
ATOM 3322 O O . THR B 1 92 ? 9.281 -3.975 -17.047 1 90.5 92 THR B O 1
ATOM 3325 N N . TYR B 1 93 ? 7.527 -4.785 -18.219 1 94.69 93 TYR B N 1
ATOM 3326 C CA . TYR B 1 93 ? 7.281 -5.797 -17.188 1 94.69 93 TYR B CA 1
ATOM 3327 C C . TYR B 1 93 ? 8.43 -6.801 -17.141 1 94.69 93 TYR B C 1
ATOM 3329 O O . TYR B 1 93 ? 8.859 -7.195 -16.047 1 94.69 93 TYR B O 1
ATOM 3337 N N . TYR B 1 94 ? 8.883 -7.148 -18.25 1 95.62 94 TYR B N 1
ATOM 3338 C CA . TYR B 1 94 ? 10.047 -8.023 -18.312 1 95.62 94 TYR B CA 1
ATOM 3339 C C . TYR B 1 94 ? 11.227 -7.414 -17.578 1 95.62 94 TYR B C 1
ATOM 3341 O O . TYR B 1 94 ? 11.898 -8.102 -16.797 1 95.62 94 TYR B O 1
ATOM 3349 N N . ASP B 1 95 ? 11.469 -6.16 -17.797 1 91.38 95 ASP B N 1
ATOM 3350 C CA . ASP B 1 95 ? 12.602 -5.477 -17.188 1 91.38 95 ASP B CA 1
ATOM 3351 C C . ASP B 1 95 ? 12.484 -5.473 -15.664 1 91.38 95 ASP B C 1
ATOM 3353 O O . ASP B 1 95 ? 13.484 -5.676 -14.961 1 91.38 95 ASP B O 1
ATOM 3357 N N . ILE B 1 96 ? 11.336 -5.266 -15.227 1 93.12 96 ILE B N 1
ATOM 3358 C CA . ILE B 1 96 ? 11.094 -5.23 -13.789 1 93.12 96 ILE B CA 1
ATOM 3359 C C . ILE B 1 96 ? 11.383 -6.602 -13.18 1 93.12 96 ILE B C 1
ATOM 3361 O O . ILE B 1 96 ? 12.141 -6.711 -12.219 1 93.12 96 ILE B O 1
ATOM 3365 N N . ILE B 1 97 ? 10.812 -7.633 -13.766 1 96.62 97 ILE B N 1
ATOM 3366 C CA . ILE B 1 97 ? 10.984 -8.984 -13.25 1 96.62 97 ILE B CA 1
ATOM 3367 C C . ILE B 1 97 ? 12.445 -9.406 -13.375 1 96.62 97 ILE B C 1
ATOM 3369 O O . ILE B 1 97 ? 12.984 -10.062 -12.477 1 96.62 97 ILE B O 1
ATOM 3373 N N . ASN B 1 98 ? 13.016 -9.008 -14.438 1 94.44 98 ASN B N 1
ATOM 3374 C CA . ASN B 1 98 ? 14.422 -9.336 -14.641 1 94.44 98 ASN B CA 1
ATOM 3375 C C . ASN B 1 98 ? 15.305 -8.703 -13.57 1 94.44 98 ASN B C 1
ATOM 3377 O O . ASN B 1 98 ? 16.219 -9.344 -13.055 1 94.44 98 ASN B O 1
ATOM 3381 N N . LYS B 1 99 ? 15.039 -7.508 -13.305 1 90.94 99 LYS B N 1
ATOM 3382 C CA . LYS B 1 99 ? 15.781 -6.809 -12.258 1 90.94 99 LYS B CA 1
ATOM 3383 C C . LYS B 1 99 ? 15.672 -7.535 -10.922 1 90.94 99 LYS B C 1
ATOM 3385 O O . LYS B 1 99 ? 16.672 -7.727 -10.227 1 90.94 99 LYS B O 1
ATOM 3390 N N . TYR B 1 100 ? 14.5 -7.965 -10.586 1 94.06 100 TYR B N 1
ATOM 3391 C CA . TYR B 1 100 ? 14.281 -8.688 -9.336 1 94.06 100 TYR B CA 1
ATOM 3392 C C . TYR B 1 100 ? 14.977 -10.047 -9.375 1 94.06 100 TYR B C 1
ATOM 3394 O O . TYR B 1 100 ? 15.547 -10.484 -8.375 1 94.06 100 TYR B O 1
ATOM 3402 N N . THR B 1 101 ? 14.883 -10.672 -10.484 1 96.5 101 THR B N 1
ATOM 3403 C CA . THR B 1 101 ? 15.5 -11.984 -10.641 1 96.5 101 THR B CA 1
ATOM 3404 C C . THR B 1 101 ? 17.016 -11.898 -10.43 1 96.5 101 THR B C 1
ATOM 3406 O O . THR B 1 101 ? 17.578 -12.711 -9.703 1 96.5 101 THR B O 1
ATOM 3409 N N . GLU B 1 102 ? 17.578 -10.914 -11.039 1 92.75 102 GLU B N 1
ATOM 3410 C CA . GLU B 1 102 ? 19.016 -10.727 -10.906 1 92.75 102 GLU B CA 1
ATOM 3411 C C . GLU B 1 102 ? 19.406 -10.453 -9.453 1 92.75 102 GLU B C 1
ATOM 3413 O O . GLU B 1 102 ? 20.422 -10.961 -8.977 1 92.75 102 GLU B O 1
ATOM 3418 N N . LEU B 1 103 ? 18.625 -9.695 -8.836 1 91.38 103 LEU B N 1
ATOM 3419 C CA . LEU B 1 103 ? 18.891 -9.383 -7.434 1 91.38 103 LEU B CA 1
ATOM 3420 C C . LEU B 1 103 ? 18.828 -10.648 -6.578 1 91.38 103 LEU B C 1
ATOM 3422 O O . LEU B 1 103 ? 19.734 -10.898 -5.777 1 91.38 103 LEU B O 1
ATOM 3426 N N . LEU B 1 104 ? 17.859 -11.461 -6.758 1 95.88 104 LEU B N 1
ATOM 3427 C CA . LEU B 1 104 ? 17.688 -12.68 -5.984 1 95.88 104 LEU B CA 1
ATOM 3428 C C . LEU B 1 104 ? 18.812 -13.672 -6.27 1 95.88 104 LEU B C 1
ATOM 3430 O O . LEU B 1 104 ? 19.312 -14.32 -5.355 1 95.88 104 LEU B O 1
ATOM 3434 N N . LYS B 1 105 ? 19.172 -13.727 -7.496 1 94.62 105 LYS B N 1
ATOM 3435 C CA . LYS B 1 105 ? 20.266 -14.625 -7.879 1 94.62 105 LYS B CA 1
ATOM 3436 C C . LYS B 1 105 ? 21.578 -14.211 -7.223 1 94.62 105 LYS B C 1
ATOM 3438 O O . LYS B 1 105 ? 22.406 -15.055 -6.895 1 94.62 105 LYS B O 1
ATOM 3443 N N . SER B 1 106 ? 21.719 -13 -7 1 90.94 106 SER B N 1
ATOM 3444 C CA . SER B 1 106 ? 22.969 -12.477 -6.441 1 90.94 106 SER B CA 1
ATOM 3445 C C . SER B 1 106 ? 23.109 -12.859 -4.973 1 90.94 106 SER B C 1
ATOM 3447 O O . SER B 1 106 ? 24.203 -12.781 -4.414 1 90.94 106 SER B O 1
ATOM 3449 N N . ILE B 1 107 ? 22.047 -13.328 -4.352 1 91.75 107 ILE B N 1
ATOM 3450 C CA . ILE B 1 107 ? 22.125 -13.602 -2.92 1 91.75 107 ILE B CA 1
ATOM 3451 C C . ILE B 1 107 ? 21.766 -15.055 -2.65 1 91.75 107 ILE B C 1
ATOM 3453 O O . ILE B 1 107 ? 21.578 -15.453 -1.498 1 91.75 107 ILE B O 1
ATOM 3457 N N . GLU B 1 108 ? 21.625 -15.836 -3.646 1 89.19 108 GLU B N 1
ATOM 3458 C CA . GLU B 1 108 ? 21.125 -17.203 -3.531 1 89.19 108 GLU B CA 1
ATOM 3459 C C . GLU B 1 108 ? 22.062 -18.062 -2.693 1 89.19 108 GLU B C 1
ATOM 3461 O O . GLU B 1 108 ? 21.609 -19 -2.018 1 89.19 108 GLU B O 1
ATOM 3466 N N . ASP B 1 109 ? 23.344 -17.75 -2.625 1 87.81 109 ASP B N 1
ATOM 3467 C CA . ASP B 1 109 ? 24.328 -18.578 -1.918 1 87.81 109 ASP B CA 1
ATOM 3468 C C . ASP B 1 109 ? 24.609 -18.016 -0.527 1 87.81 109 ASP B C 1
ATOM 3470 O O . ASP B 1 109 ? 25.422 -18.578 0.215 1 87.81 109 ASP B O 1
ATOM 3474 N N . ASP B 1 110 ? 23.922 -17.016 -0.187 1 92.81 110 ASP B N 1
ATOM 3475 C CA . ASP B 1 110 ? 24.125 -16.422 1.129 1 92.81 110 ASP B CA 1
ATOM 3476 C C . ASP B 1 110 ? 23.297 -17.156 2.193 1 92.81 110 ASP B C 1
ATOM 3478 O O . ASP B 1 110 ? 22.062 -17.141 2.154 1 92.81 110 ASP B O 1
ATOM 3482 N N . PRO B 1 111 ? 23.938 -17.719 3.178 1 92.38 111 PRO B N 1
ATOM 3483 C CA . PRO B 1 111 ? 23.219 -18.531 4.164 1 92.38 111 PRO B CA 1
ATOM 3484 C C . PRO B 1 111 ? 22.344 -17.703 5.098 1 92.38 111 PRO B C 1
ATOM 3486 O O . PRO B 1 111 ? 21.5 -18.25 5.816 1 92.38 111 PRO B O 1
ATOM 3489 N N . ILE B 1 112 ? 22.516 -16.438 5.055 1 93.25 112 ILE B N 1
ATOM 3490 C CA . ILE B 1 112 ? 21.703 -15.625 5.965 1 93.25 112 ILE B CA 1
ATOM 3491 C C . ILE B 1 112 ? 20.656 -14.859 5.172 1 93.25 112 ILE B C 1
ATOM 3493 O O . ILE B 1 112 ? 20 -13.953 5.703 1 93.25 112 ILE B O 1
ATOM 3497 N N . SER B 1 113 ? 20.547 -15.195 3.873 1 96.12 113 SER B N 1
ATOM 3498 C CA . SER B 1 113 ? 19.531 -14.539 3.051 1 96.12 113 SER B CA 1
ATOM 3499 C C . SER B 1 113 ? 18.125 -14.852 3.543 1 96.12 113 SER B C 1
ATOM 3501 O O . SER B 1 113 ? 17.828 -15.984 3.914 1 96.12 113 SER B O 1
ATOM 3503 N N . GLU B 1 114 ? 17.281 -13.82 3.59 1 97.44 114 GLU B N 1
ATOM 3504 C CA . GLU B 1 114 ? 15.906 -13.938 4.09 1 97.44 114 GLU B CA 1
ATOM 3505 C C . GLU B 1 114 ? 14.93 -13.188 3.191 1 97.44 114 GLU B C 1
ATOM 3507 O O . GLU B 1 114 ? 15.227 -12.094 2.721 1 97.44 114 GLU B O 1
ATOM 3512 N N . LEU B 1 115 ? 13.867 -13.844 2.881 1 97.94 115 LEU B N 1
ATOM 3513 C CA . LEU B 1 115 ? 12.742 -13.25 2.164 1 97.94 115 LEU B CA 1
ATOM 3514 C C . LEU B 1 115 ? 11.461 -13.367 2.975 1 97.94 115 LEU B C 1
ATOM 3516 O O . LEU B 1 115 ? 11.133 -14.445 3.484 1 97.94 115 LEU B O 1
ATOM 3520 N N . ALA B 1 116 ? 10.781 -12.312 3.188 1 98.25 116 ALA B N 1
ATOM 3521 C CA . ALA B 1 116 ? 9.492 -12.344 3.875 1 98.25 116 ALA B CA 1
ATOM 3522 C C . ALA B 1 116 ? 8.453 -11.508 3.127 1 98.25 116 ALA B C 1
ATOM 3524 O O . ALA B 1 116 ? 8.773 -10.438 2.609 1 98.25 116 ALA B O 1
ATOM 3525 N N . THR B 1 117 ? 7.277 -12.062 3.018 1 98.19 117 THR B N 1
ATOM 3526 C CA . THR B 1 117 ? 6.188 -11.375 2.332 1 98.19 117 THR B CA 1
ATOM 3527 C C . THR B 1 117 ? 4.887 -11.5 3.119 1 98.19 117 THR B C 1
ATOM 3529 O O . THR B 1 117 ? 4.453 -12.609 3.436 1 98.19 117 THR B O 1
ATOM 3532 N N . SER B 1 118 ? 4.316 -10.438 3.494 1 97.5 118 SER B N 1
ATOM 3533 C CA . SER B 1 118 ? 2.924 -10.391 3.932 1 97.5 118 SER B CA 1
ATOM 3534 C C . SER B 1 118 ? 2.006 -9.922 2.807 1 97.5 118 SER B C 1
ATOM 3536 O O . SER B 1 118 ? 2.186 -8.836 2.264 1 97.5 118 SER B O 1
ATOM 3538 N N . SER B 1 119 ? 1.054 -10.75 2.504 1 95.62 119 SER B N 1
ATOM 3539 C CA . SER B 1 119 ? 0.347 -10.438 1.267 1 95.62 119 SER B CA 1
ATOM 3540 C C . SER B 1 119 ? -1.153 -10.656 1.415 1 95.62 119 SER B C 1
ATOM 3542 O O . SER B 1 119 ? -1.583 -11.625 2.051 1 95.62 119 SER B O 1
ATOM 3544 N N . ASN B 1 120 ? -1.904 -9.734 0.829 1 92.44 120 ASN B N 1
ATOM 3545 C CA . ASN B 1 120 ? -3.35 -9.898 0.714 1 92.44 120 ASN B CA 1
ATOM 3546 C C . ASN B 1 120 ? -3.744 -10.43 -0.66 1 92.44 120 ASN B C 1
ATOM 3548 O O . ASN B 1 120 ? -4.934 -10.57 -0.958 1 92.44 120 ASN B O 1
ATOM 3552 N N . THR B 1 121 ? -2.811 -10.68 -1.484 1 92.44 121 THR B N 1
ATOM 3553 C CA . THR B 1 121 ? -2.934 -11.383 -2.758 1 92.44 121 THR B CA 1
ATOM 3554 C C . THR B 1 121 ? -1.876 -12.477 -2.879 1 92.44 121 THR B C 1
ATOM 3556 O O . THR B 1 121 ? -0.885 -12.477 -2.146 1 92.44 121 THR B O 1
ATOM 3559 N N . ILE B 1 122 ? -2.135 -13.359 -3.785 1 95 122 ILE B N 1
ATOM 3560 C CA . ILE B 1 122 ? -1.159 -14.43 -3.961 1 95 122 ILE B CA 1
ATOM 3561 C C . ILE B 1 122 ? 0.182 -13.844 -4.391 1 95 122 ILE B C 1
ATOM 3563 O O . ILE B 1 122 ? 0.255 -13.102 -5.379 1 95 122 ILE B O 1
ATOM 3567 N N . PRO B 1 123 ? 1.202 -14.195 -3.68 1 96 123 PRO B N 1
ATOM 3568 C CA . PRO B 1 123 ? 2.508 -13.609 -4 1 96 123 PRO B CA 1
ATOM 3569 C C . PRO B 1 123 ? 2.996 -13.992 -5.395 1 96 123 PRO B C 1
ATOM 3571 O O . PRO B 1 123 ? 2.805 -15.133 -5.832 1 96 123 PRO B O 1
ATOM 3574 N N . GLN B 1 124 ? 3.713 -13.086 -6 1 96.81 124 GLN B N 1
ATOM 3575 C CA . GLN B 1 124 ? 4.27 -13.305 -7.332 1 96.81 124 GLN B CA 1
ATOM 3576 C C . GLN B 1 124 ? 5.305 -14.422 -7.316 1 96.81 124 GLN B C 1
ATOM 3578 O O . GLN B 1 124 ? 5.465 -15.141 -8.305 1 96.81 124 GLN B O 1
ATOM 3583 N N . THR B 1 125 ? 5.957 -14.57 -6.234 1 97.44 125 THR B N 1
ATOM 3584 C CA . THR B 1 125 ? 7.004 -15.57 -6.098 1 97.44 125 THR B CA 1
ATOM 3585 C C . THR B 1 125 ? 6.402 -16.984 -6.07 1 97.44 125 THR B C 1
ATOM 3587 O O . THR B 1 125 ? 7.133 -17.969 -6.066 1 97.44 125 THR B O 1
ATOM 3590 N N . LEU B 1 126 ? 5.082 -17.062 -6.051 1 97 126 LEU B N 1
ATOM 3591 C CA . LEU B 1 126 ? 4.426 -18.359 -5.992 1 97 126 LEU B CA 1
ATOM 3592 C C . LEU B 1 126 ? 3.674 -18.641 -7.285 1 97 126 LEU B C 1
ATOM 3594 O O . LEU B 1 126 ? 3.721 -19.766 -7.797 1 97 126 LEU B O 1
ATOM 3598 N N . TYR B 1 127 ? 3.057 -17.641 -7.875 1 97.31 127 TYR B N 1
ATOM 3599 C CA . TYR B 1 127 ? 2.113 -17.969 -8.938 1 97.31 127 TYR B CA 1
ATOM 3600 C C . TYR B 1 127 ? 2.709 -17.672 -10.305 1 97.31 127 TYR B C 1
ATOM 3602 O O . TYR B 1 127 ? 2.191 -18.141 -11.328 1 97.31 127 TYR B O 1
ATOM 3610 N N . LEU B 1 128 ? 3.803 -16.969 -10.391 1 97.88 128 LEU B N 1
ATOM 3611 C CA . LEU B 1 128 ? 4.285 -16.484 -11.68 1 97.88 128 LEU B CA 1
ATOM 3612 C C . LEU B 1 128 ? 4.793 -17.625 -12.539 1 97.88 128 LEU B C 1
ATOM 3614 O O . LEU B 1 128 ? 4.934 -17.5 -13.75 1 97.88 128 LEU B O 1
ATOM 3618 N N . LYS B 1 129 ? 5.109 -18.734 -11.984 1 96.75 129 LYS B N 1
ATOM 3619 C CA . LYS B 1 129 ? 5.57 -19.875 -12.758 1 96.75 129 LYS B CA 1
ATOM 3620 C C . LYS B 1 129 ? 4.41 -20.547 -13.492 1 96.75 129 LYS B C 1
ATOM 3622 O O . LYS B 1 129 ? 4.625 -21.391 -14.367 1 96.75 129 LYS B O 1
ATOM 3627 N N . HIS B 1 130 ? 3.201 -20.234 -13.133 1 97.62 130 HIS B N 1
ATOM 3628 C CA . HIS B 1 130 ? 2.008 -20.734 -13.805 1 97.62 130 HIS B CA 1
ATOM 3629 C C . HIS B 1 130 ? 1.564 -19.797 -14.922 1 97.62 130 HIS B C 1
ATOM 3631 O O . HIS B 1 130 ? 1.066 -18.703 -14.656 1 97.62 130 HIS B O 1
ATOM 3637 N N . ASP B 1 131 ? 1.53 -20.25 -16.078 1 96.38 131 ASP B N 1
ATOM 3638 C CA . ASP B 1 131 ? 1.411 -19.406 -17.266 1 96.38 131 ASP B CA 1
ATOM 3639 C C . ASP B 1 131 ? 0.035 -18.75 -17.328 1 96.38 131 ASP B C 1
ATOM 3641 O O . ASP B 1 131 ? -0.074 -17.547 -17.594 1 96.38 131 ASP B O 1
ATOM 3645 N N . ILE B 1 132 ? -0.962 -19.484 -17.062 1 97 132 ILE B N 1
ATOM 3646 C CA . ILE B 1 132 ? -2.316 -18.984 -17.25 1 97 132 ILE B CA 1
ATOM 3647 C C . ILE B 1 132 ? -2.652 -17.984 -16.141 1 97 132 ILE B C 1
ATOM 3649 O O . ILE B 1 132 ? -3.275 -16.953 -16.391 1 97 132 ILE B O 1
ATOM 3653 N N . LEU B 1 133 ? -2.209 -18.266 -14.93 1 96.75 133 LEU B N 1
ATOM 3654 C CA . LEU B 1 133 ? -2.451 -17.375 -13.805 1 96.75 133 LEU B CA 1
ATOM 3655 C C . LEU B 1 133 ? -1.693 -16.062 -13.977 1 96.75 133 LEU B C 1
ATOM 3657 O O . LEU B 1 133 ? -2.246 -14.984 -13.742 1 96.75 133 LEU B O 1
ATOM 3661 N N . SER B 1 134 ? -0.456 -16.188 -14.391 1 97.06 134 SER B N 1
ATOM 3662 C CA . SER B 1 134 ? 0.34 -15 -14.641 1 97.06 134 SER B CA 1
ATOM 3663 C C . SER B 1 134 ? -0.267 -14.156 -15.758 1 97.06 134 SER B C 1
ATOM 3665 O O . SER B 1 134 ? -0.272 -12.922 -15.68 1 97.06 134 SER B O 1
ATOM 3667 N N . LYS B 1 135 ? -0.717 -14.805 -16.75 1 96.19 135 LYS B N 1
ATOM 3668 C CA . LYS B 1 135 ? -1.401 -14.133 -17.859 1 96.19 135 LYS B CA 1
ATOM 3669 C C . LYS B 1 135 ? -2.633 -13.383 -17.359 1 96.19 135 LYS B C 1
ATOM 3671 O O . LYS B 1 135 ? -2.879 -12.242 -17.781 1 96.19 135 LYS B O 1
ATOM 3676 N N . PHE B 1 136 ? -3.377 -13.984 -16.531 1 96.19 136 PHE B N 1
ATOM 3677 C CA . PHE B 1 136 ? -4.594 -13.359 -16.016 1 96.19 136 PHE B CA 1
ATOM 3678 C C . PHE B 1 136 ? -4.262 -12.102 -15.227 1 96.19 136 PHE B C 1
ATOM 3680 O O . PHE B 1 136 ? -4.938 -11.078 -15.367 1 96.19 136 PHE B O 1
ATOM 3687 N N . ARG B 1 137 ? -3.273 -12.195 -14.352 1 94.62 137 ARG B N 1
ATOM 3688 C CA . ARG B 1 137 ? -2.891 -11.039 -13.547 1 94.62 137 ARG B CA 1
ATOM 3689 C C . ARG B 1 137 ? -2.436 -9.883 -14.43 1 94.62 137 ARG B C 1
ATOM 3691 O O . ARG B 1 137 ? -2.781 -8.727 -14.172 1 94.62 137 ARG B O 1
ATOM 3698 N N . LEU B 1 138 ? -1.682 -10.219 -15.422 1 93.81 138 LEU B N 1
ATOM 3699 C CA . LEU B 1 138 ? -1.231 -9.188 -16.359 1 93.81 138 LEU B CA 1
ATOM 3700 C C . LEU B 1 138 ? -2.406 -8.625 -17.156 1 93.81 138 LEU B C 1
ATOM 3702 O O . LEU B 1 138 ? -2.486 -7.41 -17.359 1 93.81 138 LEU B O 1
ATOM 3706 N N . PHE B 1 139 ? -3.277 -9.461 -17.547 1 93.69 139 PHE B N 1
ATOM 3707 C CA . PHE B 1 139 ? -4.469 -9.047 -18.281 1 93.69 139 PHE B CA 1
ATOM 3708 C C . PHE B 1 139 ? -5.305 -8.078 -17.453 1 93.69 139 PHE B C 1
ATOM 3710 O O . PHE B 1 139 ? -5.75 -7.047 -17.969 1 93.69 139 PHE B O 1
ATOM 3717 N N . LYS B 1 140 ? -5.531 -8.477 -16.203 1 91.94 140 LYS B N 1
ATOM 3718 C CA . LYS B 1 140 ? -6.297 -7.621 -15.305 1 91.94 140 LYS B CA 1
ATOM 3719 C C . LYS B 1 140 ? -5.68 -6.227 -15.219 1 91.94 140 LYS B C 1
ATOM 3721 O O . LYS B 1 140 ? -6.391 -5.223 -15.305 1 91.94 140 LYS B O 1
ATOM 3726 N N . TRP B 1 141 ? -4.41 -6.191 -15.109 1 91.31 141 TRP B N 1
ATOM 3727 C CA . TRP B 1 141 ? -3.717 -4.91 -15.031 1 91.31 141 TRP B CA 1
ATOM 3728 C C . TRP B 1 141 ? -3.879 -4.129 -16.328 1 91.31 141 TRP B C 1
ATOM 3730 O O . TRP B 1 141 ? -4.164 -2.928 -16.312 1 91.31 141 TRP B O 1
ATOM 3740 N N . MET B 1 142 ? -3.711 -4.797 -17.438 1 89.19 142 MET B N 1
ATOM 3741 C CA . MET B 1 142 ? -3.814 -4.152 -18.75 1 89.19 142 MET B CA 1
ATOM 3742 C C . MET B 1 142 ? -5.219 -3.602 -18.969 1 89.19 142 MET B C 1
ATOM 3744 O O . MET B 1 142 ? -5.379 -2.486 -19.469 1 89.19 142 MET B O 1
ATOM 3748 N N . TYR B 1 143 ? -6.125 -4.371 -18.594 1 86.44 143 TYR B N 1
ATOM 3749 C CA . TYR B 1 143 ? -7.512 -3.959 -18.797 1 86.44 143 TYR B CA 1
ATOM 3750 C C . TYR B 1 143 ? -7.844 -2.74 -17.938 1 86.44 143 TYR B C 1
ATOM 3752 O O . TYR B 1 143 ? -8.602 -1.867 -18.359 1 86.44 143 TYR B O 1
ATOM 3760 N N . GLN B 1 144 ? -7.324 -2.707 -16.75 1 83.69 144 GLN B N 1
ATOM 3761 C CA . GLN B 1 144 ? -7.574 -1.601 -15.828 1 83.69 144 GLN B CA 1
ATOM 3762 C C . GLN B 1 144 ? -6.891 -0.323 -16.312 1 83.69 144 GLN B C 1
ATOM 3764 O O . GLN B 1 144 ? -7.305 0.781 -15.945 1 83.69 144 GLN B O 1
ATOM 3769 N N . ASN B 1 145 ? -5.922 -0.562 -17.109 1 79.25 145 ASN B N 1
ATOM 3770 C CA . ASN B 1 145 ? -5.23 0.611 -17.641 1 79.25 145 ASN B CA 1
ATOM 3771 C C . ASN B 1 145 ? -5.816 1.05 -18.984 1 79.25 145 ASN B C 1
ATOM 3773 O O . ASN B 1 145 ? -5.789 0.294 -19.953 1 79.25 145 ASN B O 1
ATOM 3777 N N . GLU B 1 146 ? -6.48 2.105 -19.031 1 66.62 146 GLU B N 1
ATOM 3778 C CA . GLU B 1 146 ? -7.285 2.598 -20.141 1 66.62 146 GLU B CA 1
ATOM 3779 C C . GLU B 1 146 ? -6.445 2.721 -21.406 1 66.62 146 GLU B C 1
ATOM 3781 O O . GLU B 1 146 ? -6.98 2.674 -22.516 1 66.62 146 GLU B O 1
ATOM 3786 N N . ASN B 1 147 ? -5.34 2.768 -21.172 1 65.88 147 ASN B N 1
ATOM 3787 C CA . ASN B 1 147 ? -4.504 3.064 -22.344 1 65.88 147 ASN B CA 1
ATOM 3788 C C . ASN B 1 147 ? -4.125 1.795 -23.094 1 65.88 147 ASN B C 1
ATOM 3790 O O . ASN B 1 147 ? -3.512 1.863 -24.156 1 65.88 147 ASN B O 1
ATOM 3794 N N . ILE B 1 148 ? -4.598 0.751 -22.484 1 65.56 148 ILE B N 1
ATOM 3795 C CA . ILE B 1 148 ? -4.191 -0.492 -23.125 1 65.56 148 ILE B CA 1
ATOM 3796 C C . ILE B 1 148 ? -5.414 -1.17 -23.75 1 65.56 148 ILE B C 1
ATOM 3798 O O . ILE B 1 148 ? -6.441 -1.337 -23.094 1 65.56 148 ILE B O 1
ATOM 3802 N N . GLY B 1 149 ? -5.48 -1.313 -24.906 1 64.44 149 GLY B N 1
ATOM 3803 C CA . GLY B 1 149 ? -6.598 -1.812 -25.703 1 64.44 149 GLY B CA 1
ATOM 3804 C C . GLY B 1 149 ? -6.766 -3.318 -25.609 1 64.44 149 GLY B C 1
ATOM 3805 O O . GLY B 1 149 ? -6.902 -3.994 -26.625 1 64.44 149 GLY B O 1
ATOM 3806 N N . CYS B 1 150 ? -6.508 -3.861 -24.562 1 65.44 150 CYS B N 1
ATOM 3807 C CA . CYS B 1 150 ? -6.75 -5.301 -24.516 1 65.44 150 CYS B CA 1
ATOM 3808 C C . CYS B 1 150 ? -8.18 -5.598 -24.094 1 65.44 150 CYS B C 1
ATOM 3810 O O . CYS B 1 150 ? -8.578 -5.293 -22.969 1 65.44 150 CYS B O 1
ATOM 3812 N N . LYS B 1 151 ? -8.836 -6.297 -25.094 1 74 151 LYS B N 1
ATOM 3813 C CA . LYS B 1 151 ? -10.281 -6.391 -24.891 1 74 151 LYS B CA 1
ATOM 3814 C C . LYS B 1 151 ? -10.672 -7.773 -24.375 1 74 151 LYS B C 1
ATOM 3816 O O . LYS B 1 151 ? -11.625 -7.91 -23.609 1 74 151 LYS B O 1
ATOM 3821 N N . HIS B 1 152 ? -9.859 -8.742 -24.719 1 88.5 152 HIS B N 1
ATOM 3822 C CA . HIS B 1 152 ? -10.273 -10.078 -24.297 1 88.5 152 HIS B CA 1
ATOM 3823 C C . HIS B 1 152 ? -9.07 -10.906 -23.844 1 88.5 152 HIS B C 1
ATOM 3825 O O . HIS B 1 152 ? -8.023 -10.898 -24.484 1 88.5 152 HIS B O 1
ATOM 3831 N N . PHE B 1 153 ? -9.289 -11.57 -22.766 1 94.06 153 PHE B N 1
ATOM 3832 C CA . PHE B 1 153 ? -8.266 -12.422 -22.172 1 94.06 153 PHE B CA 1
ATOM 3833 C C . PHE B 1 153 ? -7.781 -13.461 -23.188 1 94.06 153 PHE B C 1
ATOM 3835 O O . PHE B 1 153 ? -6.578 -13.703 -23.297 1 94.06 153 PHE B O 1
ATOM 3842 N N . ASP B 1 154 ? -8.703 -14.016 -23.969 1 92.19 154 ASP B N 1
ATOM 3843 C CA . ASP B 1 154 ? -8.414 -15.102 -24.906 1 92.19 154 ASP B CA 1
ATOM 3844 C C . ASP B 1 154 ? -7.5 -14.625 -26.031 1 92.19 154 ASP B C 1
ATOM 3846 O O . ASP B 1 154 ? -6.77 -15.422 -26.625 1 92.19 154 ASP B O 1
ATOM 3850 N N . ASP B 1 155 ? -7.465 -13.32 -26.234 1 89.75 155 ASP B N 1
ATOM 3851 C CA . ASP B 1 155 ? -6.703 -12.75 -27.328 1 89.75 155 ASP B CA 1
ATOM 3852 C C . ASP B 1 155 ? -5.301 -12.344 -26.875 1 89.75 155 ASP B C 1
ATOM 3854 O O . ASP B 1 155 ? -4.434 -12.055 -27.703 1 89.75 155 ASP B O 1
ATOM 3858 N N . LEU B 1 156 ? -5.105 -12.359 -25.609 1 91.5 156 LEU B N 1
ATOM 3859 C CA . LEU B 1 156 ? -3.826 -11.898 -25.078 1 91.5 156 LEU B CA 1
ATOM 3860 C C . LEU B 1 156 ? -2.76 -12.977 -25.219 1 91.5 156 LEU B C 1
ATOM 3862 O O . LEU B 1 156 ? -2.941 -14.102 -24.734 1 91.5 156 LEU B O 1
ATOM 3866 N N . GLU B 1 157 ? -1.715 -12.625 -25.891 1 91.12 157 GLU B N 1
ATOM 3867 C CA . GLU B 1 157 ? -0.576 -13.523 -26.031 1 91.12 157 GLU B CA 1
ATOM 3868 C C . GLU B 1 157 ? 0.648 -12.984 -25.297 1 91.12 157 GLU B C 1
ATOM 3870 O O . GLU B 1 157 ? 1.145 -11.906 -25.609 1 91.12 157 GLU B O 1
ATOM 3875 N N . ILE B 1 158 ? 1.12 -13.75 -24.406 1 94.12 158 ILE B N 1
ATOM 3876 C CA . ILE B 1 158 ? 2.281 -13.352 -23.625 1 94.12 158 ILE B CA 1
ATOM 3877 C C . ILE B 1 158 ? 3.561 -13.82 -24.312 1 94.12 158 ILE B C 1
ATOM 3879 O O . ILE B 1 158 ? 3.695 -14.992 -24.656 1 94.12 158 ILE B O 1
ATOM 3883 N N . PRO B 1 159 ? 4.48 -12.938 -24.531 1 95.5 159 PRO B N 1
ATOM 3884 C CA . PRO B 1 159 ? 5.75 -13.344 -25.141 1 95.5 159 PRO B CA 1
ATOM 3885 C C . PRO B 1 159 ? 6.477 -14.422 -24.328 1 95.5 159 PRO B C 1
ATOM 3887 O O . PRO B 1 159 ? 6.461 -14.391 -23.094 1 95.5 159 PRO B O 1
ATOM 3890 N N . ALA B 1 160 ? 7.121 -15.297 -25.031 1 95.94 160 ALA B N 1
ATOM 3891 C CA . ALA B 1 160 ? 7.824 -16.406 -24.391 1 95.94 160 ALA B CA 1
ATOM 3892 C C . ALA B 1 160 ? 8.906 -15.906 -23.438 1 95.94 160 ALA B C 1
ATOM 3894 O O . ALA B 1 160 ? 9.117 -16.484 -22.375 1 95.94 160 ALA B O 1
ATOM 3895 N N . LYS B 1 161 ? 9.547 -14.898 -23.859 1 96.38 161 LYS B N 1
ATOM 3896 C CA . LYS B 1 161 ? 10.617 -14.344 -23.047 1 96.38 161 LYS B CA 1
ATOM 3897 C C . LYS B 1 161 ? 10.109 -13.914 -21.672 1 96.38 161 LYS B C 1
ATOM 3899 O O . LYS B 1 161 ? 10.805 -14.078 -20.672 1 96.38 161 LYS B O 1
ATOM 3904 N N . LEU B 1 162 ? 8.945 -13.391 -21.656 1 97.19 162 LEU B N 1
ATOM 3905 C CA . LEU B 1 162 ? 8.336 -12.969 -20.391 1 97.19 162 LEU B CA 1
ATOM 3906 C C . LEU B 1 162 ? 7.949 -14.18 -19.547 1 97.19 162 LEU B C 1
ATOM 3908 O O . LEU B 1 162 ? 8.148 -14.18 -18.328 1 97.19 162 LEU B O 1
ATOM 3912 N N . GLN B 1 163 ? 7.418 -15.172 -20.172 1 97.06 163 GLN B N 1
ATOM 3913 C CA . GLN B 1 163 ? 7.086 -16.406 -19.453 1 97.06 163 GLN B CA 1
ATOM 3914 C C . GLN B 1 163 ? 8.328 -17.031 -18.812 1 97.06 163 GLN B C 1
ATOM 3916 O O . GLN B 1 163 ? 8.297 -17.453 -17.672 1 97.06 163 GLN B O 1
ATOM 3921 N N . ASP B 1 164 ? 9.352 -17 -19.531 1 97.69 164 ASP B N 1
ATOM 3922 C CA . ASP B 1 164 ? 10.602 -17.609 -19.078 1 97.69 164 ASP B CA 1
ATOM 3923 C C . ASP B 1 164 ? 11.164 -16.859 -17.875 1 97.69 164 ASP B C 1
ATOM 3925 O O . ASP B 1 164 ? 11.57 -17.484 -16.891 1 97.69 164 ASP B O 1
ATOM 3929 N N . ILE B 1 165 ? 11.164 -15.562 -17.969 1 97.94 165 ILE B N 1
ATOM 3930 C CA . ILE B 1 165 ? 11.773 -14.789 -16.891 1 97.94 165 ILE B CA 1
ATOM 3931 C C . ILE B 1 165 ? 10.922 -14.914 -15.633 1 97.94 165 ILE B C 1
ATOM 3933 O O . ILE B 1 165 ? 11.445 -14.867 -14.516 1 97.94 165 ILE B O 1
ATOM 3937 N N . GLN B 1 166 ? 9.648 -15.047 -15.797 1 98.06 166 GLN B N 1
ATOM 3938 C CA . GLN B 1 166 ? 8.766 -15.242 -14.656 1 98.06 166 GLN B CA 1
ATOM 3939 C C . GLN B 1 166 ? 9.078 -16.562 -13.938 1 98.06 166 GLN B C 1
ATOM 3941 O O . GLN B 1 166 ? 9.109 -16.594 -12.703 1 98.06 166 GLN B O 1
ATOM 3946 N N . LYS B 1 167 ? 9.305 -17.562 -14.672 1 98 167 LYS B N 1
ATOM 3947 C CA . LYS B 1 167 ? 9.695 -18.844 -14.086 1 98 167 LYS B CA 1
ATOM 3948 C C . LYS B 1 167 ? 11.055 -18.75 -13.398 1 98 167 LYS B C 1
ATOM 3950 O O . LYS B 1 167 ? 11.242 -19.297 -12.312 1 98 167 LYS B O 1
ATOM 3955 N N . ASP B 1 168 ? 11.961 -18.031 -14.031 1 97.81 168 ASP B N 1
ATOM 3956 C CA . ASP B 1 168 ? 13.281 -17.812 -13.445 1 97.81 168 ASP B CA 1
ATOM 3957 C C . ASP B 1 168 ? 13.172 -17.078 -12.117 1 97.81 168 ASP B C 1
ATOM 3959 O O . ASP B 1 168 ? 13.914 -17.375 -11.172 1 97.81 168 ASP B O 1
ATOM 3963 N N . PHE B 1 169 ? 12.328 -16.172 -12.156 1 98.25 169 PHE B N 1
ATOM 3964 C CA . PHE B 1 169 ? 12.094 -15.359 -10.961 1 98.25 169 PHE B CA 1
ATOM 3965 C C . PHE B 1 169 ? 11.641 -16.234 -9.797 1 98.25 169 PHE B C 1
ATOM 3967 O O . PHE B 1 169 ? 12.188 -16.141 -8.695 1 98.25 169 PHE B O 1
ATOM 3974 N N . VAL B 1 170 ? 10.648 -17.078 -10.016 1 98.06 170 VAL B N 1
ATOM 3975 C CA . VAL B 1 170 ? 10.125 -17.969 -8.984 1 98.06 170 VAL B CA 1
ATOM 3976 C C . VAL B 1 170 ? 11.227 -18.922 -8.523 1 98.06 170 VAL B C 1
ATOM 3978 O O . VAL B 1 170 ? 11.414 -19.141 -7.32 1 98.06 170 VAL B O 1
ATOM 3981 N N . ASN B 1 171 ? 11.953 -19.422 -9.414 1 97.12 171 ASN B N 1
ATOM 3982 C CA . ASN B 1 171 ? 13.055 -20.328 -9.086 1 97.12 171 ASN B CA 1
ATOM 3983 C C . ASN B 1 171 ? 14.109 -19.641 -8.227 1 97.12 171 ASN B C 1
ATOM 3985 O O . ASN B 1 171 ? 14.625 -20.234 -7.277 1 97.12 171 ASN B O 1
ATOM 3989 N N . ALA B 1 172 ? 14.414 -18.438 -8.625 1 97.19 172 ALA B N 1
ATOM 3990 C CA . ALA B 1 172 ? 15.398 -17.672 -7.859 1 97.19 172 ALA B CA 1
ATOM 3991 C C . ALA B 1 172 ? 14.906 -17.422 -6.434 1 97.19 172 ALA B C 1
ATOM 3993 O O . ALA B 1 172 ? 15.68 -17.516 -5.48 1 97.19 172 ALA B O 1
ATOM 3994 N N . ALA B 1 173 ? 13.664 -17.125 -6.301 1 97.31 173 ALA B N 1
ATOM 3995 C CA . ALA B 1 173 ? 13.086 -16.859 -4.988 1 97.31 173 ALA B CA 1
ATOM 3996 C C . ALA B 1 173 ? 13.148 -18.094 -4.098 1 97.31 173 ALA B C 1
ATOM 3998 O O . ALA B 1 173 ? 13.359 -17.984 -2.889 1 97.31 173 ALA B O 1
ATOM 3999 N N . GLU B 1 174 ? 13.055 -19.25 -4.633 1 96.88 174 GLU B N 1
ATOM 4000 C CA . GLU B 1 174 ? 13.047 -20.516 -3.891 1 96.88 174 GLU B CA 1
ATOM 4001 C C . GLU B 1 174 ? 14.445 -20.875 -3.395 1 96.88 174 GLU B C 1
ATOM 4003 O O . GLU B 1 174 ? 14.602 -21.75 -2.549 1 96.88 174 GLU B O 1
ATOM 4008 N N . GLN B 1 175 ? 15.453 -20.141 -3.885 1 96.62 175 GLN B N 1
ATOM 4009 C CA . GLN B 1 175 ? 16.828 -20.422 -3.488 1 96.62 175 GLN B CA 1
ATOM 4010 C C . GLN B 1 175 ? 17.219 -19.625 -2.244 1 96.62 175 GLN B C 1
ATOM 4012 O O . GLN B 1 175 ? 18.281 -19.844 -1.671 1 96.62 175 GLN B O 1
ATOM 4017 N N . ILE B 1 176 ? 16.375 -18.734 -1.847 1 97 176 ILE B N 1
ATOM 4018 C CA . ILE B 1 176 ? 16.656 -17.953 -0.646 1 97 176 ILE B CA 1
ATOM 4019 C C . ILE B 1 176 ? 16.641 -18.875 0.578 1 97 176 ILE B C 1
ATOM 4021 O O . ILE B 1 176 ? 15.766 -19.734 0.7 1 97 176 ILE B O 1
ATOM 4025 N N . HIS B 1 177 ? 17.5 -18.703 1.471 1 96.69 177 HIS B N 1
ATOM 4026 C CA . HI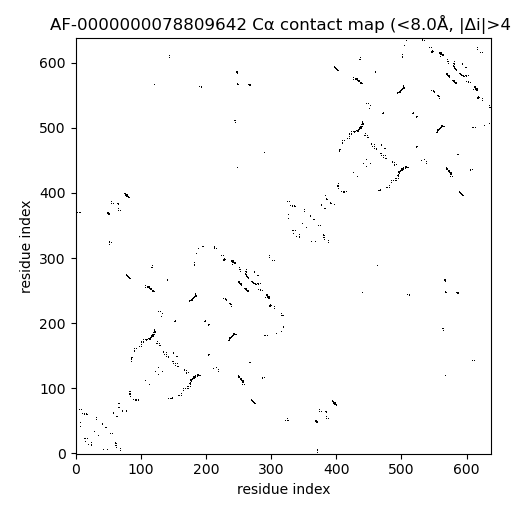S B 1 177 ? 17.734 -19.625 2.57 1 96.69 177 HIS B CA 1
ATOM 4027 C C . HIS B 1 177 ? 16.516 -19.719 3.477 1 96.69 177 HIS B C 1
ATOM 4029 O O . HIS B 1 177 ? 16.125 -20.828 3.873 1 96.69 177 HIS B O 1
ATOM 4035 N N . SER B 1 178 ? 15.961 -18.625 3.846 1 96.94 178 SER B N 1
ATOM 4036 C CA . SER B 1 178 ? 14.789 -18.594 4.707 1 96.94 178 SER B CA 1
ATOM 4037 C C . SER B 1 178 ? 13.688 -17.719 4.125 1 96.94 178 SER B C 1
ATOM 4039 O O . SER B 1 178 ? 13.914 -16.531 3.867 1 96.94 178 SER B O 1
ATOM 4041 N N . THR B 1 179 ? 12.555 -18.328 3.926 1 97.94 179 THR B N 1
ATOM 4042 C CA . THR B 1 179 ? 11.422 -17.594 3.375 1 97.94 179 THR B CA 1
ATOM 4043 C C . THR B 1 179 ? 10.211 -17.672 4.301 1 97.94 179 THR B C 1
ATOM 4045 O O . THR B 1 179 ? 9.914 -18.75 4.836 1 97.94 179 THR B O 1
ATOM 4048 N N . SER B 1 180 ? 9.562 -16.562 4.543 1 98.06 180 SER B N 1
ATOM 4049 C CA . SER B 1 180 ? 8.336 -16.531 5.328 1 98.06 180 SER B CA 1
ATOM 4050 C C . SER B 1 180 ? 7.203 -15.859 4.551 1 98.06 180 SER B C 1
ATOM 4052 O O . SER B 1 180 ? 7.395 -14.805 3.945 1 98.06 180 SER B O 1
ATOM 4054 N N . PHE B 1 181 ? 6.086 -16.516 4.555 1 98.19 181 PHE B N 1
ATOM 4055 C CA . PHE B 1 181 ? 4.871 -15.953 3.988 1 98.19 181 PHE B CA 1
ATOM 4056 C C . PHE B 1 181 ? 3.822 -15.727 5.07 1 98.19 181 PHE B C 1
ATOM 4058 O O . PHE B 1 181 ? 3.586 -16.609 5.906 1 98.19 181 PHE B O 1
ATOM 4065 N N . ILE B 1 182 ? 3.26 -14.602 5.098 1 97.94 182 ILE B N 1
ATOM 4066 C CA . ILE B 1 182 ? 2.055 -14.32 5.871 1 97.94 182 ILE B CA 1
ATOM 4067 C C . ILE B 1 182 ? 0.892 -14.031 4.922 1 97.94 182 ILE B C 1
ATOM 4069 O O . ILE B 1 182 ? 0.859 -12.984 4.27 1 97.94 182 ILE B O 1
ATOM 4073 N N . TRP B 1 183 ? -0.04 -14.93 4.93 1 96.75 183 TRP B N 1
ATOM 4074 C CA . TRP B 1 183 ? -1.139 -14.812 3.979 1 96.75 183 TRP B CA 1
ATOM 4075 C C . TRP B 1 183 ? -2.395 -14.273 4.656 1 96.75 183 TRP B C 1
ATOM 4077 O O . TRP B 1 183 ? -2.727 -14.68 5.773 1 96.75 183 TRP B O 1
ATOM 4087 N N . ASP B 1 184 ? -2.959 -13.359 3.945 1 92.88 184 ASP B N 1
ATOM 4088 C CA . ASP B 1 184 ? -4.34 -13.047 4.305 1 92.88 184 ASP B CA 1
ATOM 4089 C C . ASP B 1 184 ? -5.238 -14.266 4.137 1 92.88 184 ASP B C 1
ATOM 4091 O O . ASP B 1 184 ? -5.066 -15.047 3.195 1 92.88 184 ASP B O 1
ATOM 4095 N N . SER B 1 185 ? -6.238 -14.359 4.945 1 88.69 185 SER B N 1
ATOM 4096 C CA . SER B 1 185 ? -7.105 -15.531 4.926 1 88.69 185 SER B CA 1
ATOM 4097 C C . SER B 1 185 ? -7.961 -15.562 3.664 1 88.69 185 SER B C 1
ATOM 4099 O O . SER B 1 185 ? -8.469 -16.625 3.277 1 88.69 185 SER B O 1
ATOM 4101 N N . ASN B 1 186 ? -8.031 -14.453 2.998 1 87.06 186 ASN B N 1
ATOM 4102 C CA . ASN B 1 186 ? -8.914 -14.344 1.837 1 87.06 186 ASN B CA 1
ATOM 4103 C C . ASN B 1 186 ? -8.117 -14.281 0.537 1 87.06 186 ASN B C 1
ATOM 4105 O O . ASN B 1 186 ? -8.609 -13.789 -0.478 1 87.06 186 ASN B O 1
ATOM 4109 N N . ILE B 1 187 ? -6.969 -14.742 0.492 1 90.25 187 ILE B N 1
ATOM 4110 C CA . ILE B 1 187 ? -6.055 -14.516 -0.622 1 90.25 187 ILE B CA 1
ATOM 4111 C C . ILE B 1 187 ? -6.625 -15.141 -1.893 1 90.25 187 ILE B C 1
ATOM 4113 O O . ILE B 1 187 ? -6.492 -14.578 -2.982 1 90.25 187 ILE B O 1
ATOM 4117 N N . PHE B 1 188 ? -7.355 -16.297 -1.834 1 93.75 188 PHE B N 1
ATOM 4118 C CA . PHE B 1 188 ? -7.902 -16.938 -3.025 1 93.75 188 PHE B CA 1
ATOM 4119 C C . PHE B 1 188 ? -9.273 -16.359 -3.365 1 93.75 188 PHE B C 1
ATOM 4121 O O . PHE B 1 188 ? -9.664 -16.312 -4.535 1 93.75 188 PHE B O 1
ATOM 4128 N N . SER B 1 189 ? -9.953 -15.898 -2.361 1 92.19 189 SER B N 1
ATOM 4129 C CA . SER B 1 189 ? -11.258 -15.281 -2.604 1 92.19 189 SER B CA 1
ATOM 4130 C C . SER B 1 189 ? -11.125 -14.055 -3.506 1 92.19 189 SER B C 1
ATOM 4132 O O . SER B 1 189 ? -12 -13.797 -4.34 1 92.19 189 SER B O 1
ATOM 4134 N N . HIS B 1 190 ? -10.07 -13.422 -3.359 1 91.44 190 HIS B N 1
ATOM 4135 C CA . HIS B 1 190 ? -9.852 -12.203 -4.137 1 91.44 190 HIS B CA 1
ATOM 4136 C C . HIS B 1 190 ? -9.711 -12.523 -5.621 1 91.44 190 HIS B C 1
ATOM 4138 O O . HIS B 1 190 ? -10.328 -11.859 -6.465 1 91.44 190 HIS B O 1
ATOM 4144 N N . ILE B 1 191 ? -8.938 -13.484 -5.941 1 94.19 191 ILE B N 1
ATOM 4145 C CA . ILE B 1 191 ? -8.727 -13.812 -7.348 1 94.19 191 ILE B CA 1
ATOM 4146 C C . ILE B 1 191 ? -9.992 -14.438 -7.93 1 94.19 191 ILE B C 1
ATOM 4148 O O . ILE B 1 191 ? -10.32 -14.203 -9.094 1 94.19 191 ILE B O 1
ATOM 4152 N N . VAL B 1 192 ? -10.656 -15.219 -7.141 1 95.62 192 VAL B N 1
ATOM 4153 C CA . VAL B 1 192 ? -11.898 -15.828 -7.598 1 95.62 192 VAL B CA 1
ATOM 4154 C C . VAL B 1 192 ? -12.93 -14.75 -7.883 1 95.62 192 VAL B C 1
ATOM 4156 O O . VAL B 1 192 ? -13.625 -14.797 -8.906 1 95.62 192 VAL B O 1
ATOM 4159 N N . ASN B 1 193 ? -12.977 -13.773 -7.035 1 93.38 193 ASN B N 1
ATOM 4160 C CA . ASN B 1 193 ? -13.875 -12.648 -7.25 1 93.38 193 ASN B CA 1
ATOM 4161 C C . ASN B 1 193 ? -13.547 -11.898 -8.539 1 93.38 193 ASN B C 1
ATOM 4163 O O . ASN B 1 193 ? -14.445 -11.523 -9.289 1 93.38 193 ASN B O 1
ATOM 4167 N N . ASP B 1 194 ? -12.312 -11.703 -8.766 1 93.25 194 ASP B N 1
ATOM 4168 C CA . ASP B 1 194 ? -11.883 -11.047 -10 1 93.25 194 ASP B CA 1
ATOM 4169 C C . ASP B 1 194 ? -12.305 -11.852 -11.227 1 93.25 194 ASP B C 1
ATOM 4171 O O . ASP B 1 194 ? -12.836 -11.289 -12.188 1 93.25 194 ASP B O 1
ATOM 4175 N N . LEU B 1 195 ? -12.109 -13.125 -11.133 1 95.06 195 LEU B N 1
ATOM 4176 C CA . LEU B 1 195 ? -12.438 -14.016 -12.242 1 95.06 195 LEU B CA 1
ATOM 4177 C C . LEU B 1 195 ? -13.938 -14.008 -12.516 1 95.06 195 LEU B C 1
ATOM 4179 O O . LEU B 1 195 ? -14.359 -13.977 -13.68 1 95.06 195 LEU B O 1
ATOM 4183 N N . GLU B 1 196 ? -14.68 -14.047 -11.453 1 94.25 196 GLU B N 1
ATOM 4184 C CA . GLU B 1 196 ? -16.125 -14.008 -11.594 1 94.25 196 GLU B CA 1
ATOM 4185 C C . GLU B 1 196 ? -16.594 -12.711 -12.266 1 94.25 196 GLU B C 1
ATOM 4187 O O . GLU B 1 196 ? -17.438 -12.734 -13.156 1 94.25 196 GLU B O 1
ATOM 4192 N N . TYR B 1 197 ? -16.031 -11.688 -11.977 1 92.62 197 TYR B N 1
ATOM 4193 C CA . TYR B 1 197 ? -16.391 -10.398 -12.547 1 92.62 197 TYR B CA 1
ATOM 4194 C C . TYR B 1 197 ? -16.031 -10.344 -14.031 1 92.62 197 TYR B C 1
ATOM 4196 O O . TYR B 1 197 ? -16.891 -10.039 -14.867 1 92.62 197 TYR B O 1
ATOM 4204 N N . PHE B 1 198 ? -14.812 -10.688 -14.344 1 92.69 198 PHE B N 1
ATOM 4205 C CA . PHE B 1 198 ? -14.359 -10.609 -15.727 1 92.69 198 PHE B CA 1
ATOM 4206 C C . PHE B 1 198 ? -15.117 -11.594 -16.609 1 92.69 198 PHE B C 1
ATOM 4208 O O . PHE B 1 198 ? -15.375 -11.32 -17.781 1 92.69 198 PHE B O 1
ATOM 4215 N N . SER B 1 199 ? -15.453 -12.648 -15.992 1 93.06 199 SER B N 1
ATOM 4216 C CA . SER B 1 199 ? -16.266 -13.617 -16.719 1 93.06 199 SER B CA 1
ATOM 4217 C C . SER B 1 199 ? -17.688 -13.086 -16.938 1 93.06 199 SER B C 1
ATOM 4219 O O . SER B 1 199 ? -18.266 -13.266 -18.016 1 93.06 199 SER B O 1
ATOM 4221 N N . SER B 1 200 ? -18.203 -12.43 -15.977 1 91.88 200 SER B N 1
ATOM 4222 C CA . SER B 1 200 ? -19.578 -11.93 -16.031 1 91.88 200 SER B CA 1
ATOM 4223 C C . SER B 1 200 ? -19.734 -10.859 -17.094 1 91.88 200 SER B C 1
ATOM 4225 O O . SER B 1 200 ? -20.812 -10.695 -17.672 1 91.88 200 SER B O 1
ATOM 4227 N N . ILE B 1 201 ? -18.719 -10.188 -17.391 1 89.56 201 ILE B N 1
ATOM 4228 C CA . ILE B 1 201 ? -18.797 -9.156 -18.422 1 89.56 201 ILE B CA 1
ATOM 4229 C C . ILE B 1 201 ? -18.203 -9.68 -19.734 1 89.56 201 ILE B C 1
ATOM 4231 O O . ILE B 1 201 ? -17.844 -8.898 -20.609 1 89.56 201 ILE B O 1
ATOM 4235 N N . GLN B 1 202 ? -17.875 -10.977 -19.812 1 90.69 202 GLN B N 1
ATOM 4236 C CA . GLN B 1 202 ? -17.562 -11.734 -21.016 1 90.69 202 GLN B CA 1
ATOM 4237 C C . GLN B 1 202 ? -16.172 -11.383 -21.547 1 90.69 202 GLN B C 1
ATOM 4239 O O . GLN B 1 202 ? -15.961 -11.344 -22.75 1 90.69 202 GLN B O 1
ATOM 4244 N N . LEU B 1 203 ? -15.328 -11.07 -20.641 1 91.81 203 LEU B N 1
ATOM 4245 C CA . LEU B 1 203 ? -13.953 -10.797 -21.031 1 91.81 203 LEU B CA 1
ATOM 4246 C C . LEU B 1 203 ? -13.109 -12.062 -20.969 1 91.81 203 LEU B C 1
ATOM 4248 O O . LEU B 1 203 ? -11.992 -12.094 -21.5 1 91.81 203 LEU B O 1
ATOM 4252 N N . ILE B 1 204 ? -13.656 -13.055 -20.359 1 94.75 204 ILE B N 1
ATOM 4253 C CA . ILE B 1 204 ? -13.023 -14.367 -20.266 1 94.75 204 ILE B CA 1
ATOM 4254 C C . ILE B 1 204 ? -13.992 -15.445 -20.734 1 94.75 204 ILE B C 1
ATOM 4256 O O . ILE B 1 204 ? -15.141 -15.5 -20.281 1 94.75 204 ILE B O 1
ATOM 4260 N N . SER B 1 205 ? -13.57 -16.234 -21.656 1 94.25 205 SER B N 1
ATOM 4261 C CA . SER B 1 205 ? -14.422 -17.312 -22.156 1 94.25 205 SER B CA 1
ATOM 4262 C C . SER B 1 205 ? -14.594 -18.406 -21.109 1 94.25 205 SER B C 1
ATOM 4264 O O . SER B 1 205 ? -13.805 -18.5 -20.156 1 94.25 205 SER B O 1
ATOM 4266 N N . ASP B 1 206 ? -15.562 -19.203 -21.328 1 94.38 206 ASP B N 1
ATOM 4267 C CA . ASP B 1 206 ? -15.797 -20.312 -20.406 1 94.38 206 ASP B CA 1
ATOM 4268 C C . ASP B 1 206 ? -14.625 -21.281 -20.406 1 94.38 206 ASP B C 1
ATOM 4270 O O . ASP B 1 206 ? -14.266 -21.828 -19.359 1 94.38 206 ASP B O 1
ATOM 4274 N N . LYS B 1 207 ? -14.133 -21.484 -21.547 1 95.25 207 LYS B N 1
ATOM 4275 C CA . LYS B 1 207 ? -12.977 -22.359 -21.656 1 95.25 207 LYS B CA 1
ATOM 4276 C C . LYS B 1 207 ? -11.789 -21.812 -20.859 1 95.25 207 LYS B C 1
ATOM 4278 O O . LYS B 1 207 ? -11.156 -22.547 -20.094 1 95.25 207 LYS B O 1
ATOM 4283 N N . ALA B 1 208 ? -11.516 -20.547 -21.031 1 95.31 208 ALA B N 1
ATOM 4284 C CA . ALA B 1 208 ? -10.414 -19.906 -20.312 1 95.31 208 ALA B CA 1
ATOM 4285 C C . ALA B 1 208 ? -10.656 -19.922 -18.812 1 95.31 208 ALA B C 1
ATOM 4287 O O . ALA B 1 208 ? -9.719 -20.125 -18.031 1 95.31 208 ALA B O 1
ATOM 4288 N N . ARG B 1 209 ? -11.867 -19.672 -18.453 1 96.19 209 ARG B N 1
ATOM 4289 C CA . ARG B 1 209 ? -12.242 -19.688 -17.047 1 96.19 209 ARG B CA 1
ATOM 4290 C C . ARG B 1 209 ? -11.93 -21.047 -16.422 1 96.19 209 ARG B C 1
ATOM 4292 O O . ARG B 1 209 ? -11.383 -21.109 -15.312 1 96.19 209 ARG B O 1
ATOM 4299 N N . GLN B 1 210 ? -12.242 -22.062 -17.141 1 96.56 210 GLN B N 1
ATOM 4300 C CA . GLN B 1 210 ? -11.984 -23.406 -16.656 1 96.56 210 GLN B CA 1
ATOM 4301 C C . GLN B 1 210 ? -10.484 -23.688 -16.562 1 96.56 210 GLN B C 1
ATOM 4303 O O . GLN B 1 210 ? -10.023 -24.344 -15.633 1 96.56 210 GLN B O 1
ATOM 4308 N N . GLU B 1 211 ? -9.773 -23.234 -17.469 1 97.06 211 GLU B N 1
ATOM 4309 C CA . GLU B 1 211 ? -8.328 -23.422 -17.453 1 97.06 211 GLU B CA 1
ATOM 4310 C C . GLU B 1 211 ? -7.688 -22.688 -16.281 1 97.06 211 GLU B C 1
ATOM 4312 O O . GLU B 1 211 ? -6.773 -23.219 -15.641 1 97.06 211 GLU B O 1
ATOM 4317 N N . ILE B 1 212 ? -8.133 -21.469 -16.016 1 97.56 212 ILE B N 1
ATOM 4318 C CA . ILE B 1 212 ? -7.629 -20.703 -14.883 1 97.56 212 ILE B CA 1
ATOM 4319 C C . ILE B 1 212 ? -7.961 -21.438 -13.586 1 97.56 212 ILE B C 1
ATOM 4321 O O . ILE B 1 212 ? -7.113 -21.531 -12.688 1 97.56 212 ILE B O 1
ATOM 4325 N N . LYS B 1 213 ? -9.195 -21.938 -13.516 1 97.44 213 LYS B N 1
ATOM 4326 C CA . LYS B 1 213 ? -9.617 -22.688 -12.344 1 97.44 213 LYS B CA 1
ATOM 4327 C C . LYS B 1 213 ? -8.703 -23.891 -12.102 1 97.44 213 LYS B C 1
ATOM 4329 O O . LYS B 1 213 ? -8.273 -24.125 -10.969 1 97.44 213 LYS B O 1
ATOM 4334 N N . GLU B 1 214 ? -8.422 -24.594 -13.125 1 97.44 214 GLU B N 1
ATOM 4335 C CA . GLU B 1 214 ? -7.566 -25.766 -13.016 1 97.44 214 GLU B CA 1
ATOM 4336 C C . GLU B 1 214 ? -6.168 -25.391 -12.531 1 97.44 214 GLU B C 1
ATOM 4338 O O . GLU B 1 214 ? -5.59 -26.078 -11.695 1 97.44 214 GLU B O 1
ATOM 4343 N N . GLU B 1 215 ? -5.66 -24.359 -13.016 1 97.69 215 GLU B N 1
ATOM 4344 C CA . GLU B 1 215 ? -4.332 -23.922 -12.602 1 97.69 215 GLU B CA 1
ATOM 4345 C C . GLU B 1 215 ? -4.344 -23.406 -11.172 1 97.69 215 GLU B C 1
ATOM 4347 O O . GLU B 1 215 ? -3.363 -23.562 -10.438 1 97.69 215 GLU B O 1
ATOM 4352 N N . LEU B 1 216 ? -5.449 -22.75 -10.805 1 97.75 216 LEU B N 1
ATOM 4353 C CA . LEU B 1 216 ? -5.605 -22.312 -9.422 1 97.75 216 LEU B CA 1
ATOM 4354 C C . LEU B 1 216 ? -5.59 -23.5 -8.469 1 97.75 216 LEU B C 1
ATOM 4356 O O . LEU B 1 216 ? -4.965 -23.453 -7.41 1 97.75 216 LEU B O 1
ATOM 4360 N N . LEU B 1 217 ? -6.266 -24.531 -8.898 1 97.94 217 LEU B N 1
ATOM 4361 C CA . LEU B 1 217 ? -6.297 -25.734 -8.078 1 97.94 217 LEU B CA 1
ATOM 4362 C C . LEU B 1 217 ? -4.918 -26.391 -8.016 1 97.94 217 LEU B C 1
ATOM 4364 O O . LEU B 1 217 ? -4.516 -26.891 -6.969 1 97.94 217 LEU B O 1
ATOM 4368 N N . LEU B 1 218 ? -4.246 -26.359 -9.109 1 98.06 218 LEU B N 1
ATOM 4369 C CA . LEU B 1 218 ? -2.881 -26.875 -9.133 1 98.06 218 LEU B CA 1
ATOM 4370 C C . LEU B 1 218 ? -1.985 -26.094 -8.18 1 98.06 218 LEU B C 1
ATOM 4372 O O . LEU B 1 218 ? -1.22 -26.672 -7.414 1 98.06 218 LEU B O 1
ATOM 4376 N N . LEU B 1 219 ? -2.105 -24.797 -8.273 1 98 219 LEU B N 1
ATOM 4377 C CA . LEU B 1 219 ? -1.34 -23.938 -7.375 1 98 219 LEU B CA 1
ATOM 4378 C C . LEU B 1 219 ? -1.688 -24.219 -5.922 1 98 219 LEU B C 1
ATOM 4380 O O . LEU B 1 219 ? -0.799 -24.312 -5.07 1 98 219 LEU B O 1
ATOM 4384 N N . LEU B 1 220 ? -2.938 -24.375 -5.645 1 97.81 220 LEU B N 1
ATOM 4385 C CA . LEU B 1 220 ? -3.395 -24.656 -4.293 1 97.81 220 LEU B CA 1
ATOM 4386 C C . LEU B 1 220 ? -2.773 -25.953 -3.775 1 97.81 220 LEU B C 1
ATOM 4388 O O . LEU B 1 220 ? -2.324 -26.016 -2.629 1 97.81 220 LEU B O 1
ATOM 4392 N N . ASP B 1 221 ? -2.719 -26.953 -4.578 1 97.56 221 ASP B N 1
ATOM 4393 C CA . ASP B 1 221 ? -2.105 -28.219 -4.207 1 97.56 221 ASP B CA 1
ATOM 4394 C C . ASP B 1 221 ? -0.613 -28.047 -3.928 1 97.56 221 ASP B C 1
ATOM 4396 O O . ASP B 1 221 ? -0.084 -28.641 -2.979 1 97.56 221 ASP B O 1
ATOM 4400 N N . GLU B 1 222 ? -0.029 -27.328 -4.746 1 97.56 222 GLU B N 1
ATOM 4401 C CA . GLU B 1 222 ? 1.396 -27.062 -4.566 1 97.56 222 GLU B CA 1
ATOM 4402 C C . GLU B 1 222 ? 1.661 -26.344 -3.246 1 97.56 222 GLU B C 1
ATOM 4404 O O . GLU B 1 222 ? 2.611 -26.672 -2.533 1 97.56 222 GLU B O 1
ATOM 4409 N N . LEU B 1 223 ? 0.852 -25.391 -2.955 1 97.38 223 LEU B N 1
ATOM 4410 C CA . LEU B 1 223 ? 1.024 -24.609 -1.733 1 97.38 223 LEU B CA 1
ATOM 4411 C C . LEU B 1 223 ? 0.746 -25.469 -0.501 1 97.38 223 LEU B C 1
ATOM 4413 O O . LEU B 1 223 ? 1.409 -25.312 0.527 1 97.38 223 LEU B O 1
ATOM 4417 N N . GLU B 1 224 ? -0.246 -26.281 -0.595 1 96.69 224 GLU B N 1
ATOM 4418 C CA . GLU B 1 224 ? -0.533 -27.188 0.511 1 96.69 224 GLU B CA 1
ATOM 4419 C C . GLU B 1 224 ? 0.643 -28.125 0.774 1 96.69 224 GLU B C 1
ATOM 4421 O O . GLU B 1 224 ? 1.021 -28.344 1.926 1 96.69 224 GLU B O 1
ATOM 4426 N N . ASN B 1 225 ? 1.156 -28.672 -0.294 1 96.56 225 ASN B N 1
ATOM 4427 C CA . ASN B 1 225 ? 2.326 -29.531 -0.164 1 96.56 225 ASN B CA 1
ATOM 4428 C C . ASN B 1 225 ? 3.518 -28.781 0.421 1 96.56 225 ASN B C 1
ATOM 4430 O O . ASN B 1 225 ? 4.258 -29.312 1.242 1 96.56 225 ASN B O 1
ATOM 4434 N N . LEU B 1 226 ? 3.691 -27.578 -0.031 1 96.94 226 LEU B N 1
ATOM 4435 C CA . LEU B 1 226 ? 4.762 -26.734 0.484 1 96.94 226 LEU B CA 1
ATOM 4436 C C . LEU B 1 226 ? 4.594 -26.5 1.981 1 96.94 226 LEU B C 1
ATOM 4438 O O . LEU B 1 226 ? 5.566 -26.578 2.738 1 96.94 226 LEU B O 1
ATOM 4442 N N . ALA B 1 227 ? 3.371 -26.188 2.379 1 96.75 227 ALA B N 1
ATOM 4443 C CA . ALA B 1 227 ? 3.076 -25.953 3.789 1 96.75 227 ALA B CA 1
ATOM 4444 C C . ALA B 1 227 ? 3.332 -27.203 4.621 1 96.75 227 ALA B C 1
ATOM 4446 O O . ALA B 1 227 ? 3.838 -27.109 5.742 1 96.75 227 ALA B O 1
ATOM 4447 N N . ARG B 1 228 ? 3.004 -28.328 4.086 1 95.81 228 ARG B N 1
ATOM 4448 C CA . ARG B 1 228 ? 3.199 -29.594 4.785 1 95.81 228 ARG B CA 1
ATOM 4449 C C . ARG B 1 228 ? 4.684 -29.891 4.98 1 95.81 228 ARG B C 1
ATOM 4451 O O . ARG B 1 228 ? 5.105 -30.266 6.07 1 95.81 228 ARG B O 1
ATOM 4458 N N . LYS B 1 229 ? 5.445 -29.688 3.984 1 95.5 229 LYS B N 1
ATOM 4459 C CA . LYS B 1 229 ? 6.867 -30.016 4.008 1 95.5 229 LYS B CA 1
ATOM 4460 C C . LYS B 1 229 ? 7.66 -28.953 4.762 1 95.5 229 LYS B C 1
ATOM 4462 O O . LYS B 1 229 ? 8.648 -29.266 5.434 1 95.5 229 LYS B O 1
ATOM 4467 N N . GLY B 1 230 ? 7.297 -27.734 4.551 1 96.19 230 GLY B N 1
ATOM 4468 C CA . GLY B 1 230 ? 7.996 -26.609 5.16 1 96.19 230 GLY B CA 1
ATOM 4469 C C . GLY B 1 230 ? 9.328 -26.312 4.492 1 96.19 230 GLY B C 1
ATOM 4470 O O . GLY B 1 230 ? 10.195 -25.672 5.09 1 96.19 230 GLY B O 1
ATOM 4471 N N . LYS B 1 231 ? 9.508 -26.859 3.322 1 96.69 231 LYS B N 1
ATOM 4472 C CA . LYS B 1 231 ? 10.727 -26.656 2.547 1 96.69 231 LYS B CA 1
ATOM 4473 C C . LYS B 1 231 ? 10.43 -26.625 1.05 1 96.69 231 LYS B C 1
ATOM 4475 O O . LYS B 1 231 ? 9.516 -27.297 0.581 1 96.69 231 LYS B O 1
ATOM 4480 N N . PHE B 1 232 ? 11.211 -25.828 0.385 1 96.06 232 PHE B N 1
ATOM 4481 C CA . PHE B 1 232 ? 11.164 -25.875 -1.071 1 96.06 232 PHE B CA 1
ATOM 4482 C C . PHE B 1 232 ? 11.891 -27.094 -1.601 1 96.06 232 PHE B C 1
ATOM 4484 O O . PHE B 1 232 ? 12.5 -27.844 -0.833 1 96.06 232 PHE B O 1
ATOM 4491 N N . GLU B 1 233 ? 11.75 -27.297 -2.926 1 91.62 233 GLU B N 1
ATOM 4492 C CA . GLU B 1 233 ? 12.477 -28.406 -3.541 1 91.62 233 GLU B CA 1
ATOM 4493 C C . GLU B 1 233 ? 13.984 -28.219 -3.377 1 91.62 233 GLU B C 1
ATOM 4495 O O . GLU B 1 233 ? 14.727 -29.203 -3.324 1 91.62 233 GLU B O 1
ATOM 4500 N N . SER B 1 234 ? 14.453 -27.016 -3.178 1 91.38 234 SER B N 1
ATOM 4501 C CA . SER B 1 234 ? 15.859 -26.688 -2.965 1 91.38 234 SER B CA 1
ATOM 4502 C C . SER B 1 234 ? 16.297 -27.031 -1.544 1 91.38 234 SER B C 1
ATOM 4504 O O . SER B 1 234 ? 17.484 -26.891 -1.202 1 91.38 234 SER B O 1
ATOM 4506 N N . ASP B 1 235 ? 15.398 -27.406 -0.643 1 93 235 ASP B N 1
ATOM 4507 C CA . ASP B 1 235 ? 15.609 -27.766 0.753 1 93 235 ASP B CA 1
ATOM 4508 C C . ASP B 1 235 ? 15.719 -26.531 1.638 1 93 235 ASP B C 1
ATOM 4510 O O . ASP B 1 235 ? 16 -26.641 2.832 1 93 235 ASP B O 1
ATOM 4514 N N . ASN B 1 236 ? 15.516 -25.406 1.003 1 95.56 236 ASN B N 1
ATOM 4515 C CA . ASN B 1 236 ? 15.469 -24.188 1.792 1 95.56 236 ASN B CA 1
ATOM 4516 C C . ASN B 1 236 ? 14.164 -24.062 2.572 1 95.56 236 ASN B C 1
ATOM 4518 O O . ASN B 1 236 ? 13.117 -24.516 2.111 1 95.56 236 ASN B O 1
ATOM 4522 N N . GLU B 1 237 ? 14.219 -23.422 3.656 1 95.88 237 GLU B N 1
ATOM 4523 C CA . GLU B 1 237 ? 13.109 -23.406 4.602 1 95.88 237 GLU B CA 1
ATOM 4524 C C . GLU B 1 237 ? 12.039 -22.391 4.188 1 95.88 237 GLU B C 1
ATOM 4526 O O . GLU B 1 237 ? 12.367 -21.297 3.709 1 95.88 237 GLU B O 1
ATOM 4531 N N . VAL B 1 238 ? 10.828 -22.812 4.422 1 97.12 238 VAL B N 1
ATOM 4532 C CA . VAL B 1 238 ? 9.703 -21.922 4.18 1 97.12 238 VAL B CA 1
ATOM 4533 C C . VAL B 1 238 ? 8.711 -22 5.336 1 97.12 238 VAL B C 1
ATOM 4535 O O . VAL B 1 238 ? 8.344 -23.094 5.762 1 97.12 238 VAL B O 1
ATOM 4538 N N . ASN B 1 239 ? 8.375 -20.891 5.895 1 97.5 239 ASN B N 1
ATOM 4539 C CA . ASN B 1 239 ? 7.332 -20.766 6.906 1 97.5 239 ASN B CA 1
ATOM 4540 C C . ASN B 1 239 ? 6.105 -20.047 6.367 1 97.5 239 ASN B C 1
ATOM 4542 O O . ASN B 1 239 ? 6.227 -18.953 5.805 1 97.5 239 ASN B O 1
ATOM 4546 N N . ILE B 1 240 ? 4.988 -20.672 6.52 1 97.56 240 ILE B N 1
ATOM 4547 C CA . ILE B 1 240 ? 3.748 -20.078 6.027 1 97.56 240 ILE B CA 1
ATOM 4548 C C . ILE B 1 240 ? 2.807 -19.797 7.195 1 97.56 240 ILE B C 1
ATOM 4550 O O . ILE B 1 240 ? 2.506 -20.703 7.988 1 97.56 240 ILE B O 1
ATOM 4554 N N . TYR B 1 241 ? 2.367 -18.578 7.285 1 97.62 241 TYR B N 1
ATOM 4555 C CA . TYR B 1 241 ? 1.452 -18.125 8.328 1 97.62 241 TYR B CA 1
ATOM 4556 C C . TYR B 1 241 ? 0.132 -17.656 7.73 1 97.62 241 TYR B C 1
ATOM 4558 O O . TYR B 1 241 ? 0.104 -17.109 6.621 1 97.62 241 TYR B O 1
ATOM 4566 N N . ILE B 1 242 ? -0.949 -17.906 8.461 1 96.31 242 ILE B N 1
ATOM 4567 C CA . ILE B 1 242 ? -2.24 -17.312 8.125 1 96.31 242 ILE B CA 1
ATOM 4568 C C . ILE B 1 242 ? -2.559 -16.172 9.102 1 96.31 242 ILE B C 1
ATOM 4570 O O . ILE B 1 242 ? -2.607 -16.391 10.312 1 96.31 242 ILE B O 1
ATOM 4574 N N . SER B 1 243 ? -2.746 -15.031 8.523 1 95.25 243 SER B N 1
ATOM 4575 C CA . SER B 1 243 ? -2.994 -13.867 9.367 1 95.25 243 SER B CA 1
ATOM 4576 C C . SER B 1 243 ? -4.387 -13.914 9.984 1 95.25 243 SER B C 1
ATOM 4578 O O . SER B 1 243 ? -5.359 -14.25 9.305 1 95.25 243 SER B O 1
ATOM 4580 N N . ASN B 1 244 ? -4.477 -13.547 11.188 1 92.81 244 ASN B N 1
ATOM 4581 C CA . ASN B 1 244 ? -5.758 -13.469 11.875 1 92.81 244 ASN B CA 1
ATOM 4582 C C . ASN B 1 244 ? -6.375 -12.078 11.766 1 92.81 244 ASN B C 1
ATOM 4584 O O . ASN B 1 244 ? -7.547 -11.891 12.086 1 92.81 244 ASN B O 1
ATOM 4588 N N . ILE B 1 245 ? -5.555 -11.203 11.297 1 89.69 245 ILE B N 1
ATOM 4589 C CA . ILE B 1 245 ? -6.016 -9.828 11.133 1 89.69 245 ILE B CA 1
ATOM 4590 C C . ILE B 1 245 ? -5.781 -9.367 9.695 1 89.69 245 ILE B C 1
ATOM 4592 O O . ILE B 1 245 ? -4.98 -9.969 8.977 1 89.69 245 ILE B O 1
ATOM 4596 N N . ASN B 1 246 ? -6.469 -8.359 9.438 1 86.56 246 ASN B N 1
ATOM 4597 C CA . ASN B 1 246 ? -6.336 -7.832 8.086 1 86.56 246 ASN B CA 1
ATOM 4598 C C . ASN B 1 246 ? -5.234 -6.781 7.996 1 86.56 246 ASN B C 1
ATOM 4600 O O . ASN B 1 246 ? -4.98 -6.059 8.961 1 86.56 246 ASN B O 1
ATOM 4604 N N . PHE B 1 247 ? -4.582 -6.836 6.875 1 86 247 PHE B N 1
ATOM 4605 C CA . PHE B 1 247 ? -3.643 -5.75 6.605 1 86 247 PHE B CA 1
ATOM 4606 C C . PHE B 1 247 ? -3.859 -5.176 5.211 1 86 247 PHE B C 1
ATOM 4608 O O . PHE B 1 247 ? -4.449 -5.832 4.352 1 86 247 PHE B O 1
ATOM 4615 N N . GLU B 1 248 ? -3.463 -3.977 5.023 1 85.44 248 GLU B N 1
ATOM 4616 C CA . GLU B 1 248 ? -3.963 -3.113 3.957 1 85.44 248 GLU B CA 1
ATOM 4617 C C . GLU B 1 248 ? -3.139 -3.273 2.682 1 85.44 248 GLU B C 1
ATOM 4619 O O . GLU B 1 248 ? -3.572 -2.873 1.601 1 85.44 248 GLU B O 1
ATOM 4624 N N . ALA B 1 249 ? -1.978 -3.82 2.826 1 91.56 249 ALA B N 1
ATOM 4625 C CA . ALA B 1 249 ? -1.117 -3.871 1.646 1 91.56 249 ALA B CA 1
ATOM 4626 C C . ALA B 1 249 ? -0.215 -5.102 1.679 1 91.56 249 ALA B C 1
ATOM 4628 O O . ALA B 1 249 ? -0.164 -5.816 2.684 1 91.56 249 ALA B O 1
ATOM 4629 N N . THR B 1 250 ? 0.352 -5.34 0.56 1 95.75 250 THR B N 1
ATOM 4630 C CA . THR B 1 250 ? 1.347 -6.402 0.469 1 95.75 250 THR B CA 1
ATOM 4631 C C . THR B 1 250 ? 2.756 -5.844 0.646 1 95.75 250 THR B C 1
ATOM 4633 O O . THR B 1 250 ? 3.145 -4.898 -0.043 1 95.75 250 THR B O 1
ATOM 4636 N N . TYR B 1 251 ? 3.436 -6.41 1.598 1 96.88 251 TYR B N 1
ATOM 4637 C CA . TYR B 1 251 ? 4.793 -5.996 1.926 1 96.88 251 TYR B CA 1
ATOM 4638 C C . TYR B 1 251 ? 5.781 -7.133 1.697 1 96.88 251 TYR B C 1
ATOM 4640 O O . TYR B 1 251 ? 5.48 -8.297 1.985 1 96.88 251 TYR B O 1
ATOM 4648 N N . SER B 1 252 ? 6.938 -6.773 1.222 1 97.5 252 SER B N 1
ATOM 4649 C CA . SER B 1 252 ? 8.008 -7.754 1.104 1 97.5 252 SER B CA 1
ATOM 4650 C C . SER B 1 252 ? 9.367 -7.125 1.399 1 97.5 252 SER B C 1
ATOM 4652 O O . SER B 1 252 ? 9.57 -5.93 1.169 1 97.5 252 SER B O 1
ATOM 4654 N N . TYR B 1 253 ? 10.227 -7.949 1.924 1 96.94 253 TYR B N 1
ATOM 4655 C CA . TYR B 1 253 ? 11.625 -7.531 2.002 1 96.94 253 TYR B CA 1
ATOM 4656 C C . TYR B 1 253 ? 12.562 -8.695 1.702 1 96.94 253 TYR B C 1
ATOM 4658 O O . TYR B 1 253 ? 12.172 -9.859 1.829 1 96.94 253 TYR B O 1
ATOM 4666 N N . VAL B 1 254 ? 13.672 -8.359 1.21 1 96.44 254 VAL B N 1
ATOM 4667 C CA . VAL B 1 254 ? 14.805 -9.273 1.041 1 96.44 254 VAL B CA 1
ATOM 4668 C C . VAL B 1 254 ? 16.031 -8.727 1.771 1 96.44 254 VAL B C 1
ATOM 4670 O O . VAL B 1 254 ? 16.344 -7.539 1.665 1 96.44 254 VAL B O 1
ATOM 4673 N N . GLU B 1 255 ? 16.562 -9.562 2.521 1 95 255 GLU B N 1
ATOM 4674 C CA . GLU B 1 255 ? 17.75 -9.148 3.268 1 95 255 GLU B CA 1
ATOM 4675 C C . GLU B 1 255 ? 18.859 -10.195 3.164 1 95 255 GLU B C 1
ATOM 4677 O O . GLU B 1 255 ? 18.594 -11.398 3.205 1 95 255 GLU B O 1
ATOM 4682 N N . SER B 1 256 ? 19.984 -9.766 2.928 1 93.38 256 SER B N 1
ATOM 4683 C CA . SER B 1 256 ? 21.203 -10.57 2.949 1 93.38 256 SER B CA 1
ATOM 4684 C C . SER B 1 256 ? 22.375 -9.781 3.52 1 93.38 256 SER B C 1
ATOM 4686 O O . SER B 1 256 ? 22.188 -8.703 4.078 1 93.38 256 SER B O 1
ATOM 4688 N N . SER B 1 257 ? 23.547 -10.344 3.453 1 87.25 257 SER B N 1
ATOM 4689 C CA . SER B 1 257 ? 24.75 -9.68 3.967 1 87.25 257 SER B CA 1
ATOM 4690 C C . SER B 1 257 ? 25 -8.367 3.236 1 87.25 257 SER B C 1
ATOM 4692 O O . SER B 1 257 ? 25.453 -7.395 3.844 1 87.25 257 SER B O 1
ATOM 4694 N N . ASN B 1 258 ? 24.547 -8.328 1.983 1 82.06 258 ASN B N 1
ATOM 4695 C CA . ASN B 1 258 ? 24.969 -7.176 1.193 1 82.06 258 ASN B CA 1
ATOM 4696 C C . ASN B 1 258 ? 23.781 -6.516 0.5 1 82.06 258 ASN B C 1
ATOM 4698 O O . ASN B 1 258 ? 23.938 -5.531 -0.221 1 82.06 258 ASN B O 1
ATOM 4702 N N . VAL B 1 259 ? 22.656 -7.105 0.689 1 84.88 259 VAL B N 1
ATOM 4703 C CA . VAL B 1 259 ? 21.5 -6.594 -0.04 1 84.88 259 VAL B CA 1
ATOM 4704 C C . VAL B 1 259 ? 20.344 -6.352 0.928 1 84.88 259 VAL B C 1
ATOM 4706 O O . VAL B 1 259 ? 20.094 -7.164 1.823 1 84.88 259 VAL B O 1
ATOM 4709 N N . HIS B 1 260 ? 19.781 -5.188 0.803 1 86.69 260 HIS B N 1
ATOM 4710 C CA . HIS B 1 260 ? 18.516 -4.852 1.469 1 86.69 260 HIS B CA 1
ATOM 4711 C C . HIS B 1 260 ? 17.516 -4.246 0.49 1 86.69 260 HIS B C 1
ATOM 4713 O O . HIS B 1 260 ? 17.828 -3.27 -0.196 1 86.69 260 HIS B O 1
ATOM 4719 N N . LEU B 1 261 ? 16.375 -4.902 0.409 1 91.62 261 LEU B N 1
ATOM 4720 C CA . LEU B 1 261 ? 15.336 -4.387 -0.472 1 91.62 261 LEU B CA 1
ATOM 4721 C C . LEU B 1 261 ? 13.969 -4.461 0.202 1 91.62 261 LEU B C 1
ATOM 4723 O O . LEU B 1 261 ? 13.586 -5.512 0.722 1 91.62 261 LEU B O 1
ATOM 4727 N N . SER B 1 262 ? 13.32 -3.371 0.266 1 93.31 262 SER B N 1
ATOM 4728 C CA . SER B 1 262 ? 11.93 -3.305 0.716 1 93.31 262 SER B CA 1
ATOM 4729 C C . SER B 1 262 ? 10.984 -3.047 -0.45 1 93.31 262 SER B C 1
ATOM 4731 O O . SER B 1 262 ? 11.297 -2.264 -1.35 1 93.31 262 SER B O 1
ATOM 4733 N N . MET B 1 263 ? 9.867 -3.729 -0.363 1 95.12 263 MET B N 1
ATOM 4734 C CA . MET B 1 263 ? 8.914 -3.619 -1.461 1 95.12 263 MET B CA 1
ATOM 4735 C C . MET B 1 263 ? 7.492 -3.467 -0.932 1 95.12 263 MET B C 1
ATOM 4737 O O . MET B 1 263 ? 7.105 -4.141 0.024 1 95.12 263 MET B O 1
ATOM 4741 N N . ILE B 1 264 ? 6.777 -2.582 -1.522 1 94.12 264 ILE B N 1
ATOM 4742 C CA . ILE B 1 264 ? 5.34 -2.432 -1.307 1 94.12 264 ILE B CA 1
ATOM 4743 C C . ILE B 1 264 ? 4.602 -2.559 -2.637 1 94.12 264 ILE B C 1
ATOM 4745 O O . ILE B 1 264 ? 4.934 -1.875 -3.607 1 94.12 264 ILE B O 1
ATOM 4749 N N . ARG B 1 265 ? 3.627 -3.371 -2.617 1 94.81 265 ARG B N 1
ATOM 4750 C CA . ARG B 1 265 ? 2.855 -3.57 -3.84 1 94.81 265 ARG B CA 1
ATOM 4751 C C . ARG B 1 265 ? 1.861 -2.434 -4.051 1 94.81 265 ARG B C 1
ATOM 4753 O O . ARG B 1 265 ? 1.177 -2.018 -3.115 1 94.81 265 ARG B O 1
ATOM 4760 N N . VAL B 1 266 ? 1.921 -1.994 -5.336 1 91.75 266 VAL B N 1
ATOM 4761 C CA . VAL B 1 266 ? 1.003 -0.924 -5.715 1 91.75 266 VAL B CA 1
ATOM 4762 C C . VAL B 1 266 ? 0.478 -1.167 -7.129 1 91.75 266 VAL B C 1
ATOM 4764 O O . VAL B 1 266 ? 1.132 -1.834 -7.934 1 91.75 266 VAL B O 1
ATOM 4767 N N . TYR B 1 267 ? -0.685 -0.715 -7.465 1 89.88 267 TYR B N 1
ATOM 4768 C CA . TYR B 1 267 ? -1.241 -0.745 -8.812 1 89.88 267 TYR B CA 1
ATOM 4769 C C . TYR B 1 267 ? -1.217 -2.158 -9.383 1 89.88 267 TYR B C 1
ATOM 4771 O O . TYR B 1 267 ? -0.717 -2.381 -10.484 1 89.88 267 TYR B O 1
ATOM 4779 N N . ALA B 1 268 ? -1.64 -3.07 -8.539 1 90 268 ALA B N 1
ATOM 4780 C CA . ALA B 1 268 ? -1.799 -4.461 -8.961 1 90 268 ALA B CA 1
ATOM 4781 C C . ALA B 1 268 ? -0.449 -5.168 -9.039 1 90 268 ALA B C 1
ATOM 4783 O O . ALA B 1 268 ? 0.067 -5.641 -8.023 1 90 268 ALA B O 1
ATOM 4784 N N . ILE B 1 269 ? 0.18 -5.207 -10.227 1 91.56 269 ILE B N 1
ATOM 4785 C CA . ILE B 1 269 ? 1.379 -6.02 -10.398 1 91.56 269 ILE B CA 1
ATOM 4786 C C . ILE B 1 269 ? 2.621 -5.168 -10.148 1 91.56 269 ILE B C 1
ATOM 4788 O O . ILE B 1 269 ? 3.74 -5.684 -10.109 1 91.56 269 ILE B O 1
ATOM 4792 N N . 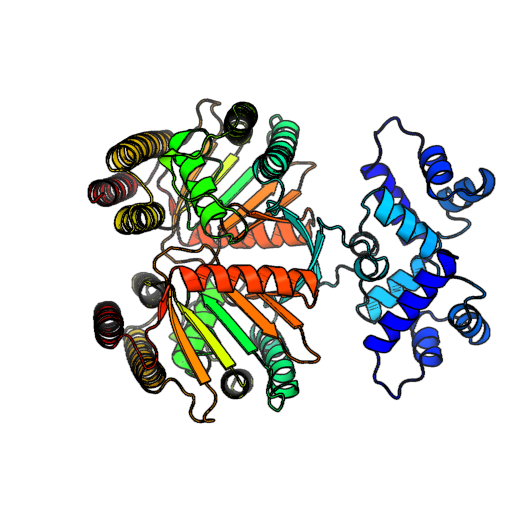ASN B 1 270 ? 2.438 -3.867 -9.906 1 91.88 270 ASN B N 1
ATOM 4793 C CA . ASN B 1 270 ? 3.543 -2.932 -9.727 1 91.88 270 ASN B CA 1
ATOM 4794 C C . ASN B 1 270 ? 3.986 -2.857 -8.266 1 91.88 270 ASN B C 1
ATOM 4796 O O . ASN B 1 270 ? 3.379 -3.48 -7.398 1 91.88 270 ASN B O 1
ATOM 4800 N N . SER B 1 271 ? 5.113 -2.164 -8.086 1 93.19 271 SER B N 1
ATOM 4801 C CA . SER B 1 271 ? 5.645 -2.037 -6.73 1 93.19 271 SER B CA 1
ATOM 4802 C C . SER B 1 271 ? 6.5 -0.784 -6.586 1 93.19 271 SER B C 1
ATOM 4804 O O . SER B 1 271 ? 6.977 -0.233 -7.578 1 93.19 271 SER B O 1
ATOM 4806 N N . ILE B 1 272 ? 6.59 -0.349 -5.418 1 89.31 272 ILE B N 1
ATOM 4807 C CA . ILE B 1 272 ? 7.621 0.604 -5.027 1 89.31 272 ILE B CA 1
ATOM 4808 C C . ILE B 1 272 ? 8.672 -0.096 -4.172 1 89.31 272 ILE B C 1
ATOM 4810 O O . ILE B 1 272 ? 8.344 -0.93 -3.328 1 89.31 272 ILE B O 1
ATOM 4814 N N . THR B 1 273 ? 9.906 0.213 -4.453 1 89.81 273 THR B N 1
ATOM 4815 C CA . THR B 1 273 ? 10.977 -0.454 -3.725 1 89.81 273 THR B CA 1
ATOM 4816 C C . THR B 1 273 ? 12.008 0.558 -3.236 1 89.81 273 THR B C 1
ATOM 4818 O O . THR B 1 273 ? 12.094 1.668 -3.764 1 89.81 273 THR B O 1
ATOM 4821 N N . THR B 1 274 ? 12.711 0.182 -2.219 1 83.81 274 THR B N 1
ATOM 4822 C CA . THR B 1 274 ? 13.82 0.979 -1.714 1 83.81 274 THR B CA 1
ATOM 4823 C C . THR B 1 274 ? 14.891 0.085 -1.098 1 83.81 274 THR B C 1
ATOM 4825 O O . THR B 1 274 ? 14.586 -1.005 -0.606 1 83.81 274 THR B O 1
ATOM 4828 N N . GLN B 1 275 ? 16.062 0.526 -1.183 1 78.31 275 GLN B N 1
ATOM 4829 C CA . GLN B 1 275 ? 17.188 -0.191 -0.577 1 78.31 275 GLN B CA 1
ATOM 4830 C C . GLN B 1 275 ? 17.672 0.513 0.688 1 78.31 275 GLN B C 1
ATOM 4832 O O . GLN B 1 275 ? 18.719 0.172 1.23 1 78.31 275 GLN B O 1
ATOM 4837 N N . ASP B 1 276 ? 16.844 1.46 1.047 1 74.19 276 ASP B N 1
ATOM 4838 C CA . ASP B 1 276 ? 17.172 2.166 2.281 1 74.19 276 ASP B CA 1
ATOM 4839 C C . ASP B 1 276 ? 17.141 1.22 3.48 1 74.19 276 ASP B C 1
ATOM 4841 O O . ASP B 1 276 ? 16.125 0.547 3.715 1 74.19 276 ASP B O 1
ATOM 4845 N N . ILE B 1 277 ? 18.156 1.238 4.293 1 77.62 277 ILE B N 1
ATOM 4846 C CA . ILE B 1 277 ? 18.344 0.265 5.363 1 77.62 277 ILE B CA 1
ATOM 4847 C C . ILE B 1 277 ? 17.328 0.53 6.473 1 77.62 277 ILE B C 1
ATOM 4849 O O . ILE B 1 277 ? 16.781 -0.408 7.07 1 77.62 277 ILE B O 1
ATOM 4853 N N . GLU B 1 278 ? 17.078 1.784 6.734 1 77.06 278 GLU B N 1
ATOM 4854 C CA . GLU B 1 278 ? 16.141 2.111 7.805 1 77.06 278 GLU B CA 1
ATOM 4855 C C . GLU B 1 278 ? 14.719 1.697 7.434 1 77.06 278 GLU B C 1
ATOM 4857 O O . GLU B 1 278 ? 13.969 1.216 8.289 1 77.06 278 GLU B O 1
ATOM 4862 N N . MET B 1 279 ? 14.414 1.832 6.191 1 83 279 MET B N 1
ATOM 4863 C CA . MET B 1 279 ? 13.109 1.393 5.715 1 83 279 MET B CA 1
ATOM 4864 C C . MET B 1 279 ? 12.992 -0.127 5.77 1 83 279 MET B C 1
ATOM 4866 O O . MET B 1 279 ? 11.938 -0.661 6.109 1 83 279 MET B O 1
ATOM 4870 N N . CYS B 1 280 ? 14.062 -0.688 5.43 1 87.75 280 CYS B N 1
ATOM 4871 C CA . CYS B 1 280 ? 14.062 -2.146 5.461 1 87.75 280 CYS B CA 1
ATOM 4872 C C . CYS B 1 280 ? 13.859 -2.662 6.879 1 87.75 280 CYS B C 1
ATOM 4874 O O . CYS B 1 280 ? 13.094 -3.605 7.102 1 87.75 280 CYS B O 1
ATOM 4876 N N . LYS B 1 281 ? 14.5 -2.01 7.773 1 87.62 281 LYS B N 1
ATOM 4877 C CA . LYS B 1 281 ? 14.344 -2.391 9.172 1 87.62 281 LYS B CA 1
ATOM 4878 C C . LYS B 1 281 ? 12.906 -2.182 9.648 1 87.62 281 LYS B C 1
ATOM 4880 O O . LYS B 1 281 ? 12.336 -3.043 10.312 1 87.62 281 LYS B O 1
ATOM 4885 N N . SER B 1 282 ? 12.383 -1.116 9.273 1 86.94 282 SER B N 1
ATOM 4886 C CA . SER B 1 282 ? 11.016 -0.792 9.664 1 86.94 282 SER B CA 1
ATOM 4887 C C . SER B 1 282 ? 10.016 -1.781 9.062 1 86.94 282 SER B C 1
ATOM 4889 O O . SER B 1 282 ? 9.102 -2.236 9.742 1 86.94 282 SER B O 1
ATOM 4891 N N . LEU B 1 283 ? 10.188 -2.053 7.832 1 92.75 283 LEU B N 1
ATOM 4892 C CA . LEU B 1 283 ? 9.297 -2.986 7.152 1 92.75 283 LEU B CA 1
ATOM 4893 C C . LEU B 1 283 ? 9.43 -4.391 7.734 1 92.75 283 LEU B C 1
ATOM 4895 O O . LEU B 1 283 ? 8.43 -5.086 7.926 1 92.75 283 LEU B O 1
ATOM 4899 N N . LYS B 1 284 ? 10.648 -4.734 7.992 1 94.19 284 LYS B N 1
ATOM 4900 C CA . LYS B 1 284 ? 10.891 -6.027 8.625 1 94.19 284 LYS B CA 1
ATOM 4901 C C . LYS B 1 284 ? 10.188 -6.117 9.977 1 94.19 284 LYS B C 1
ATOM 4903 O O . LYS B 1 284 ? 9.523 -7.117 10.266 1 94.19 284 LYS B O 1
ATOM 4908 N N . GLU B 1 285 ? 10.305 -5.145 10.742 1 91.5 285 GLU B N 1
ATOM 4909 C CA . GLU B 1 285 ? 9.633 -5.117 12.039 1 91.5 285 GLU B CA 1
ATOM 4910 C C . GLU B 1 285 ? 8.117 -5.215 11.875 1 91.5 285 GLU B C 1
ATOM 4912 O O . GLU B 1 285 ? 7.449 -5.887 12.664 1 91.5 285 GLU B O 1
ATOM 4917 N N . TRP B 1 286 ? 7.629 -4.574 10.906 1 92.31 286 TRP B N 1
ATOM 4918 C CA . TRP B 1 286 ? 6.195 -4.609 10.648 1 92.31 286 TRP B CA 1
ATOM 4919 C C . TRP B 1 286 ? 5.746 -6.016 10.273 1 92.31 286 TRP B C 1
ATOM 4921 O O . TRP B 1 286 ? 4.781 -6.539 10.836 1 92.31 286 TRP B O 1
ATOM 4931 N N . ILE B 1 287 ? 6.438 -6.613 9.383 1 95.38 287 ILE B N 1
ATOM 4932 C CA . ILE B 1 287 ? 6.082 -7.957 8.945 1 95.38 287 ILE B CA 1
ATOM 4933 C C . ILE B 1 287 ? 6.191 -8.93 10.117 1 95.38 287 ILE B C 1
ATOM 4935 O O . ILE B 1 287 ? 5.344 -9.812 10.281 1 95.38 287 ILE B O 1
ATOM 4939 N N . GLN B 1 288 ? 7.18 -8.758 10.914 1 92.94 288 GLN B N 1
ATOM 4940 C CA . GLN B 1 288 ? 7.336 -9.602 12.094 1 92.94 288 GLN B CA 1
ATOM 4941 C C . GLN B 1 288 ? 6.172 -9.414 13.062 1 92.94 288 GLN B C 1
ATOM 4943 O O . GLN B 1 288 ? 5.727 -10.375 13.695 1 92.94 288 GLN B O 1
ATOM 4948 N N . SER B 1 289 ? 5.75 -8.25 13.156 1 90.19 289 SER B N 1
ATOM 4949 C CA . SER B 1 289 ? 4.594 -7.988 14.008 1 90.19 289 SER B CA 1
ATOM 4950 C C . SER B 1 289 ? 3.35 -8.695 13.477 1 90.19 289 SER B C 1
ATOM 4952 O O . SER B 1 289 ? 2.543 -9.211 14.258 1 90.19 289 SER B O 1
ATOM 4954 N N . LEU B 1 290 ? 3.164 -8.672 12.188 1 93.12 290 LEU B N 1
ATOM 4955 C CA . LEU B 1 290 ? 2.037 -9.375 11.578 1 93.12 290 LEU B CA 1
ATOM 4956 C C . LEU B 1 290 ? 2.133 -10.875 11.828 1 93.12 290 LEU B C 1
ATOM 4958 O O . LEU B 1 290 ? 1.115 -11.539 12.039 1 93.12 290 LEU B O 1
ATOM 4962 N N . LYS B 1 291 ? 3.354 -11.305 11.805 1 93.25 291 LYS B N 1
ATOM 4963 C CA . LYS B 1 291 ? 3.605 -12.719 12.07 1 93.25 291 LYS B CA 1
ATOM 4964 C C . LYS B 1 291 ? 3.117 -13.117 13.461 1 93.25 291 LYS B C 1
ATOM 4966 O O . LYS B 1 291 ? 2.555 -14.195 13.641 1 93.25 291 LYS B O 1
ATOM 4971 N N . LYS B 1 292 ? 3.246 -12.258 14.367 1 88.75 292 LYS B N 1
ATOM 4972 C CA . LYS B 1 292 ? 2.852 -12.523 15.742 1 88.75 292 LYS B CA 1
ATOM 4973 C C . LYS B 1 292 ? 1.341 -12.695 15.859 1 88.75 292 LYS B C 1
ATOM 4975 O O . LYS B 1 292 ? 0.857 -13.383 16.766 1 88.75 292 LYS B O 1
ATOM 4980 N N . PHE B 1 293 ? 0.644 -12.156 14.953 1 89.31 293 PHE B N 1
ATOM 4981 C CA . PHE B 1 293 ? -0.812 -12.234 14.969 1 89.31 293 PHE B CA 1
ATOM 4982 C C . PHE B 1 293 ? -1.312 -13.266 13.961 1 89.31 293 PHE B C 1
ATOM 4984 O O . PHE B 1 293 ? -2.439 -13.164 13.477 1 89.31 293 PHE B O 1
ATOM 4991 N N . SER B 1 294 ? -0.441 -14.102 13.633 1 94.25 294 SER B N 1
ATOM 4992 C CA . SER B 1 294 ? -0.777 -15.102 12.625 1 94.25 294 SER B CA 1
ATOM 4993 C C . SER B 1 294 ? -0.581 -16.516 13.164 1 94.25 294 SER B C 1
ATOM 4995 O O . SER B 1 294 ? -0.015 -16.703 14.242 1 94.25 294 SER B O 1
ATOM 4997 N N . THR B 1 295 ? -1.119 -17.438 12.508 1 95.31 295 THR B N 1
ATOM 4998 C CA . THR B 1 295 ? -0.982 -18.844 12.859 1 95.31 295 THR B CA 1
ATOM 4999 C C . THR B 1 295 ? -0.048 -19.562 11.891 1 95.31 295 THR B C 1
ATOM 5001 O O . THR B 1 295 ? -0.267 -19.531 10.68 1 95.31 295 THR B O 1
ATOM 5004 N N . LEU B 1 296 ? 0.986 -20.156 12.445 1 96.44 296 LEU B N 1
ATOM 5005 C CA . LEU B 1 296 ? 1.903 -20.938 11.633 1 96.44 296 LEU B CA 1
ATOM 5006 C C . LEU B 1 296 ? 1.243 -22.234 11.18 1 96.44 296 LEU B C 1
ATOM 5008 O O . LEU B 1 296 ? 0.765 -23.016 12 1 96.44 296 LEU B O 1
ATOM 5012 N N . ILE B 1 297 ? 1.252 -22.438 9.852 1 96 297 ILE B N 1
ATOM 5013 C CA . ILE B 1 297 ? 0.568 -23.641 9.367 1 96 297 ILE B CA 1
ATOM 5014 C C . ILE B 1 297 ? 1.569 -24.562 8.672 1 96 297 ILE B C 1
ATOM 5016 O O . ILE B 1 297 ? 1.222 -25.672 8.273 1 96 297 ILE B O 1
ATOM 5020 N N . SER B 1 298 ? 2.764 -24.078 8.438 1 94.56 298 SER B N 1
ATOM 5021 C CA . SER B 1 298 ? 3.781 -24.953 7.871 1 94.56 298 SER B CA 1
ATOM 5022 C C . SER B 1 298 ? 4.363 -25.875 8.938 1 94.56 298 SER B C 1
ATOM 5024 O O . SER B 1 298 ? 4.605 -25.453 10.07 1 94.56 298 SER B O 1
ATOM 5026 N N . VAL B 1 299 ? 4.609 -27.156 8.586 1 87.38 299 VAL B N 1
ATOM 5027 C CA . VAL B 1 299 ? 5.203 -28.219 9.406 1 87.38 299 VAL B CA 1
ATOM 5028 C C . VAL B 1 299 ? 4.344 -28.453 10.641 1 87.38 299 VAL B C 1
ATOM 5030 O O . VAL B 1 299 ? 4.141 -29.609 11.055 1 87.38 299 VAL B O 1
ATOM 5033 N N . SER B 1 300 ? 3.746 -27.359 11.148 1 86.19 300 SER B N 1
ATOM 5034 C CA . SER B 1 300 ? 2.881 -27.438 12.32 1 86.19 300 SER B CA 1
ATOM 5035 C C . SER B 1 300 ? 1.472 -26.953 12 1 86.19 300 SER B C 1
ATOM 5037 O O . SER B 1 300 ? 1.18 -26.578 10.859 1 86.19 300 SER B O 1
ATOM 5039 N N . GLY B 1 301 ? 0.551 -27.094 12.984 1 86.19 301 GLY B N 1
ATOM 5040 C CA . GLY B 1 301 ? -0.809 -26.625 12.781 1 86.19 301 GLY B CA 1
ATOM 5041 C C . GLY B 1 301 ? -1.577 -27.422 11.75 1 86.19 301 GLY B C 1
ATOM 5042 O O . GLY B 1 301 ? -2.17 -26.844 10.828 1 86.19 301 GLY B O 1
ATOM 5043 N N . GLU B 1 302 ? -1.475 -28.656 11.852 1 86.81 302 GLU B N 1
ATOM 5044 C CA . GLU B 1 302 ? -2.051 -29.547 10.844 1 86.81 302 GLU B CA 1
ATOM 5045 C C . GLU B 1 302 ? -3.547 -29.297 10.68 1 86.81 302 GLU B C 1
ATOM 5047 O O . GLU B 1 302 ? -4.047 -29.219 9.555 1 86.81 302 GLU B O 1
ATOM 5052 N N . MET B 1 303 ? -4.168 -29.156 11.719 1 90.19 303 MET B N 1
ATOM 5053 C CA . MET B 1 303 ? -5.609 -28.938 11.648 1 90.19 303 MET B CA 1
ATOM 5054 C C . MET B 1 303 ? -5.918 -27.625 10.938 1 90.19 303 MET B C 1
ATOM 5056 O O . MET B 1 303 ? -6.77 -27.562 10.047 1 90.19 303 MET B O 1
ATOM 5060 N N . GLN B 1 304 ? -5.273 -26.547 11.359 1 91.75 304 GLN B N 1
ATOM 5061 C CA . GLN B 1 304 ? -5.457 -25.234 10.742 1 91.75 304 GLN B CA 1
ATOM 5062 C C . GLN B 1 304 ? -5.098 -25.266 9.258 1 91.75 304 GLN B C 1
ATOM 5064 O O . GLN B 1 304 ? -5.773 -24.641 8.438 1 91.75 304 GLN B O 1
ATOM 5069 N N . ARG B 1 305 ? -4.066 -26.016 8.969 1 94.56 305 ARG B N 1
ATOM 5070 C CA . ARG B 1 305 ? -3.635 -26.141 7.582 1 94.56 305 ARG B CA 1
ATOM 5071 C C . ARG B 1 305 ? -4.719 -26.797 6.73 1 94.56 305 ARG B C 1
ATOM 5073 O O . ARG B 1 305 ? -5.082 -26.266 5.676 1 94.56 305 ARG B O 1
ATOM 5080 N N . ILE B 1 306 ? -5.254 -27.875 7.191 1 94.31 306 ILE B N 1
ATOM 5081 C CA . ILE B 1 306 ? -6.281 -28.625 6.461 1 94.31 306 ILE B CA 1
ATOM 5082 C C . ILE B 1 306 ? -7.52 -27.75 6.285 1 94.31 306 ILE B C 1
ATOM 5084 O O . ILE B 1 306 ? -8.07 -27.656 5.188 1 94.31 306 ILE B O 1
ATOM 5088 N N . GLN B 1 307 ? -7.891 -27.094 7.336 1 94.44 307 GLN B N 1
ATOM 5089 C CA . GLN B 1 307 ? -9.078 -26.25 7.297 1 94.44 307 GLN B CA 1
ATOM 5090 C C . GLN B 1 307 ? -8.898 -25.094 6.309 1 94.44 307 GLN B C 1
ATOM 5092 O O . GLN B 1 307 ? -9.812 -24.766 5.555 1 94.44 307 GLN B O 1
ATOM 5097 N N . PHE B 1 308 ? -7.758 -24.531 6.359 1 95.38 308 PHE B N 1
ATOM 5098 C CA . PHE B 1 308 ? -7.48 -23.422 5.457 1 95.38 308 PHE B CA 1
ATOM 5099 C C . PHE B 1 308 ? -7.57 -23.859 4.004 1 95.38 308 PHE B C 1
ATOM 5101 O O . PHE B 1 308 ? -8.297 -23.266 3.207 1 95.38 308 PHE B O 1
ATOM 5108 N N . PHE B 1 309 ? -6.875 -24.891 3.66 1 96.56 309 PHE B N 1
ATOM 5109 C CA . PHE B 1 309 ? -6.801 -25.297 2.264 1 96.56 309 PHE B CA 1
ATOM 5110 C C . PHE B 1 309 ? -8.141 -25.859 1.796 1 96.56 309 PHE B C 1
ATOM 5112 O O . PHE B 1 309 ? -8.508 -25.703 0.632 1 96.56 309 PHE B O 1
ATOM 5119 N N . GLN B 1 310 ? -8.844 -26.5 2.703 1 96.25 310 GLN B N 1
ATOM 5120 C CA . GLN B 1 310 ? -10.188 -26.938 2.355 1 96.25 310 GLN B CA 1
ATOM 5121 C C . GLN B 1 310 ? -11.094 -25.766 2.027 1 96.25 310 GLN B C 1
ATOM 5123 O O . GLN B 1 310 ? -11.828 -25.797 1.04 1 96.25 310 GLN B O 1
ATOM 5128 N N . LYS B 1 311 ? -11.023 -24.781 2.814 1 95.94 311 LYS B N 1
ATOM 5129 C CA . LYS B 1 311 ? -11.82 -23.578 2.586 1 95.94 311 LYS B CA 1
ATOM 5130 C C . LYS B 1 311 ? -11.453 -22.922 1.26 1 95.94 311 LYS B C 1
ATOM 5132 O O . LYS B 1 311 ? -12.336 -22.484 0.517 1 95.94 311 LYS B O 1
ATOM 5137 N N . GLN B 1 312 ? -10.172 -22.828 1.051 1 96 312 GLN B N 1
ATOM 5138 C CA . GLN B 1 312 ? -9.727 -22.234 -0.205 1 96 312 GLN B CA 1
ATOM 5139 C C . GLN B 1 312 ? -10.211 -23.047 -1.401 1 96 312 GLN B C 1
ATOM 5141 O O . GLN B 1 312 ? -10.594 -22.484 -2.43 1 96 312 GLN B O 1
ATOM 5146 N N . ARG B 1 313 ? -10.172 -24.359 -1.271 1 96.75 313 ARG B N 1
ATOM 5147 C CA . ARG B 1 313 ? -10.641 -25.234 -2.34 1 96.75 313 ARG B CA 1
ATOM 5148 C C . ARG B 1 313 ? -12.125 -25 -2.619 1 96.75 313 ARG B C 1
ATOM 5150 O O . ARG B 1 313 ? -12.539 -24.969 -3.777 1 96.75 313 ARG B O 1
ATOM 5157 N N . GLU B 1 314 ? -12.875 -24.844 -1.613 1 96.5 314 GLU B N 1
ATOM 5158 C CA . GLU B 1 314 ? -14.305 -24.562 -1.756 1 96.5 314 GLU B CA 1
ATOM 5159 C C . GLU B 1 314 ? -14.547 -23.25 -2.477 1 96.5 314 GLU B C 1
ATOM 5161 O O . GLU B 1 314 ? -15.453 -23.141 -3.307 1 96.5 314 GLU B O 1
ATOM 5166 N N . ILE B 1 315 ? -13.773 -22.328 -2.162 1 96 315 ILE B N 1
ATOM 5167 C CA . ILE B 1 315 ? -13.891 -21.016 -2.781 1 96 315 ILE B CA 1
ATOM 5168 C C . ILE B 1 315 ? -13.602 -21.109 -4.277 1 96 315 ILE B C 1
ATOM 5170 O O . ILE B 1 315 ? -14.359 -20.594 -5.102 1 96 315 ILE B O 1
ATOM 5174 N N . ILE B 1 316 ? -12.555 -21.812 -4.613 1 96.44 316 ILE B N 1
ATOM 5175 C CA . ILE B 1 316 ? -12.18 -21.969 -6.016 1 96.44 316 ILE B CA 1
ATOM 5176 C C . ILE B 1 316 ? -13.266 -22.75 -6.754 1 96.44 316 ILE B C 1
ATOM 5178 O O . ILE B 1 316 ? -13.578 -22.453 -7.906 1 96.44 316 ILE B O 1
ATOM 5182 N N . ASP B 1 317 ? -13.914 -23.641 -6.066 1 94.62 317 ASP B N 1
ATOM 5183 C CA . ASP B 1 317 ? -14.906 -24.516 -6.672 1 94.62 317 ASP B CA 1
ATOM 5184 C C . ASP B 1 317 ? -16.172 -23.75 -7.016 1 94.62 317 ASP B C 1
ATOM 5186 O O . ASP B 1 317 ? -17.016 -24.234 -7.777 1 94.62 317 ASP B O 1
ATOM 5190 N N . THR B 1 318 ? -16.297 -22.609 -6.465 1 91.44 318 THR B N 1
ATOM 5191 C CA . THR B 1 318 ? -17.453 -21.797 -6.801 1 91.44 318 THR B CA 1
ATOM 5192 C C . THR B 1 318 ? -17.328 -21.234 -8.211 1 91.44 318 THR B C 1
ATOM 5194 O O . THR B 1 318 ? -18.312 -20.766 -8.781 1 91.44 318 THR B O 1
ATOM 5197 N N . LEU B 1 319 ? -16.203 -21.219 -8.758 1 90.88 319 LEU B N 1
ATOM 5198 C CA . LEU B 1 319 ? -15.977 -20.719 -10.109 1 90.88 319 LEU B CA 1
ATOM 5199 C C . LEU B 1 319 ? -16.641 -21.625 -11.141 1 90.88 319 LEU B C 1
ATOM 5201 O O . LEU B 1 319 ? -16.984 -21.172 -12.242 1 90.88 319 LEU B O 1
#

Secondary structure (DSSP, 8-state):
-HHHHHHHHHHHHHHHHS-TTS-HHHHHHHHH---HHHHHHHHTTSSPPBHHHHHHHHHHHT--HHHHTT---TTEEEEEEE---SSSHHHHHHHHHHHHHHHHHTTTT-TT-EEEEEESS--HHHHTTSHHHHHHHHHHHHHHSTT-----GGG----HHHHHHHHHHHHHHTTSSEEEEEE-TTHHHHHHHHHHHHHHTTSS-HHHHHHHHHHHHHHHHHHHHHHHH-B-TTS-EEEEEEESS--SS-EEEEE-SS-EEEEEEETTTEEEEE--HHHHHHHHHHHHHHHHTEEE-SSS-HHHHHHHHHHHHHHHHT-/-HHHHHHHHHHHHHHHHS-TTS-HHHHHHHHH---HHHHHHHHTTSSPPBHHHHHHHHHHHT--HHHHTT---TTEEEEEEE---SSSHHHHHHHHHHHHHHHHHTTTT-TT-EEEEEESS--HHHHTTSHHHHHHHHHHHHHHSTT-----GGG----HHHHHHHHHHHHHHTTSSEEEEEE-TTHHHHHHHHHHHHHHTTSS-HHHHHHHHHHHHHHHHHHHHHHHH-B-TTS-EEEEEEESS--SS-EEEEE-SS-EEEEEEETTTEEEEE--HHHHHHHHHHHHHHHHTEEE-SSS-HHHHHHHHHHHHHHHHT-

Foldseek 3Di:
DLLQQLLVLLLVLLCVQDPVPDDSLVVLCVQVVDDSVVSVCSVVSVDGDDPVSSVSSCVVRVGDSCVSSVCPVCVDADKDWQDADLVHRQVSLLVSLLVLLVVLLVCLPFQVKEKEKEAAADDLLQQLLPPLLVLVLSLVLQVVDVSHPQQASVPDDHDPSSNVSSNSSSVSVQSGQEYEYEYELCHLLVVLVVLVVCVVVPRYDPVSSVVNLVSVVVSLVVVLVCLAAQHDPNRHGYWYWYFPDDDDWMWMWIDGPPFTKIWTDDSRPIIIMDRDPVVRVVSVVVSVVRRVRIGTRGNDDVVVSVVSSVVSNVSSVVD/DLQQQLLVLLLVLLCVQDPVPDDSLVVLCVQVVDDSVVSVCSVVSVDDDDPVSSVSCCVVRVRDSCVSNVCCVCVDADWDWQDQDLVHRQVSLLVSLLVLLVVLQVCLPFQVKEKEKEAAADDLLQQLLPPLLVLVLSLVLQVVDVSHPQQASVPDDHDPSSNVSSNSSSVSVQSGQEYEYEYELCHLLVVLVVLVVCVVVPRYDPVSSVVNLVSVVVSLVVVLVCLAAQHDPNRHGYWYWYFPDDDDWMWMWIDGPPFTKIWTDDSRPIIIMDRDPVVSVVSVVVSVVRRVRIGTRGNDDPVVSVVSSVVSNVSSVVD

Organism: NCBI:txid997884